Protein 2IKS (pdb70)

CATH classification: 3.40.50.2300 (+1 more: 3.40.50.2300)

Solvent-accessible surface area: 24021 Å² total

Nearest PDB structures (foldseek):
  7dob-assembly1_A  TM=9.621E-01  e=4.891E-46  Escherichia coli 536
  7x7h-assembly1_C  TM=9.147E-01  e=8.460E-23  Vibrio cholerae
  1rzr-assembly1_G  TM=8.098E-01  e=2.422E-14  Priestia megaterium
  3kjx-assembly2_C  TM=7.495E-01  e=2.671E-11  Ruegeria pomeroyi
  3bil-assembly1_B  TM=8.303E-01  e=3.985E-10  Corynebacterium glutamicum ATCC 13032

Foldseek 3Di:
DAPLEEEEEEADCPAPLVVLLVVLLQVVSVVVRHHYHYQHQVLDQVSSCSVVVVVVVVHQEYEYAHSDDQADVVCVVCQPHLHAYAYEQHHHDLQRHEYEHAPQLQQLLLLLVLVPADKQAAEEEEEDCVDPSNVSNVNSNCVSCVPPPHDYHYHYFHDLAQQSLLVRVVVVVVPDPILEYEYAAVSNVNSCCNCCVVPVADDLSHAYRYEDDDQVLQAANHKYKYWGAPSNVSSVVRVVQSCCSVPDPHHDRGGYDHGYTDIDIHHCSNVD/DQLEEEEEEADCPPPLVVLLVVLLCVVSVVVVYHYHYQHQVLDQVSSCSVVVVVVVVGQAYEYAHSDAQVDCPCVVCQPPLHYYAYEAHDHNQQRYEYEHAQQLQQLLLLLVLLPADKQAEEEEEEDCVDPSNVSNVNSNCVSCVPPPHDYHYHYFHDLALCRLLVRVVVVVVPDPILEYEYAAVRNVNSCVNQCVVPVAHDQSHEYEYEDDDPVQQAHQHKYKYWAAPSNVSSVVRVVCNVCSVVHDRGHYDYDYTDMDIHHVSVD

B-factor: mean 28.55, std 7.16, range [14.17, 68.86]

Radius of gyration: 24.91 Å; Cα contacts (8 Å, |Δi|>4): 1172; chains: 2; bounding box: 76×63×65 Å

Organism: Escherichia coli (strain K12) (NCBI:txid83333)

GO terms:
  GO:0000987 cis-regulatory region sequence-specific DNA binding (F, IDA)
  GO:0042802 identical protein binding (F, IDA)
  GO:2000142 regulation of DNA-templated transcription initiation (P, IDA)

Sequence (539 aa):
GRTRSIGLVIPDLENTSYTRIANYLERQARQRGYQLLIACSEDQPDNERCIEHLLQRQVDAIIVSTSLPPEHPFYQRWANDPFPIVALDRALDREHFTSVVGADQDDAELAEELRKFPAETVLYLGALPELSVSFLREQGFRTAWKDDPREVHFLYANSYEREAAAQLFEKWLETHPPQALFTTSFALLQGVDVTLRRDGKLPSDLAIATFGDNELLDFLQCPVLAVAQRHRDVAERVLEIVLASLDEPRKPKPGLTRIKRNLYRRGVLSRSRTRSIGLVIPDLENTSYTRIANYLERQARQRGYQLLIACSEDQPDNERCIEHLLQRQVDAIIVSTSLPPEHPFYQRWANDPFPIVALDRALDREHFTSVVGADQDDAELAEELRKFPAETVLYLGALPELSVSFLREQGFRTAWKDDPREVHFLYANSYEREAAAQLFEKWLETHPPQALFTTSFALLQGVDVTLRRDGKLPSDLAIATFGDNELLDFLQCPVLAVAQRHRDVAERVLEIVLASLDKPKPGLTRIKRNLYRRGVLSR

Structure (mmCIF, N/CA/C/O backbone):
data_2IKS
#
_entry.id   2IKS
#
_cell.length_a   152.931
_cell.length_b   41.829
_cell.length_c   110.674
_cell.angle_alpha   90.00
_cell.angle_beta   126.18
_cell.angle_gamma   90.00
#
_symmetry.space_group_name_H-M   'C 1 2 1'
#
loop_
_entity.id
_entity.type
_entity.pdbx_description
1 polymer 'DNA-binding transcriptional dual regulator'
2 water water
#
loop_
_atom_site.group_PDB
_atom_site.id
_atom_site.type_symbol
_atom_site.label_atom_id
_atom_site.label_alt_id
_atom_site.label_comp_id
_atom_site.label_asym_id
_atom_site.label_entity_id
_atom_site.label_seq_id
_atom_site.pdbx_PDB_ins_code
_atom_site.Cartn_x
_atom_site.Cartn_y
_atom_site.Cartn_z
_atom_site.occupancy
_atom_site.B_iso_or_equiv
_atom_site.auth_seq_id
_atom_site.auth_comp_id
_atom_site.auth_asym_id
_atom_site.auth_atom_id
_atom_site.pdbx_PDB_model_num
ATOM 1 N N . GLY A 1 18 ? 74.631 51.273 36.202 1.00 41.94 59 GLY A N 1
ATOM 2 C CA . GLY A 1 18 ? 74.171 50.286 37.234 1.00 42.28 59 GLY A CA 1
ATOM 3 C C . GLY A 1 18 ? 73.357 49.115 36.611 1.00 41.19 59 GLY A C 1
ATOM 4 O O . GLY A 1 18 ? 72.942 48.189 37.305 1.00 42.26 59 GLY A O 1
ATOM 5 N N . ARG A 1 19 ? 73.154 49.185 35.297 1.00 39.89 60 ARG A N 1
ATOM 6 C CA . ARG A 1 19 ? 72.201 48.357 34.550 1.00 38.09 60 ARG A CA 1
ATOM 7 C C . ARG A 1 19 ? 72.964 47.210 33.905 1.00 36.06 60 ARG A C 1
ATOM 8 O O . ARG A 1 19 ? 73.883 47.460 33.106 1.00 35.86 60 ARG A O 1
ATOM 16 N N . THR A 1 20 ? 72.605 45.965 34.238 1.00 32.60 61 THR A N 1
ATOM 17 C CA . THR A 1 20 ? 73.260 44.798 33.616 1.00 30.12 61 THR A CA 1
ATOM 18 C C . THR A 1 20 ? 72.745 44.529 32.215 1.00 28.12 61 THR A C 1
ATOM 19 O O . THR A 1 20 ? 73.253 43.627 31.542 1.00 27.55 61 THR A O 1
ATOM 23 N N . ARG A 1 21 ? 71.734 45.286 31.788 1.00 25.95 62 ARG A N 1
ATOM 24 C CA . ARG A 1 21 ? 71.079 45.093 30.494 1.00 24.97 62 ARG A CA 1
ATOM 25 C C . ARG A 1 21 ? 70.602 43.634 30.345 1.00 24.21 62 ARG A C 1
ATOM 26 O O . ARG A 1 21 ? 70.853 43.003 29.315 1.00 24.84 62 ARG A O 1
ATOM 34 N N . SER A 1 22 ? 69.972 43.118 31.396 1.00 23.14 63 SER A N 1
ATOM 35 C CA . SER A 1 22 ? 69.422 41.764 31.391 1.00 22.51 63 SER A CA 1
ATOM 36 C C . SER A 1 22 ? 68.062 41.763 32.071 1.00 22.49 63 SER A C 1
ATOM 37 O O . SER A 1 22 ? 67.788 42.581 32.962 1.00 22.04 63 SER A O 1
ATOM 40 N N . ILE A 1 23 ? 67.207 40.876 31.586 1.00 22.51 64 ILE A N 1
ATOM 41 C CA . ILE A 1 23 ? 65.832 40.764 32.041 1.00 23.12 64 ILE A CA 1
ATOM 42 C C . ILE A 1 23 ? 65.559 39.271 32.249 1.00 23.40 64 ILE A C 1
ATOM 43 O O . ILE A 1 23 ? 65.774 38.439 31.335 1.00 23.25 64 ILE A O 1
ATOM 48 N N . GLY A 1 24 ? 65.091 38.925 33.437 1.00 22.72 65 GLY A N 1
ATOM 49 C CA . GLY A 1 24 ? 64.725 37.534 33.751 1.00 23.15 65 GLY A CA 1
ATOM 50 C C . GLY A 1 24 ? 63.375 37.169 33.157 1.00 22.37 65 GLY A C 1
ATOM 51 O O . GLY A 1 24 ? 62.472 37.999 33.094 1.00 23.42 65 GLY A O 1
ATOM 52 N N . LEU A 1 25 ? 63.226 35.933 32.697 1.00 21.75 66 LEU A N 1
ATOM 53 C CA . LEU A 1 25 ? 61.911 35.460 32.272 1.00 22.05 66 LEU A CA 1
ATOM 54 C C . LEU A 1 25 ? 61.645 34.137 32.943 1.00 21.81 66 LEU A C 1
ATOM 55 O O . LEU A 1 25 ? 62.321 33.153 32.637 1.00 21.92 66 LEU A O 1
ATOM 60 N N . VAL A 1 26 ? 60.660 34.119 33.844 1.00 21.22 67 VAL A N 1
ATOM 61 C CA . VAL A 1 26 ? 60.272 32.898 34.571 1.00 22.35 67 VAL A CA 1
ATOM 62 C C . VAL A 1 26 ? 58.953 32.389 34.018 1.00 22.44 67 VAL A C 1
ATOM 63 O O . VAL A 1 26 ? 57.910 33.033 34.153 1.00 22.37 67 VAL A O 1
ATOM 67 N N . ILE A 1 27 ? 59.020 31.250 33.350 1.00 21.02 68 ILE A N 1
ATOM 68 C CA . ILE A 1 27 ? 57.865 30.628 32.719 1.00 22.96 68 ILE A CA 1
ATOM 69 C C . ILE A 1 27 ? 57.954 29.127 33.087 1.00 24.78 68 ILE A C 1
ATOM 70 O O . ILE A 1 27 ? 59.021 28.650 33.479 1.00 26.02 68 ILE A O 1
ATOM 75 N N . PRO A 1 28 ? 56.845 28.387 32.979 1.00 25.81 69 PRO A N 1
ATOM 76 C CA . PRO A 1 28 ? 56.903 26.971 33.367 1.00 27.12 69 PRO A CA 1
ATOM 77 C C . PRO A 1 28 ? 57.908 26.100 32.605 1.00 28.72 69 PRO A C 1
ATOM 78 O O . PRO A 1 28 ? 58.667 25.312 33.206 1.00 29.41 69 PRO A O 1
ATOM 82 N N . ASP A 1 29 ? 57.934 26.245 31.287 1.00 30.94 70 ASP A N 1
ATOM 83 C CA . ASP A 1 29 ? 58.820 25.436 30.447 1.00 32.71 70 ASP A CA 1
ATOM 84 C C . ASP A 1 29 ? 58.978 26.056 29.073 1.00 33.38 70 ASP A C 1
ATOM 85 O O . ASP A 1 29 ? 58.388 27.096 28.763 1.00 32.53 70 ASP A O 1
ATOM 90 N N . LEU A 1 30 ? 59.793 25.397 28.267 1.00 34.31 71 LEU A N 1
ATOM 91 C CA . LEU A 1 30 ? 59.916 25.697 26.851 1.00 36.29 71 LEU A CA 1
ATOM 92 C C . LEU A 1 30 ? 59.397 24.482 26.045 1.00 37.79 71 LEU A C 1
ATOM 93 O O . LEU A 1 30 ? 59.993 24.114 25.029 1.00 38.33 71 LEU A O 1
ATOM 98 N N . GLU A 1 31 ? 58.292 23.897 26.515 1.00 39.29 72 GLU A N 1
ATOM 99 C CA . GLU A 1 31 ? 57.559 22.792 25.856 1.00 41.35 72 GLU A CA 1
ATOM 100 C C . GLU A 1 31 ? 56.265 23.315 25.218 1.00 41.13 72 GLU A C 1
ATOM 101 O O . GLU A 1 31 ? 56.024 23.115 24.017 1.00 41.58 72 GLU A O 1
ATOM 107 N N . ASN A 1 32 ? 55.434 23.957 26.047 1.00 40.48 73 ASN A N 1
ATOM 108 C CA . ASN A 1 32 ? 54.127 24.505 25.669 1.00 40.08 73 ASN A CA 1
ATOM 109 C C . ASN A 1 32 ? 54.328 25.525 24.553 1.00 39.54 73 ASN A C 1
ATOM 110 O O . ASN A 1 32 ? 55.103 26.470 24.717 1.00 38.35 73 ASN A O 1
ATOM 115 N N . THR A 1 33 ? 53.664 25.295 23.416 1.00 38.63 74 THR A N 1
ATOM 116 C CA . THR A 1 33 ? 53.742 26.163 22.232 1.00 38.40 74 THR A CA 1
ATOM 117 C C . THR A 1 33 ? 53.536 27.635 22.577 1.00 37.86 74 THR A C 1
ATOM 118 O O . THR A 1 33 ? 54.268 28.490 22.080 1.00 37.03 74 THR A O 1
ATOM 122 N N . SER A 1 34 ? 52.551 27.925 23.427 1.00 36.91 75 SER A N 1
ATOM 123 C CA . SER A 1 34 ? 52.261 29.312 23.803 1.00 37.45 75 SER A CA 1
ATOM 124 C C . SER A 1 34 ? 53.494 29.947 24.452 1.00 36.40 75 SER A C 1
ATOM 125 O O . SER A 1 34 ? 53.877 31.055 24.094 1.00 36.22 75 SER A O 1
ATOM 128 N N . TYR A 1 35 ? 54.127 29.203 25.360 1.00 35.46 76 TYR A N 1
ATOM 129 C CA . TYR A 1 35 ? 55.301 29.672 26.088 1.00 35.29 76 TYR A CA 1
ATOM 130 C C . TYR A 1 35 ? 56.567 29.737 25.231 1.00 35.02 76 TYR A C 1
ATOM 131 O O . TYR A 1 35 ? 57.328 30.683 25.360 1.00 34.45 76 TYR A O 1
ATOM 140 N N . THR A 1 36 ? 56.763 28.775 24.328 1.00 34.80 77 THR A N 1
ATOM 141 C CA . THR A 1 36 ? 57.909 28.850 23.404 1.00 34.03 77 THR A CA 1
ATOM 142 C C . THR A 1 36 ? 57.768 30.068 22.457 1.00 33.30 77 THR A C 1
ATOM 143 O O . THR A 1 36 ? 58.751 30.780 22.172 1.00 32.16 77 THR A O 1
ATOM 147 N N . ARG A 1 37 ? 56.555 30.305 21.969 1.00 31.90 78 ARG A N 1
ATOM 148 C CA . ARG A 1 37 ? 56.335 31.397 21.030 1.00 31.55 78 ARG A CA 1
ATOM 149 C C . ARG A 1 37 ? 56.575 32.742 21.704 1.00 30.69 78 ARG A C 1
ATOM 150 O O . ARG A 1 37 ? 57.205 33.625 21.111 1.00 29.81 78 ARG A O 1
ATOM 158 N N . ILE A 1 38 ? 56.091 32.888 22.940 1.00 29.49 79 ILE A N 1
ATOM 159 C CA . ILE A 1 38 ? 56.271 34.153 23.668 1.00 29.78 79 ILE A CA 1
ATOM 160 C C . ILE A 1 38 ? 57.745 34.369 24.035 1.00 28.88 79 ILE A C 1
ATOM 161 O O . ILE A 1 38 ? 58.263 35.459 23.843 1.00 28.05 79 ILE A O 1
ATOM 166 N N . ALA A 1 39 ? 58.412 33.305 24.475 1.00 28.40 80 ALA A N 1
ATOM 167 C CA . ALA A 1 39 ? 59.859 33.327 24.707 1.00 27.90 80 ALA A CA 1
ATOM 168 C C . ALA A 1 39 ? 60.629 33.714 23.441 1.00 27.33 80 ALA A C 1
ATOM 169 O O . ALA A 1 39 ? 61.548 34.549 23.484 1.00 25.84 80 ALA A O 1
ATOM 171 N N . ASN A 1 40 ? 60.259 33.094 22.319 1.00 26.61 81 ASN A N 1
ATOM 172 C CA . ASN A 1 40 ? 60.864 33.407 21.023 1.00 26.27 81 ASN A CA 1
ATOM 173 C C . ASN A 1 40 ? 60.838 34.915 20.683 1.00 26.09 81 ASN A C 1
ATOM 174 O O . ASN A 1 40 ? 61.867 35.519 20.426 1.00 24.86 81 ASN A O 1
ATOM 179 N N . TYR A 1 41 ? 59.648 35.502 20.743 1.00 26.67 82 TYR A N 1
ATOM 180 C CA . TYR A 1 41 ? 59.452 36.923 20.454 1.00 27.58 82 TYR A CA 1
ATOM 181 C C . TYR A 1 41 ? 60.064 37.832 21.525 1.00 26.51 82 TYR A C 1
ATOM 182 O O . TYR A 1 41 ? 60.681 38.845 21.193 1.00 26.53 82 TYR A O 1
ATOM 191 N N . LEU A 1 42 ? 59.927 37.467 22.799 1.00 25.61 83 LEU A N 1
ATOM 192 C CA . LEU A 1 42 ? 60.550 38.277 23.864 1.00 25.46 83 LEU A CA 1
ATOM 193 C C . LEU A 1 42 ? 62.066 38.336 23.675 1.00 25.13 83 LEU A C 1
ATOM 194 O O . LEU A 1 42 ? 62.662 39.391 23.835 1.00 25.16 83 LEU A O 1
ATOM 199 N N . GLU A 1 43 ? 62.675 37.204 23.321 1.00 24.63 84 GLU A N 1
ATOM 200 C CA . GLU A 1 43 ? 64.122 37.149 23.148 1.00 25.02 84 GLU A CA 1
ATOM 201 C C . GLU A 1 43 ? 64.540 38.056 21.989 1.00 25.51 84 GLU A C 1
ATOM 202 O O . GLU A 1 43 ? 65.493 38.825 22.094 1.00 23.97 84 GLU A O 1
ATOM 208 N N . ARG A 1 44 ? 63.815 37.941 20.885 1.00 26.92 85 ARG A N 1
ATOM 209 C CA . ARG A 1 44 ? 64.108 38.740 19.694 1.00 30.11 85 ARG A CA 1
ATOM 210 C C . ARG A 1 44 ? 64.046 40.224 20.013 1.00 30.08 85 ARG A C 1
ATOM 211 O O . ARG A 1 44 ? 64.967 40.978 19.671 1.00 30.64 85 ARG A O 1
ATOM 219 N N . GLN A 1 45 ? 62.957 40.629 20.656 1.00 30.06 86 GLN A N 1
ATOM 220 C CA . GLN A 1 45 ? 62.717 42.045 20.934 1.00 30.86 86 GLN A CA 1
ATOM 221 C C . GLN A 1 45 ? 63.632 42.615 22.023 1.00 29.04 86 GLN A C 1
ATOM 222 O O . GLN A 1 45 ? 64.112 43.744 21.917 1.00 29.43 86 GLN A O 1
ATOM 228 N N . ALA A 1 46 ? 63.886 41.837 23.068 1.00 26.57 87 ALA A N 1
ATOM 229 C CA . ALA A 1 46 ? 64.881 42.227 24.058 1.00 25.37 87 ALA A CA 1
ATOM 230 C C . ALA A 1 46 ? 66.250 42.435 23.396 1.00 24.98 87 ALA A C 1
ATOM 231 O O . ALA A 1 46 ? 66.907 43.450 23.643 1.00 25.15 87 ALA A O 1
ATOM 233 N N . ARG A 1 47 ? 66.678 41.496 22.553 1.00 24.69 88 ARG A N 1
ATOM 234 C CA . ARG A 1 47 ? 67.984 41.620 21.938 1.00 26.27 88 ARG A CA 1
ATOM 235 C C . ARG A 1 47 ? 68.027 42.864 21.044 1.00 27.37 88 ARG A C 1
ATOM 236 O O . ARG A 1 47 ? 69.030 43.549 21.008 1.00 25.88 88 ARG A O 1
ATOM 244 N N . GLN A 1 48 ? 66.915 43.164 20.377 1.00 29.58 89 GLN A N 1
ATOM 245 C CA . GLN A 1 48 ? 66.841 44.388 19.545 1.00 32.41 89 GLN A CA 1
ATOM 246 C C . GLN A 1 48 ? 66.983 45.681 20.383 1.00 31.52 89 GLN A C 1
ATOM 247 O O . GLN A 1 48 ? 67.452 46.714 19.888 1.00 31.69 89 GLN A O 1
ATOM 253 N N . ARG A 1 49 ? 66.597 45.633 21.651 1.00 31.38 90 ARG A N 1
ATOM 254 C CA . ARG A 1 49 ? 66.763 46.799 22.521 1.00 31.68 90 ARG A CA 1
ATOM 255 C C . ARG A 1 49 ? 68.051 46.752 23.331 1.00 29.97 90 ARG A C 1
ATOM 256 O O . ARG A 1 49 ? 68.261 47.579 24.202 1.00 30.15 90 ARG A O 1
ATOM 264 N N . GLY A 1 50 ? 68.899 45.762 23.081 1.00 29.17 91 GLY A N 1
ATOM 265 C CA . GLY A 1 50 ? 70.150 45.645 23.806 1.00 27.39 91 GLY A CA 1
ATOM 266 C C . GLY A 1 50 ? 70.074 45.010 25.181 1.00 26.96 91 GLY A C 1
ATOM 267 O O . GLY A 1 50 ? 70.871 45.363 26.058 1.00 26.03 91 GLY A O 1
ATOM 268 N N . TYR A 1 51 ? 69.128 44.075 25.361 1.00 25.52 92 TYR A N 1
ATOM 269 C CA . TYR A 1 51 ? 68.957 43.323 26.606 1.00 25.13 92 TYR A CA 1
ATOM 270 C C . TYR A 1 51 ? 69.091 41.821 26.366 1.00 25.02 92 TYR A C 1
ATOM 271 O O . TYR A 1 51 ? 68.606 41.286 25.357 1.00 24.15 92 TYR A O 1
ATOM 280 N N . GLN A 1 52 ? 69.724 41.161 27.327 1.00 24.66 93 GLN A N 1
ATOM 281 C CA . GLN A 1 52 ? 69.829 39.706 27.326 1.00 23.65 93 GLN A CA 1
ATOM 282 C C . GLN A 1 52 ? 68.754 39.157 28.235 1.00 24.08 93 GLN A C 1
ATOM 283 O O . GLN A 1 52 ? 68.705 39.464 29.420 1.00 23.13 93 GLN A O 1
ATOM 289 N N . LEU A 1 53 ? 67.931 38.276 27.688 1.00 24.49 94 LEU A N 1
ATOM 290 C CA . LEU A 1 53 ? 66.918 37.589 28.461 1.00 26.85 94 LEU A CA 1
ATOM 291 C C . LEU A 1 53 ? 67.568 36.395 29.145 1.00 25.86 94 LEU A C 1
ATOM 292 O O . LEU A 1 53 ? 68.331 35.650 28.511 1.00 25.97 94 LEU A O 1
ATOM 297 N N . LEU A 1 54 ? 67.311 36.242 30.445 1.00 25.18 95 LEU A N 1
ATOM 298 C CA . LEU A 1 54 ? 67.722 35.061 31.196 1.00 25.66 95 LEU A CA 1
ATOM 299 C C . LEU A 1 54 ? 66.471 34.229 31.483 1.00 25.34 95 LEU A C 1
ATOM 300 O O . LEU A 1 54 ? 65.640 34.631 32.318 1.00 25.74 95 LEU A O 1
ATOM 305 N N . ILE A 1 55 ? 66.318 33.102 30.786 1.00 23.89 96 ILE A N 1
ATOM 306 C CA . ILE A 1 55 ? 65.122 32.285 30.944 1.00 25.48 96 ILE A CA 1
ATOM 307 C C . ILE A 1 55 ? 65.390 31.291 32.077 1.00 25.69 96 ILE A C 1
ATOM 308 O O . ILE A 1 55 ? 66.467 30.665 32.171 1.00 25.10 96 ILE A O 1
ATOM 313 N N . ALA A 1 56 ? 64.426 31.192 32.980 1.00 26.41 97 ALA A N 1
ATOM 314 C CA . ALA A 1 56 ? 64.480 30.237 34.074 1.00 26.98 97 ALA A CA 1
ATOM 315 C C . ALA A 1 56 ? 63.126 29.574 34.126 1.00 27.64 97 ALA A C 1
ATOM 316 O O . ALA A 1 56 ? 62.093 30.240 34.249 1.00 29.12 97 ALA A O 1
ATOM 318 N N . CYS A 1 57 ? 63.112 28.263 33.973 1.00 26.56 98 CYS A N 1
ATOM 319 C CA . CYS A 1 57 ? 61.864 27.515 33.960 1.00 26.77 98 CYS A CA 1
ATOM 320 C C . CYS A 1 57 ? 61.478 26.989 35.338 1.00 26.41 98 CYS A C 1
ATOM 321 O O . CYS A 1 57 ? 62.288 26.337 36.018 1.00 25.72 98 CYS A O 1
ATOM 324 N N . SER A 1 58 ? 60.237 27.264 35.738 1.00 25.32 99 SER A N 1
ATOM 325 C CA . SER A 1 58 ? 59.732 26.909 37.075 1.00 24.89 99 SER A CA 1
ATOM 326 C C . SER A 1 58 ? 59.102 25.511 37.164 1.00 25.00 99 SER A C 1
ATOM 327 O O . SER A 1 58 ? 58.896 25.000 38.270 1.00 24.17 99 SER A O 1
ATOM 330 N N . GLU A 1 59 ? 58.818 24.898 36.006 1.00 25.16 100 GLU A N 1
ATOM 331 C CA . GLU A 1 59 ? 58.074 23.647 35.905 1.00 26.52 100 GLU A CA 1
ATOM 332 C C . GLU A 1 59 ? 56.679 23.833 36.507 1.00 26.59 100 GLU A C 1
ATOM 333 O O . GLU A 1 59 ? 56.025 22.876 36.909 1.00 26.25 100 GLU A O 1
ATOM 339 N N . ASP A 1 60 ? 56.229 25.094 36.527 1.00 27.30 101 ASP A N 1
ATOM 340 C CA . ASP A 1 60 ? 54.920 25.477 37.086 1.00 28.57 101 ASP A CA 1
ATOM 341 C C . ASP A 1 60 ? 54.800 25.096 38.570 1.00 27.53 101 ASP A C 1
ATOM 342 O O . ASP A 1 60 ? 53.702 24.882 39.081 1.00 27.90 101 ASP A O 1
ATOM 347 N N . GLN A 1 61 ? 55.935 25.007 39.262 1.00 28.12 102 GLN A N 1
ATOM 348 C CA . GLN A 1 61 ? 55.940 24.613 40.689 1.00 28.26 102 GLN A CA 1
ATOM 349 C C . GLN A 1 61 ? 56.343 25.816 41.547 1.00 27.75 102 GLN A C 1
ATOM 350 O O . GLN A 1 61 ? 57.414 26.401 41.326 1.00 27.54 102 GLN A O 1
ATOM 356 N N . PRO A 1 62 ? 55.465 26.241 42.480 1.00 27.89 103 PRO A N 1
ATOM 357 C CA . PRO A 1 62 ? 55.713 27.452 43.269 1.00 27.08 103 PRO A CA 1
ATOM 358 C C . PRO A 1 62 ? 57.090 27.493 43.950 1.00 26.90 103 PRO A C 1
ATOM 359 O O . PRO A 1 62 ? 57.733 28.528 43.921 1.00 26.83 103 PRO A O 1
ATOM 363 N N . ASP A 1 63 ? 57.543 26.381 44.546 1.00 26.04 104 ASP A N 1
ATOM 364 C CA . ASP A 1 63 ? 58.839 26.382 45.234 1.00 26.21 104 ASP A CA 1
ATOM 365 C C . ASP A 1 63 ? 59.992 26.615 44.262 1.00 25.08 104 ASP A C 1
ATOM 366 O O . ASP A 1 63 ? 60.878 27.425 44.539 1.00 23.24 104 ASP A O 1
ATOM 371 N N . ASN A 1 64 ? 59.955 25.917 43.126 1.00 24.44 105 ASN A N 1
ATOM 372 C CA . ASN A 1 64 ? 60.890 26.145 42.039 1.00 25.20 105 ASN A CA 1
ATOM 373 C C . ASN A 1 64 ? 60.839 27.583 41.585 1.00 23.71 105 ASN A C 1
ATOM 374 O O . ASN A 1 64 ? 61.874 28.223 41.400 1.00 23.86 105 ASN A O 1
ATOM 379 N N . GLU A 1 65 ? 59.632 28.091 41.346 1.00 22.99 106 GLU A N 1
ATOM 380 C CA . GLU A 1 65 ? 59.496 29.466 40.859 1.00 22.67 106 GLU A CA 1
ATOM 381 C C . GLU A 1 65 ? 60.168 30.506 41.778 1.00 23.01 106 GLU A C 1
ATOM 382 O O . GLU A 1 65 ? 60.896 31.395 41.317 1.00 22.25 106 GLU A O 1
ATOM 396 N N . ARG A 1 67 ? 62.578 29.944 43.876 1.00 25.10 108 ARG A N 1
ATOM 397 C CA . ARG A 1 67 ? 64.015 29.677 43.699 1.00 26.70 108 ARG A CA 1
ATOM 398 C C . ARG A 1 67 ? 64.570 30.357 42.446 1.00 25.58 108 ARG A C 1
ATOM 399 O O . ARG A 1 67 ? 65.644 30.966 42.490 1.00 26.26 108 ARG A O 1
ATOM 407 N N . CYS A 1 68 ? 63.847 30.243 41.328 1.00 24.19 109 CYS A N 1
ATOM 408 C CA . CYS A 1 68 ? 64.247 30.914 40.067 1.00 23.60 109 CYS A CA 1
ATOM 409 C C . CYS A 1 68 ? 64.324 32.414 40.219 1.00 23.60 109 CYS A C 1
ATOM 410 O O . CYS A 1 68 ? 65.279 33.047 39.752 1.00 22.27 109 CYS A O 1
ATOM 413 N N . ILE A 1 69 ? 63.299 32.989 40.862 1.00 22.18 110 ILE A N 1
ATOM 414 C CA . ILE A 1 69 ? 63.290 34.406 41.151 1.00 22.86 110 ILE A CA 1
ATOM 415 C C . ILE A 1 69 ? 64.570 34.790 41.900 1.00 23.72 110 ILE A C 1
ATOM 416 O O . ILE A 1 69 ? 65.282 35.698 41.490 1.00 23.81 110 ILE A O 1
ATOM 421 N N . GLU A 1 70 ? 64.850 34.086 42.985 1.00 24.48 111 GLU A N 1
ATOM 422 C CA . GLU A 1 70 ? 66.012 34.404 43.824 1.00 25.98 111 GLU A CA 1
ATOM 423 C C . GLU A 1 70 ? 67.325 34.318 43.028 1.00 25.90 111 GLU A C 1
ATOM 424 O O . GLU A 1 70 ? 68.182 35.207 43.149 1.00 25.92 111 GLU A O 1
ATOM 430 N N . HIS A 1 71 ? 67.453 33.272 42.213 1.00 25.29 112 HIS A N 1
ATOM 431 C CA . HIS A 1 71 ? 68.635 33.066 41.346 1.00 26.54 112 HIS A CA 1
ATOM 432 C C . HIS A 1 71 ? 68.821 34.217 40.347 1.00 24.89 112 HIS A C 1
ATOM 433 O O . HIS A 1 71 ? 69.947 34.676 40.108 1.00 24.56 112 HIS A O 1
ATOM 440 N N . LEU A 1 72 ? 67.725 34.690 39.771 1.00 23.87 113 LEU A N 1
ATOM 441 C CA . LEU A 1 72 ? 67.795 35.824 38.853 1.00 23.61 113 LEU A CA 1
ATOM 442 C C . LEU A 1 72 ? 68.204 37.118 39.546 1.00 24.22 113 LEU A C 1
ATOM 443 O O . LEU A 1 72 ? 68.985 37.901 38.988 1.00 23.71 113 LEU A O 1
ATOM 448 N N . LEU A 1 73 ? 67.689 37.339 40.759 1.00 24.63 114 LEU A N 1
ATOM 449 C CA . LEU A 1 73 ? 68.108 38.509 41.575 1.00 24.96 114 LEU A CA 1
ATOM 450 C C . LEU A 1 73 ? 69.593 38.443 41.864 1.00 25.22 114 LEU A C 1
ATOM 451 O O . LEU A 1 73 ? 70.309 39.446 41.775 1.00 25.85 114 LEU A O 1
ATOM 456 N N . GLN A 1 74 ? 70.062 37.249 42.186 1.00 25.47 115 GLN A N 1
ATOM 457 C CA . GLN A 1 74 ? 71.479 37.034 42.439 1.00 27.07 115 GLN A CA 1
ATOM 458 C C . GLN A 1 74 ? 72.359 37.343 41.235 1.00 26.63 115 GLN A C 1
ATOM 459 O O . GLN A 1 74 ? 73.484 37.847 41.381 1.00 26.65 115 GLN A O 1
ATOM 465 N N . ARG A 1 75 ? 71.813 37.094 40.051 1.00 25.62 116 ARG A N 1
ATOM 466 C CA . ARG A 1 75 ? 72.465 37.449 38.792 1.00 25.52 116 ARG A CA 1
ATOM 467 C C . ARG A 1 75 ? 72.293 38.910 38.384 1.00 24.97 116 ARG A C 1
ATOM 468 O O . ARG A 1 75 ? 72.772 39.315 37.322 1.00 24.32 116 ARG A O 1
ATOM 476 N N . GLN A 1 76 ? 71.620 39.682 39.237 1.00 23.81 117 GLN A N 1
ATOM 477 C CA . GLN A 1 76 ? 71.448 41.130 39.073 1.00 24.25 117 GLN A CA 1
ATOM 478 C C . GLN A 1 76 ? 70.726 41.516 37.780 1.00 23.91 117 GLN A C 1
ATOM 479 O O . GLN A 1 76 ? 71.094 42.470 37.103 1.00 23.42 117 GLN A O 1
ATOM 485 N N . VAL A 1 77 ? 69.683 40.760 37.438 1.00 23.36 118 VAL A N 1
ATOM 486 C CA . VAL A 1 77 ? 68.835 41.161 36.306 1.00 23.23 118 VAL A CA 1
ATOM 487 C C . VAL A 1 77 ? 68.227 42.514 36.650 1.00 23.63 118 VAL A C 1
ATOM 488 O O . VAL A 1 77 ? 68.055 42.838 37.821 1.00 24.18 118 VAL A O 1
ATOM 492 N N . ASP A 1 78 ? 67.905 43.308 35.634 1.00 23.97 119 ASP A N 1
ATOM 493 C CA . ASP A 1 78 ? 67.333 44.649 35.835 1.00 23.72 119 ASP A CA 1
ATOM 494 C C . ASP A 1 78 ? 65.813 44.607 36.097 1.00 24.08 119 ASP A C 1
ATOM 495 O O . ASP A 1 78 ? 65.236 45.569 36.616 1.00 23.96 119 ASP A O 1
ATOM 500 N N . ALA A 1 79 ? 65.187 43.521 35.680 1.00 23.84 120 ALA A N 1
ATOM 501 C CA . ALA A 1 79 ? 63.738 43.328 35.814 1.00 23.64 120 ALA A CA 1
ATOM 502 C C . ALA A 1 79 ? 63.429 41.868 35.617 1.00 23.92 120 ALA A C 1
ATOM 503 O O . ALA A 1 79 ? 64.273 41.103 35.088 1.00 23.21 120 ALA A O 1
ATOM 505 N N . ILE A 1 80 ? 62.217 41.480 36.029 1.00 22.90 121 ILE A N 1
ATOM 506 C CA . ILE A 1 80 ? 61.736 40.100 35.816 1.00 23.68 121 ILE A CA 1
ATOM 507 C C . ILE A 1 80 ? 60.345 40.104 35.206 1.00 23.55 121 ILE A C 1
ATOM 508 O O . ILE A 1 80 ? 59.466 40.830 35.670 1.00 24.77 121 ILE A O 1
ATOM 513 N N . ILE A 1 81 ? 60.164 39.299 34.161 1.00 22.16 122 ILE A N 1
ATOM 514 C CA . ILE A 1 81 ? 58.870 38.980 33.602 1.00 23.04 122 ILE A CA 1
ATOM 515 C C . ILE A 1 81 ? 58.513 37.569 34.113 1.00 23.01 122 ILE A C 1
ATOM 516 O O . ILE A 1 81 ? 59.328 36.630 34.014 1.00 22.95 122 ILE A O 1
ATOM 521 N N . VAL A 1 82 ? 57.309 37.410 34.654 1.00 22.47 123 VAL A N 1
ATOM 522 C CA . VAL A 1 82 ? 56.951 36.108 35.241 1.00 22.27 123 VAL A CA 1
ATOM 523 C C . VAL A 1 82 ? 55.544 35.701 34.853 1.00 22.90 123 VAL A C 1
ATOM 524 O O . VAL A 1 82 ? 54.625 36.524 34.885 1.00 23.12 123 VAL A O 1
ATOM 528 N N . SER A 1 83 ? 55.382 34.437 34.474 1.00 22.91 124 SER A N 1
ATOM 529 C CA . SER A 1 83 ? 54.071 33.796 34.498 1.00 23.50 124 SER A CA 1
ATOM 530 C C . SER A 1 83 ? 53.941 32.946 35.774 1.00 23.38 124 SER A C 1
ATOM 531 O O . SER A 1 83 ? 54.353 31.783 35.806 1.00 23.35 124 SER A O 1
ATOM 534 N N . THR A 1 84 ? 53.302 33.516 36.807 1.00 23.41 125 THR A N 1
ATOM 535 C CA . THR A 1 84 ? 53.300 32.883 38.129 1.00 22.69 125 THR A CA 1
ATOM 536 C C . THR A 1 84 ? 52.329 31.702 38.277 1.00 23.05 125 THR A C 1
ATOM 537 O O . THR A 1 84 ? 51.227 31.677 37.706 1.00 22.70 125 THR A O 1
ATOM 541 N N . SER A 1 85 ? 52.772 30.712 39.053 1.00 21.46 126 SER A N 1
ATOM 542 C CA . SER A 1 85 ? 51.922 29.624 39.469 1.00 22.45 126 SER A CA 1
ATOM 543 C C . SER A 1 85 ? 51.242 29.924 40.802 1.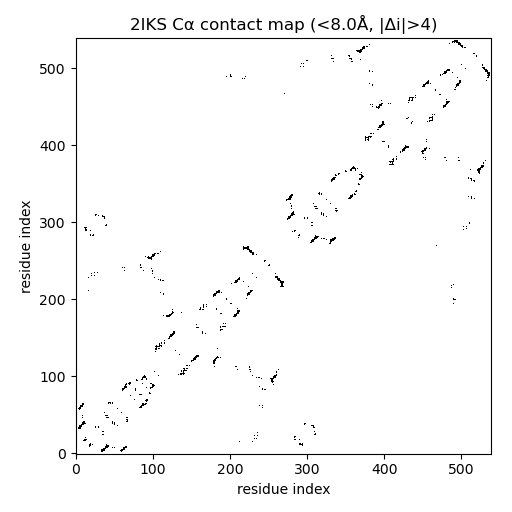00 22.01 126 SER A C 1
ATOM 544 O O . SER A 1 85 ? 50.428 29.126 41.257 1.00 20.75 126 SER A O 1
ATOM 547 N N . LEU A 1 86 ? 51.536 31.084 41.400 1.00 21.69 127 LEU A N 1
ATOM 548 C CA . LEU A 1 86 ? 51.003 31.399 42.729 1.00 23.25 127 LEU A CA 1
ATOM 549 C C . LEU A 1 86 ? 49.706 32.229 42.602 1.00 21.45 127 LEU A C 1
ATOM 550 O O . LEU A 1 86 ? 49.477 32.857 41.574 1.00 21.23 127 LEU A O 1
ATOM 555 N N . PRO A 1 87 ? 48.901 32.308 43.676 1.00 21.20 128 PRO A N 1
ATOM 556 C CA . PRO A 1 87 ? 47.756 33.219 43.641 1.00 20.73 128 PRO A CA 1
ATOM 557 C C . PRO A 1 87 ? 48.274 34.653 43.388 1.00 19.89 128 PRO A C 1
ATOM 558 O O . PRO A 1 87 ? 49.383 34.977 43.838 1.00 19.77 128 PRO A O 1
ATOM 562 N N . PRO A 1 88 ? 47.492 35.497 42.672 1.00 19.84 129 PRO A N 1
ATOM 563 C CA . PRO A 1 88 ? 47.999 36.820 42.290 1.00 19.82 129 PRO A CA 1
ATOM 564 C C . PRO A 1 88 ? 48.436 37.708 43.476 1.00 18.99 129 PRO A C 1
ATOM 565 O O . PRO A 1 88 ? 49.353 38.528 43.314 1.00 20.07 129 PRO A O 1
ATOM 569 N N . GLU A 1 89 ? 47.818 37.534 44.629 1.00 19.14 130 GLU A N 1
ATOM 570 C CA . GLU A 1 89 ? 48.087 38.367 45.831 1.00 18.76 130 GLU A CA 1
ATOM 571 C C . GLU A 1 89 ? 49.114 37.711 46.768 1.00 19.14 130 GLU A C 1
ATOM 572 O O . GLU A 1 89 ? 49.303 38.161 47.885 1.00 17.42 130 GLU A O 1
ATOM 578 N N . HIS A 1 90 ? 49.755 36.643 46.300 1.00 18.57 131 HIS A N 1
ATOM 579 C CA . HIS A 1 90 ? 50.646 35.827 47.162 1.00 17.75 131 HIS A CA 1
ATOM 580 C C . HIS A 1 90 ? 51.702 36.734 47.803 1.00 17.09 131 HIS A C 1
ATOM 581 O O . HIS A 1 90 ? 52.295 37.561 47.111 1.00 18.93 131 HIS A O 1
ATOM 588 N N . PRO A 1 91 ? 51.969 36.544 49.100 1.00 17.71 132 PRO A N 1
ATOM 589 C CA . PRO A 1 91 ? 52.953 37.401 49.798 1.00 16.93 132 PRO A CA 1
ATOM 590 C C . PRO A 1 91 ? 54.352 37.467 49.170 1.00 18.23 132 PRO A C 1
ATOM 591 O O . PRO A 1 91 ? 55.055 38.472 49.373 1.00 18.37 132 PRO A O 1
ATOM 595 N N . PHE A 1 92 ? 54.782 36.407 48.467 1.00 17.58 133 PHE A N 1
ATOM 596 C CA . PHE A 1 92 ? 56.141 36.377 47.932 1.00 18.88 133 PHE A CA 1
ATOM 597 C C . PHE A 1 92 ? 56.406 37.609 47.032 1.00 19.43 133 PHE A C 1
ATOM 598 O O . PHE A 1 92 ? 57.425 38.310 47.204 1.00 20.37 133 PHE A O 1
ATOM 606 N N . TYR A 1 93 ? 55.497 37.879 46.109 1.00 19.57 134 TYR A N 1
ATOM 607 C CA . TYR A 1 93 ? 55.628 39.055 45.247 1.00 21.52 134 TYR A CA 1
ATOM 608 C C . TYR A 1 93 ? 55.290 40.371 45.924 1.00 21.30 134 TYR A C 1
ATOM 609 O O . TYR A 1 93 ? 55.755 41.446 45.481 1.00 21.62 134 TYR A O 1
ATOM 618 N N . GLN A 1 94 ? 54.547 40.319 47.027 1.00 22.28 135 GLN A N 1
ATOM 619 C CA . GLN A 1 94 ? 54.216 41.555 47.755 1.00 22.42 135 GLN A CA 1
ATOM 620 C C . GLN A 1 94 ? 55.457 42.303 48.253 1.00 24.15 135 GLN A C 1
ATOM 621 O O . GLN A 1 94 ? 55.397 43.512 48.530 1.00 22.45 135 GLN A O 1
ATOM 627 N N . ARG A 1 95 ? 56.581 41.584 48.343 1.00 24.53 136 ARG A N 1
ATOM 628 C CA . ARG A 1 95 ? 57.888 42.189 48.656 1.00 26.74 136 ARG A CA 1
ATOM 629 C C . ARG A 1 95 ? 58.190 43.323 47.681 1.00 25.91 136 ARG A C 1
ATOM 630 O O . ARG A 1 95 ? 58.802 44.301 48.067 1.00 26.20 136 ARG A O 1
ATOM 638 N N . TRP A 1 96 ? 57.760 43.181 46.425 1.00 26.23 137 TRP A N 1
ATOM 639 C CA . TRP A 1 96 ? 58.049 44.188 45.389 1.00 27.42 137 TRP A CA 1
ATOM 640 C C . TRP A 1 96 ? 56.900 45.149 45.086 1.00 28.42 137 TRP A C 1
ATOM 641 O O . TRP A 1 96 ? 56.980 45.917 44.109 1.00 27.59 137 TRP A O 1
ATOM 652 N N . ALA A 1 97 ? 55.846 45.101 45.904 1.00 28.72 138 ALA A N 1
ATOM 653 C CA . ALA A 1 97 ? 54.626 45.887 45.681 1.00 30.28 138 ALA A CA 1
ATOM 654 C C . ALA A 1 97 ? 54.846 47.398 45.571 1.00 31.83 138 ALA A C 1
ATOM 655 O O . ALA A 1 97 ? 54.157 48.063 44.791 1.00 34.24 138 ALA A O 1
ATOM 657 N N . ASN A 1 98 ? 55.763 47.957 46.336 1.00 31.74 139 ASN A N 1
ATOM 658 C CA . ASN A 1 98 ? 55.993 49.408 46.201 1.00 32.09 139 ASN A CA 1
ATOM 659 C C . ASN A 1 98 ? 57.475 49.715 46.080 1.00 31.40 139 ASN A C 1
ATOM 660 O O . ASN A 1 98 ? 58.030 50.545 46.802 1.00 31.96 139 ASN A O 1
ATOM 665 N N . ASP A 1 99 ? 58.099 49.004 45.149 1.00 30.73 140 ASP A N 1
ATOM 666 C CA . ASP A 1 99 ? 59.538 48.949 45.008 1.00 29.56 140 ASP A CA 1
ATOM 667 C C . ASP A 1 99 ? 59.866 49.396 43.586 1.00 29.27 140 ASP A C 1
ATOM 668 O O . ASP A 1 99 ? 59.052 49.174 42.680 1.00 28.66 140 ASP A O 1
ATOM 673 N N . PRO A 1 100 ? 61.044 50.013 43.380 1.00 28.87 141 PRO A N 1
ATOM 674 C CA . PRO A 1 100 ? 61.456 50.359 42.016 1.00 28.85 141 PRO A CA 1
ATOM 675 C C . PRO A 1 100 ? 61.730 49.168 41.106 1.00 27.66 141 PRO A C 1
ATOM 676 O O . PRO A 1 100 ? 61.605 49.301 39.892 1.00 28.70 141 PRO A O 1
ATOM 680 N N . PHE A 1 101 ? 62.086 48.017 41.674 1.00 27.16 142 PHE A N 1
ATOM 681 C CA . PHE A 1 101 ? 62.399 46.836 40.847 1.00 26.84 142 PHE A CA 1
ATOM 682 C C . PHE A 1 101 ? 61.204 46.330 40.052 1.00 26.60 142 PHE A C 1
ATOM 683 O O . PHE A 1 101 ? 60.195 45.973 40.655 1.00 26.68 142 PHE A O 1
ATOM 691 N N . PRO A 1 102 ? 61.294 46.324 38.695 1.00 25.80 143 PRO A N 1
ATOM 692 C CA . PRO A 1 102 ? 60.108 45.927 37.925 1.00 25.50 143 PRO A CA 1
ATOM 693 C C . PRO A 1 102 ? 59.905 44.405 37.892 1.00 25.53 143 PRO A C 1
ATOM 694 O O . PRO A 1 102 ? 60.791 43.664 37.497 1.00 24.71 143 PRO A O 1
ATOM 698 N N . ILE A 1 103 ? 58.749 43.984 38.357 1.00 25.20 144 ILE A N 1
ATOM 699 C CA . ILE A 1 103 ? 58.245 42.639 38.124 1.00 25.21 144 ILE A CA 1
ATOM 700 C C . ILE A 1 103 ? 57.005 42.825 37.234 1.00 24.88 144 ILE A C 1
ATOM 701 O O . ILE A 1 103 ? 56.044 43.509 37.615 1.00 24.88 144 ILE A O 1
ATOM 706 N N . VAL A 1 104 ? 57.021 42.226 36.047 1.00 24.92 145 VAL A N 1
ATOM 707 C CA . VAL A 1 104 ? 55.898 42.361 35.110 1.00 23.97 145 VAL A CA 1
ATOM 708 C C . VAL A 1 104 ? 55.258 41.005 34.877 1.00 24.34 145 VAL A C 1
ATOM 709 O O . VAL A 1 104 ? 55.956 40.044 34.585 1.00 25.55 145 VAL A O 1
ATOM 713 N N . ALA A 1 105 ? 53.943 40.911 35.000 1.00 23.13 146 ALA A N 1
ATOM 714 C CA . ALA A 1 105 ? 53.302 39.592 34.904 1.00 22.98 146 ALA A CA 1
ATOM 715 C C . ALA A 1 105 ? 52.867 39.325 33.470 1.00 24.02 146 ALA A C 1
ATOM 716 O O . ALA A 1 105 ? 52.388 40.233 32.756 1.00 23.38 146 ALA A O 1
ATOM 718 N N . LEU A 1 106 ? 53.100 38.087 33.041 1.00 23.77 147 LEU A N 1
ATOM 719 C CA . LEU A 1 106 ? 52.729 37.616 31.715 1.00 25.34 147 LEU A CA 1
ATOM 720 C C . LEU A 1 106 ? 51.765 36.430 31.870 1.00 24.79 147 LEU A C 1
ATOM 721 O O . LEU A 1 106 ? 52.083 35.509 32.632 1.00 24.06 147 LEU A O 1
ATOM 726 N N . ASP A 1 107 ? 50.617 36.460 31.173 1.00 26.83 148 ASP A N 1
ATOM 727 C CA . ASP A 1 107 ? 49.623 35.338 31.035 1.00 27.18 148 ASP A CA 1
ATOM 728 C C . ASP A 1 107 ? 48.759 35.146 32.268 1.00 27.52 148 ASP A C 1
ATOM 729 O O . ASP A 1 107 ? 47.523 35.178 32.173 1.00 28.65 148 ASP A O 1
ATOM 734 N N . ARG A 1 108 ? 49.422 34.968 33.410 1.00 25.94 149 ARG A N 1
ATOM 735 C CA . ARG A 1 108 ? 48.764 34.819 34.696 1.00 25.59 149 ARG A CA 1
ATOM 736 C C . ARG A 1 108 ? 49.023 36.092 35.485 1.00 25.19 149 ARG A C 1
ATOM 737 O O . ARG A 1 108 ? 50.174 36.515 35.624 1.00 26.67 149 ARG A O 1
ATOM 745 N N . ALA A 1 109 ? 47.956 36.694 35.983 1.00 24.56 150 ALA A N 1
ATOM 746 C CA . ALA A 1 109 ? 48.034 38.010 36.609 1.00 23.62 150 ALA A CA 1
ATOM 747 C C . ALA A 1 109 ? 48.742 38.007 37.985 1.00 22.79 150 ALA A C 1
ATOM 748 O O . ALA A 1 109 ? 48.706 37.022 38.719 1.00 21.80 150 ALA A O 1
ATOM 750 N N . LEU A 1 110 ? 49.372 39.130 38.302 1.00 22.53 151 LEU A N 1
ATOM 751 C CA . LEU A 1 110 ? 49.753 39.477 39.658 1.00 23.06 151 LEU A CA 1
ATOM 752 C C . LEU A 1 110 ? 48.835 40.613 40.132 1.00 23.18 151 LEU A C 1
ATOM 753 O O . LEU A 1 110 ? 48.191 41.284 39.315 1.00 24.15 151 LEU A O 1
ATOM 758 N N . ASP A 1 111 ? 48.770 40.775 41.451 1.00 22.89 152 ASP A N 1
ATOM 759 C CA . ASP A 1 111 ? 47.969 41.767 42.167 1.00 22.27 152 ASP A CA 1
ATOM 760 C C . ASP A 1 111 ? 47.795 43.029 41.325 1.00 21.14 152 ASP A C 1
ATOM 761 O O . ASP A 1 111 ? 48.763 43.757 41.128 1.00 21.28 152 ASP A O 1
ATOM 766 N N . ARG A 1 112 ? 46.579 43.259 40.833 1.00 20.82 153 ARG A N 1
ATOM 767 C CA . ARG A 1 112 ? 46.341 44.421 39.913 1.00 22.19 153 ARG A CA 1
ATOM 768 C C . ARG A 1 112 ? 46.469 45.790 40.578 1.00 21.95 153 ARG A C 1
ATOM 769 O O . ARG A 1 112 ? 46.510 46.804 39.883 1.00 21.17 153 ARG A O 1
ATOM 777 N N . GLU A 1 113 ? 46.530 45.807 41.911 1.00 21.82 154 GLU A N 1
ATOM 778 C CA . GLU A 1 113 ? 46.826 47.058 42.642 1.00 23.86 154 GLU A CA 1
ATOM 779 C C . GLU A 1 113 ? 48.245 47.563 42.497 1.00 23.51 154 GLU A C 1
ATOM 780 O O . GLU A 1 113 ? 48.513 48.785 42.650 1.00 22.06 154 GLU A O 1
ATOM 786 N N . HIS A 1 114 ? 49.163 46.628 42.246 1.00 23.23 155 HIS A N 1
ATOM 787 C CA . HIS A 1 114 ? 50.571 46.893 42.416 1.00 22.89 155 HIS A CA 1
ATOM 788 C C . HIS A 1 114 ? 51.449 46.509 41.236 1.00 22.54 155 HIS A C 1
ATOM 789 O O . HIS A 1 114 ? 52.590 46.990 41.137 1.00 22.37 155 HIS A O 1
ATOM 796 N N . PHE A 1 115 ? 50.942 45.645 40.374 1.00 21.50 156 PHE A N 1
ATOM 797 C CA . PHE A 1 115 ? 51.716 45.158 39.236 1.00 22.65 156 PHE A CA 1
ATOM 798 C C . PHE A 1 115 ? 50.971 45.384 37.934 1.00 22.20 156 PHE A C 1
ATOM 799 O O . PHE A 1 115 ? 49.748 45.426 37.916 1.00 22.59 156 PHE A O 1
ATOM 807 N N . THR A 1 116 ? 51.720 45.426 36.832 1.00 22.34 157 THR A N 1
ATOM 808 C CA . THR A 1 116 ? 51.101 45.374 35.509 1.00 22.49 157 THR A CA 1
ATOM 809 C C . THR A 1 116 ? 51.169 43.942 35.013 1.00 22.21 157 THR A C 1
ATOM 810 O O . THR A 1 116 ? 52.219 43.323 35.125 1.00 23.25 157 THR A O 1
ATOM 814 N N . SER A 1 117 ? 50.054 43.439 34.459 1.00 20.83 158 SER A N 1
ATOM 815 C CA . SER A 1 117 ? 49.965 42.075 33.941 1.00 21.67 158 SER A CA 1
ATOM 816 C C . SER A 1 117 ? 49.426 42.176 32.510 1.00 22.10 158 SER A C 1
ATOM 817 O O . SER A 1 117 ? 48.432 42.874 32.266 1.00 22.60 158 SER A O 1
ATOM 820 N N . VAL A 1 118 ? 50.066 41.478 31.587 1.00 21.59 159 VAL A N 1
ATOM 821 C CA . VAL A 1 118 ? 49.570 41.390 30.206 1.00 22.24 159 VAL A CA 1
ATOM 822 C C . VAL A 1 118 ? 48.976 39.990 30.042 1.00 23.10 159 VAL A C 1
ATOM 823 O O . VAL A 1 118 ? 49.703 38.975 30.058 1.00 22.73 159 VAL A O 1
ATOM 827 N N . VAL A 1 119 ? 47.645 39.939 29.948 1.00 22.33 160 VAL A N 1
ATOM 828 C CA . VAL A 1 119 ? 46.889 38.673 30.051 1.00 23.63 160 VAL A CA 1
ATOM 829 C C . VAL A 1 119 ? 45.839 38.608 28.928 1.00 23.81 160 VAL A C 1
ATOM 830 O O . VAL A 1 119 ? 45.686 39.534 28.146 1.00 22.53 160 VAL A O 1
ATOM 834 N N . GLY A 1 120 ? 45.128 37.488 28.826 1.00 24.95 161 GLY A N 1
ATOM 835 C CA . GLY A 1 120 ? 44.124 37.344 27.791 1.00 24.56 161 GLY A CA 1
ATOM 836 C C . GLY A 1 120 ? 42.803 37.987 28.220 1.00 23.79 161 GLY A C 1
ATOM 837 O O . GLY A 1 120 ? 42.581 38.302 29.409 1.00 23.95 161 GLY A O 1
ATOM 838 N N . ALA A 1 121 ? 41.909 38.150 27.250 1.00 21.24 162 ALA A N 1
ATOM 839 C CA . ALA A 1 121 ? 40.598 38.662 27.550 1.00 20.78 162 ALA A CA 1
ATOM 840 C C . ALA A 1 121 ? 39.715 37.433 27.715 1.00 21.16 162 ALA A C 1
ATOM 841 O O . ALA A 1 121 ? 38.937 37.132 26.824 1.00 20.85 162 ALA A O 1
ATOM 843 N N . ASP A 1 122 ? 39.892 36.686 28.819 1.00 20.32 163 ASP A N 1
ATOM 844 C CA . ASP A 1 122 ? 39.302 35.329 28.953 1.00 21.51 163 ASP A CA 1
ATOM 845 C C . ASP A 1 122 ? 37.819 35.246 28.732 1.00 20.08 163 ASP A C 1
ATOM 846 O O . ASP A 1 122 ? 37.370 34.348 28.003 1.00 21.40 163 ASP A O 1
ATOM 851 N N . GLN A 1 123 ? 37.061 36.141 29.349 1.00 19.49 164 GLN A N 1
ATOM 852 C CA . GLN A 1 123 ? 35.598 36.043 29.246 1.00 20.44 164 GLN A CA 1
ATOM 853 C C . GLN A 1 123 ? 35.137 36.293 27.801 1.00 20.61 164 GLN A C 1
ATOM 854 O O . GLN A 1 123 ? 34.362 35.499 27.216 1.00 20.10 164 GLN A O 1
ATOM 860 N N . ASP A 1 124 ? 35.657 37.368 27.226 1.00 19.80 165 ASP A N 1
ATOM 861 C CA . ASP A 1 124 ? 35.345 37.698 25.849 1.00 21.48 165 ASP A CA 1
ATOM 862 C C . ASP A 1 124 ? 35.813 36.633 24.860 1.00 20.22 165 ASP A C 1
ATOM 863 O O . ASP A 1 124 ? 35.079 36.321 23.910 1.00 20.53 165 ASP A O 1
ATOM 868 N N . ASP A 1 125 ? 37.027 36.117 25.046 1.00 20.42 166 ASP A N 1
ATOM 869 C CA . ASP A 1 125 ? 37.559 35.096 24.118 1.00 21.04 166 ASP A CA 1
ATOM 870 C C . ASP A 1 125 ? 36.720 33.827 24.192 1.00 19.81 166 ASP A C 1
ATOM 871 O O . ASP A 1 125 ? 36.426 33.223 23.157 1.00 20.47 166 ASP A O 1
ATOM 876 N N . ALA A 1 126 ? 36.339 33.408 25.404 1.00 19.05 167 ALA A N 1
ATOM 877 C CA . ALA A 1 126 ? 35.496 32.215 25.538 1.00 19.09 167 ALA A CA 1
ATOM 878 C C . ALA A 1 126 ? 34.135 32.423 24.915 1.00 18.80 167 ALA A C 1
ATOM 879 O O . ALA A 1 126 ? 33.613 31.505 24.307 1.00 19.11 167 ALA A O 1
ATOM 881 N N . GLU A 1 127 ? 33.531 33.604 25.108 1.00 19.17 168 GLU A N 1
ATOM 882 C CA . GLU A 1 127 ? 32.254 33.904 24.442 1.00 20.65 168 GLU A CA 1
ATOM 883 C C . GLU A 1 127 ? 32.398 33.819 22.912 1.00 21.24 168 GLU A C 1
ATOM 884 O O . GLU A 1 127 ? 31.557 33.196 22.263 1.00 20.40 168 GLU A O 1
ATOM 898 N N . LEU A 1 129 ? 34.658 32.218 21.078 1.00 19.68 170 LEU A N 1
ATOM 899 C CA . LEU A 1 129 ? 34.815 30.783 20.707 1.00 19.64 170 LEU A CA 1
ATOM 900 C C . LEU A 1 129 ? 33.506 29.956 20.837 1.00 19.38 170 LEU A C 1
ATOM 901 O O . LEU A 1 129 ? 33.160 29.174 19.941 1.00 20.06 170 LEU A O 1
ATOM 906 N N . ALA A 1 130 ? 32.798 30.151 21.945 1.00 18.03 171 ALA A N 1
ATOM 907 C CA . ALA A 1 130 ? 31.566 29.419 22.265 1.00 19.52 171 ALA A CA 1
ATOM 908 C C . ALA A 1 130 ? 30.478 29.790 21.253 1.00 19.69 171 ALA A C 1
ATOM 909 O O . ALA A 1 130 ? 29.710 28.932 20.850 1.00 19.68 171 ALA A O 1
ATOM 911 N N . GLU A 1 131 ? 30.429 31.062 20.832 1.00 21.48 172 GLU A N 1
ATOM 912 C CA . GLU A 1 131 ? 29.412 31.485 19.833 1.00 22.84 172 GLU A CA 1
ATOM 913 C C . GLU A 1 131 ? 29.627 30.776 18.495 1.00 21.60 172 GLU A C 1
ATOM 914 O O . GLU A 1 131 ? 28.674 30.371 17.815 1.00 19.78 172 GLU A O 1
ATOM 920 N N . GLU A 1 132 ? 30.885 30.601 18.128 1.00 21.15 173 GLU A N 1
ATOM 921 C CA . GLU A 1 132 ? 31.227 29.849 16.922 1.00 20.76 173 GLU A CA 1
ATOM 922 C C . GLU A 1 132 ? 30.883 28.358 17.055 1.00 20.81 173 GLU A C 1
ATOM 923 O O . GLU A 1 132 ? 30.310 27.752 16.119 1.00 19.65 173 GLU A O 1
ATOM 929 N N . LEU A 1 133 ? 31.210 27.774 18.205 1.00 19.41 174 LEU A N 1
ATOM 930 C CA . LEU A 1 133 ? 30.871 26.367 18.461 1.00 20.02 174 LEU A CA 1
ATOM 931 C C . LEU A 1 133 ? 29.369 26.122 18.395 1.00 20.19 174 LEU A C 1
ATOM 932 O O . LEU A 1 133 ? 28.907 25.100 17.859 1.00 20.83 174 LEU A O 1
ATOM 937 N N . ARG A 1 134 ? 28.595 27.088 18.889 1.00 19.74 175 ARG A N 1
ATOM 938 C CA . ARG A 1 134 ? 27.124 26.928 18.980 1.00 21.18 175 ARG A CA 1
ATOM 939 C C . ARG A 1 134 ? 26.451 26.764 17.604 1.00 21.53 175 ARG A C 1
ATOM 940 O O . ARG A 1 134 ? 25.355 26.192 17.489 1.00 21.44 175 ARG A O 1
ATOM 948 N N . LYS A 1 135 ? 27.124 27.266 16.573 1.00 21.23 176 LYS A N 1
ATOM 949 C CA . LYS A 1 135 ? 26.667 27.185 15.180 1.00 22.32 176 LYS A CA 1
ATOM 950 C C . LYS A 1 135 ? 26.679 25.770 14.593 1.00 23.47 176 LYS A C 1
ATOM 951 O O . LYS A 1 135 ? 26.144 25.556 13.496 1.00 25.33 176 LYS A O 1
ATOM 957 N N . PHE A 1 136 ? 27.302 24.813 15.285 1.00 22.87 177 PHE A N 1
ATOM 958 C CA . PHE A 1 136 ? 27.325 23.414 14.833 1.00 23.61 177 PHE A CA 1
ATOM 959 C C . PHE A 1 136 ? 26.224 22.593 15.494 1.00 25.04 177 PHE A C 1
ATOM 960 O O . PHE A 1 136 ? 26.189 22.501 16.725 1.00 25.97 177 PHE A O 1
ATOM 968 N N . PRO A 1 137 ? 25.294 22.023 14.690 1.00 25.73 178 PRO A N 1
ATOM 969 C CA . PRO A 1 137 ? 24.306 21.104 15.251 1.00 26.41 178 PRO A CA 1
ATOM 970 C C . PRO A 1 137 ? 25.002 19.942 15.969 1.00 27.29 178 PRO A C 1
ATOM 971 O O . PRO A 1 137 ? 25.985 19.378 15.468 1.00 27.42 178 PRO A O 1
ATOM 975 N N . ALA A 1 138 ? 24.537 19.642 17.174 1.00 27.01 179 ALA A N 1
ATOM 976 C CA . ALA A 1 138 ? 25.130 18.607 17.978 1.00 27.68 179 ALA A CA 1
ATOM 977 C C . ALA A 1 138 ? 24.148 18.297 19.081 1.00 28.61 179 ALA A C 1
ATOM 978 O O . ALA A 1 138 ? 23.686 19.202 19.765 1.00 29.21 179 ALA A O 1
ATOM 980 N N . GLU A 1 139 ? 23.830 17.025 19.259 1.00 28.83 180 GLU A N 1
ATOM 981 C CA . GLU A 1 139 ? 22.934 16.640 20.339 1.00 29.67 180 GLU A CA 1
ATOM 982 C C . GLU A 1 139 ? 23.644 16.647 21.669 1.00 28.92 180 GLU A C 1
ATOM 983 O O . GLU A 1 139 ? 23.079 17.087 22.688 1.00 29.90 180 GLU A O 1
ATOM 989 N N . THR A 1 140 ? 24.859 16.096 21.680 1.00 26.42 181 THR A N 1
ATOM 990 C CA . THR A 1 140 ? 25.627 15.939 22.912 1.00 24.70 181 THR A CA 1
ATOM 991 C C . THR A 1 140 ? 26.763 16.963 22.872 1.00 23.87 181 THR A C 1
ATOM 992 O O . THR A 1 140 ? 27.614 16.915 21.972 1.00 24.38 181 THR A O 1
ATOM 996 N N . VAL A 1 141 ? 26.721 17.900 23.813 1.00 22.27 182 VAL A N 1
ATOM 997 C CA . VAL A 1 141 ? 27.690 18.983 23.909 1.00 21.97 182 VAL A CA 1
ATOM 998 C C . VAL A 1 141 ? 28.422 18.827 25.248 1.00 21.41 182 VAL A C 1
ATOM 999 O O . VAL A 1 141 ? 27.802 18.726 26.302 1.00 21.80 182 VAL A O 1
ATOM 1003 N N . LEU A 1 142 ? 29.737 18.794 25.185 1.00 20.95 183 LEU A N 1
ATOM 1004 C CA . LEU A 1 142 ? 30.592 18.608 26.360 1.00 20.92 183 LEU A CA 1
ATOM 1005 C C . LEU A 1 142 ? 31.534 19.820 26.508 1.00 20.60 183 LEU A C 1
ATOM 1006 O O . LEU A 1 142 ? 32.279 20.194 25.570 1.00 20.32 183 LEU A O 1
ATOM 1011 N N . TYR A 1 143 ? 31.499 20.412 27.690 1.00 20.34 184 TYR A N 1
ATOM 1012 C CA . TYR A 1 143 ? 32.390 21.481 28.110 1.00 20.45 184 TYR A CA 1
ATOM 1013 C C . TYR A 1 143 ? 33.402 20.822 29.032 1.00 20.45 184 TYR A C 1
ATOM 1014 O O . TYR A 1 143 ? 33.031 20.253 30.045 1.00 20.65 184 TYR A O 1
ATOM 1023 N N . LEU A 1 144 ? 34.685 20.862 28.664 1.00 19.40 185 LEU A N 1
ATOM 1024 C CA . LEU A 1 144 ? 35.688 20.244 29.520 1.00 20.69 185 LEU A CA 1
ATOM 1025 C C . LEU A 1 144 ? 36.640 21.335 29.980 1.00 21.08 185 LEU A C 1
ATOM 1026 O O . LEU A 1 144 ? 37.374 21.932 29.155 1.00 20.28 185 LEU A O 1
ATOM 1031 N N . GLY A 1 145 ? 36.611 21.590 31.286 1.00 21.47 186 GLY A N 1
ATOM 1032 C CA . GLY A 1 145 ? 37.512 22.570 31.910 1.00 22.27 186 GLY A CA 1
ATOM 1033 C C . GLY A 1 145 ? 38.374 21.961 33.016 1.00 22.08 186 GLY A C 1
ATOM 1034 O O . GLY A 1 145 ? 38.473 20.731 33.146 1.00 22.26 186 GLY A O 1
ATOM 1035 N N . ALA A 1 146 ? 39.033 22.802 33.795 1.00 21.46 187 ALA A N 1
ATOM 1036 C CA . ALA A 1 146 ? 39.833 22.323 34.952 1.00 22.13 187 ALA A CA 1
ATOM 1037 C C . ALA A 1 146 ? 39.801 23.367 36.027 1.00 22.65 187 ALA A C 1
ATOM 1038 O O . ALA A 1 146 ? 39.575 24.553 35.720 1.00 22.53 187 ALA A O 1
ATOM 1040 N N . LEU A 1 147 ? 39.987 22.929 37.287 1.00 23.05 188 LEU A N 1
ATOM 1041 C CA . LEU A 1 147 ? 40.138 23.852 38.430 1.00 22.77 188 LEU A CA 1
ATOM 1042 C C . LEU A 1 147 ? 39.079 24.952 38.393 1.00 22.76 188 LEU A C 1
ATOM 1043 O O . LEU A 1 147 ? 39.412 26.135 38.187 1.00 22.70 188 LEU A O 1
ATOM 1048 N N . PRO A 1 148 ? 37.805 24.564 38.551 1.00 22.43 189 PRO A N 1
ATOM 1049 C CA . PRO A 1 148 ? 36.688 25.457 38.397 1.00 23.01 189 PRO A CA 1
ATOM 1050 C C . PRO A 1 148 ? 36.682 26.613 39.370 1.00 21.57 189 PRO A C 1
ATOM 1051 O O . PRO A 1 148 ? 36.091 27.616 39.054 1.00 22.72 189 PRO A O 1
ATOM 1055 N N . GLU A 1 149 ? 37.369 26.479 40.506 1.00 21.41 190 GLU A N 1
ATOM 1056 C CA . GLU A 1 149 ? 37.353 27.505 41.560 1.00 22.46 190 GLU A CA 1
ATOM 1057 C C . GLU A 1 149 ? 38.197 28.730 41.174 1.00 21.63 190 GLU A C 1
ATOM 1058 O O . GLU A 1 149 ? 38.009 29.808 41.753 1.00 20.89 190 GLU A O 1
ATOM 1064 N N . LEU A 1 150 ? 39.135 28.555 40.230 1.00 21.09 191 LEU A N 1
ATOM 1065 C CA . LEU A 1 150 ? 40.004 29.668 39.829 1.00 20.63 191 LEU A CA 1
ATOM 1066 C C . LEU A 1 150 ? 39.256 30.722 39.056 1.00 19.44 191 LEU A C 1
ATOM 1067 O O . LEU A 1 150 ? 38.354 30.406 38.267 1.00 18.84 191 LEU A O 1
ATOM 1072 N N . SER A 1 151 ? 39.634 31.981 39.289 1.00 18.88 192 SER A N 1
ATOM 1073 C CA . SER A 1 151 ? 39.054 33.099 38.558 1.00 18.27 192 SER A CA 1
ATOM 1074 C C . SER A 1 151 ? 39.091 32.882 37.046 1.00 18.63 192 SER A C 1
ATOM 1075 O O . SER A 1 151 ? 38.078 33.083 36.369 1.00 18.56 192 SER A O 1
ATOM 1078 N N . VAL A 1 152 ? 40.243 32.468 36.516 1.00 19.00 193 VAL A N 1
ATOM 1079 C CA . VAL A 1 152 ? 40.368 32.284 35.057 1.00 20.70 193 VAL A CA 1
ATOM 1080 C C . VAL A 1 152 ? 39.359 31.250 34.544 1.00 19.55 193 VAL A C 1
ATOM 1081 O O . VAL A 1 152 ? 38.701 31.457 33.521 1.00 19.51 193 VAL A O 1
ATOM 1085 N N . SER A 1 153 ? 39.247 30.138 35.257 1.00 18.83 194 SER A N 1
ATOM 1086 C CA . SER A 1 153 ? 38.326 29.081 34.864 1.00 19.94 194 SER A CA 1
ATOM 1087 C C . SER A 1 153 ? 36.900 29.625 34.868 1.00 19.68 194 SER A C 1
ATOM 1088 O O . SER A 1 153 ? 36.126 29.375 33.925 1.00 19.42 194 SER A O 1
ATOM 1091 N N . PHE A 1 154 ? 36.543 30.362 35.930 1.00 18.60 195 PHE A N 1
ATOM 1092 C CA . PHE A 1 154 ? 35.195 30.885 36.033 1.00 18.85 195 PHE A CA 1
ATOM 1093 C C . PHE A 1 154 ? 34.901 31.876 34.866 1.00 18.54 195 PHE A C 1
ATOM 1094 O O . PHE A 1 154 ? 33.809 31.869 34.287 1.00 17.88 195 PHE A O 1
ATOM 1102 N N . LEU A 1 155 ? 35.866 32.735 34.536 1.00 17.78 196 LEU A N 1
ATOM 1103 C CA . LEU A 1 155 ? 35.653 33.694 33.467 1.00 18.93 196 LEU A CA 1
ATOM 1104 C C . LEU A 1 155 ? 35.398 32.985 32.142 1.00 18.39 196 LEU A C 1
ATOM 1105 O O . LEU A 1 155 ? 34.575 33.413 31.371 1.00 18.72 196 LEU A O 1
ATOM 1110 N N . ARG A 1 156 ? 36.144 31.926 31.858 1.00 18.72 197 ARG A N 1
ATOM 1111 C CA . ARG A 1 156 ? 35.921 31.193 30.605 1.00 19.89 197 ARG A CA 1
ATOM 1112 C C . ARG A 1 156 ? 34.545 30.551 30.570 1.00 20.10 197 ARG A C 1
ATOM 1113 O O . ARG A 1 156 ? 33.879 30.580 29.524 1.00 19.53 197 ARG A O 1
ATOM 1121 N N . GLU A 1 157 ? 34.123 29.969 31.691 1.00 19.89 198 GLU A N 1
ATOM 1122 C CA . GLU A 1 157 ? 32.807 29.341 31.730 1.00 19.93 198 GLU A CA 1
ATOM 1123 C C . GLU A 1 157 ? 31.703 30.402 31.583 1.00 20.16 198 GLU A C 1
ATOM 1124 O O . GLU A 1 157 ? 30.702 30.153 30.893 1.00 20.77 198 GLU A O 1
ATOM 1130 N N . GLN A 1 158 ? 31.875 31.553 32.237 1.00 19.55 199 GLN A N 1
ATOM 1131 C CA . GLN A 1 158 ? 30.918 32.659 32.119 1.00 20.58 199 GLN A CA 1
ATOM 1132 C C . GLN A 1 158 ? 30.785 33.130 30.681 1.00 20.27 199 GLN A C 1
ATOM 1133 O O . GLN A 1 158 ? 29.673 33.295 30.194 1.00 19.87 199 GLN A O 1
ATOM 1139 N N . GLY A 1 159 ? 31.907 33.225 29.964 1.00 20.06 200 GLY A N 1
ATOM 1140 C CA . GLY A 1 159 ? 31.847 33.624 28.540 1.00 19.59 200 GLY A CA 1
ATOM 1141 C C . GLY A 1 159 ? 31.094 32.586 27.716 1.00 19.79 200 GLY A C 1
ATOM 1142 O O . GLY A 1 159 ? 30.258 32.931 26.874 1.00 19.68 200 GLY A O 1
ATOM 1143 N N . PHE A 1 160 ? 31.383 31.307 27.966 1.00 19.73 201 PHE A N 1
ATOM 1144 C CA . PHE A 1 160 ? 30.676 30.213 27.257 1.00 19.88 201 PHE A CA 1
ATOM 1145 C C . PHE A 1 160 ? 29.158 30.305 27.503 1.00 19.84 201 PHE A C 1
ATOM 1146 O O . PHE A 1 160 ? 28.349 30.231 26.571 1.00 19.12 201 PHE A O 1
ATOM 1154 N N . ARG A 1 161 ? 28.796 30.412 28.781 1.00 20.15 202 ARG A N 1
ATOM 1155 C CA . ARG A 1 161 ? 27.396 30.473 29.179 1.00 21.12 202 ARG A CA 1
ATOM 1156 C C . ARG A 1 161 ? 26.682 31.646 28.515 1.00 21.31 202 ARG A C 1
ATOM 1157 O O . ARG A 1 161 ? 25.533 31.526 28.111 1.00 21.95 202 ARG A O 1
ATOM 1165 N N . THR A 1 162 ? 27.360 32.777 28.379 1.00 22.32 203 THR A N 1
ATOM 1166 C CA . THR A 1 162 ? 26.734 33.934 27.707 1.00 22.68 203 THR A CA 1
ATOM 1167 C C . THR A 1 162 ? 26.376 33.603 26.259 1.00 22.50 203 THR A C 1
ATOM 1168 O O . THR A 1 162 ? 25.272 33.960 25.762 1.00 22.57 203 THR A O 1
ATOM 1172 N N . ALA A 1 163 ? 27.321 32.963 25.566 1.00 21.98 204 ALA A N 1
ATOM 1173 C CA . ALA A 1 163 ? 27.135 32.599 24.160 1.00 22.98 204 ALA A CA 1
ATOM 1174 C C . ALA A 1 163 ? 25.994 31.576 23.990 1.00 22.63 204 ALA A C 1
ATOM 1175 O O . ALA A 1 163 ? 25.281 31.575 22.959 1.00 22.85 204 ALA A O 1
ATOM 1177 N N . TRP A 1 164 ? 25.819 30.710 24.987 1.00 22.28 205 TRP A N 1
ATOM 1178 C CA . TRP A 1 164 ? 24.826 29.623 24.906 1.00 23.64 205 TRP A CA 1
ATOM 1179 C C . TRP A 1 164 ? 23.517 29.917 25.643 1.00 24.02 205 TRP A C 1
ATOM 1180 O O . TRP A 1 164 ? 22.646 29.036 25.737 1.00 23.51 205 TRP A O 1
ATOM 1191 N N . LYS A 1 165 ? 23.363 31.144 26.126 1.00 25.63 206 LYS A N 1
ATOM 1192 C CA . LYS A 1 165 ? 22.260 31.438 27.045 1.00 28.21 206 LYS A CA 1
ATOM 1193 C C . LYS A 1 165 ? 20.866 31.287 26.409 1.00 29.42 206 LYS A C 1
ATOM 1194 O O . LYS A 1 165 ? 19.888 31.084 27.110 1.00 31.62 206 LYS A O 1
ATOM 1200 N N . ASP A 1 166 ? 20.781 31.350 25.091 1.00 30.22 207 ASP A N 1
ATOM 1201 C CA . ASP A 1 166 ? 19.492 31.235 24.430 1.00 30.89 207 ASP A CA 1
ATOM 1202 C C . ASP A 1 166 ? 19.386 29.934 23.657 1.00 30.41 207 ASP A C 1
ATOM 1203 O O . ASP A 1 166 ? 18.418 29.726 22.924 1.00 31.56 207 ASP A O 1
ATOM 1208 N N . ASP A 1 167 ? 20.382 29.059 23.809 1.00 29.58 208 ASP A N 1
ATOM 1209 C CA . ASP A 1 167 ? 20.358 27.766 23.139 1.00 28.12 208 ASP A CA 1
ATOM 1210 C C . ASP A 1 167 ? 19.653 26.746 24.040 1.00 27.64 208 ASP A C 1
ATOM 1211 O O . ASP A 1 167 ? 19.965 26.635 25.225 1.00 28.04 208 ASP A O 1
ATOM 1216 N N . PRO A 1 168 ? 18.692 25.992 23.483 1.00 27.86 209 PRO A N 1
ATOM 1217 C CA . PRO A 1 168 ? 17.937 25.042 24.311 1.00 27.50 209 PRO A CA 1
ATOM 1218 C C . PRO A 1 168 ? 18.694 23.754 24.690 1.00 27.72 209 PRO A C 1
ATOM 1219 O O . PRO A 1 168 ? 18.210 23.014 25.531 1.00 27.23 209 PRO A O 1
ATOM 1223 N N . ARG A 1 169 ? 19.869 23.494 24.105 1.00 26.69 210 ARG A N 1
ATOM 1224 C CA . ARG A 1 169 ? 20.632 22.298 24.450 1.00 26.33 210 ARG A CA 1
ATOM 1225 C C . ARG A 1 169 ? 21.204 22.326 25.858 1.00 27.13 210 ARG A C 1
ATOM 1226 O O . ARG A 1 169 ? 21.706 23.364 26.335 1.00 27.55 210 ARG A O 1
ATOM 1234 N N . GLU A 1 170 ? 21.127 21.173 26.510 1.00 27.48 211 GLU A N 1
ATOM 1235 C CA . GLU A 1 170 ? 21.744 20.978 27.797 1.00 29.59 211 GLU A CA 1
ATOM 1236 C C . GLU A 1 170 ? 23.219 20.676 27.558 1.00 28.95 211 GLU A C 1
ATOM 1237 O O . GLU A 1 170 ? 23.566 19.823 26.739 1.00 32.57 211 GLU A O 1
ATOM 1243 N N . VAL A 1 171 ? 24.090 21.437 28.190 1.00 26.25 212 VAL A N 1
ATOM 1244 C CA . VAL A 1 171 ? 25.521 21.221 28.015 1.00 25.07 212 VAL A CA 1
ATOM 1245 C C . VAL A 1 171 ? 26.026 20.432 29.199 1.00 24.43 212 VAL A C 1
ATOM 1246 O O . VAL A 1 171 ? 25.628 20.720 30.329 1.00 24.60 212 VAL A O 1
ATOM 1250 N N . HIS A 1 172 ? 26.865 19.418 28.946 1.00 23.99 213 HIS A N 1
ATOM 1251 C CA . HIS A 1 172 ? 27.503 18.652 30.029 1.00 24.65 213 HIS A CA 1
ATOM 1252 C C . HIS A 1 172 ? 28.783 19.400 30.438 1.00 24.54 213 HIS A C 1
ATOM 1253 O O . HIS A 1 172 ? 29.610 19.749 29.576 1.00 23.38 213 HIS A O 1
ATOM 1260 N N . PHE A 1 173 ? 28.926 19.673 31.737 1.00 24.67 214 PHE A N 1
ATOM 1261 C CA . PHE A 1 173 ? 30.130 20.306 32.260 1.00 24.58 214 PHE A CA 1
ATOM 1262 C C . PHE A 1 173 ? 30.994 19.303 32.996 1.00 25.60 214 PHE A C 1
ATOM 1263 O O . PHE A 1 173 ? 30.508 18.554 33.897 1.00 26.70 214 PHE A O 1
ATOM 1271 N N . LEU A 1 174 ? 32.257 19.259 32.619 1.00 23.06 215 LEU A N 1
ATOM 1272 C CA . LEU A 1 174 ? 33.181 18.292 33.187 1.00 23.87 215 LEU A CA 1
ATOM 1273 C C . LEU A 1 174 ? 34.455 19.008 33.613 1.00 23.55 215 LEU A C 1
ATOM 1274 O O . LEU A 1 174 ? 34.970 19.826 32.840 1.00 22.75 215 LEU A O 1
ATOM 1279 N N . TYR A 1 175 ? 34.943 18.738 34.823 1.00 22.92 216 TYR A N 1
ATOM 1280 C CA . TYR A 1 175 ? 36.096 19.505 35.314 1.00 23.36 216 TYR A CA 1
ATOM 1281 C C . TYR A 1 175 ? 37.220 18.594 35.832 1.00 23.68 216 TYR A C 1
ATOM 1282 O O . TYR A 1 175 ? 36.985 17.804 36.782 1.00 22.49 216 TYR A O 1
ATOM 1291 N N . ALA A 1 176 ? 38.409 18.694 35.221 1.00 22.65 217 ALA A N 1
ATOM 1292 C CA . ALA A 1 176 ? 39.620 17.994 35.689 1.00 24.07 217 ALA A CA 1
ATOM 1293 C C . ALA A 1 176 ? 40.219 18.733 36.874 1.00 25.13 217 ALA A C 1
ATOM 1294 O O . ALA A 1 176 ? 39.939 19.910 37.050 1.00 23.28 217 ALA A O 1
ATOM 1296 N N . ASN A 1 177 ? 41.064 18.050 37.661 1.00 25.96 218 ASN A N 1
ATOM 1297 C CA . ASN A 1 177 ? 41.727 18.668 38.816 1.00 26.80 218 ASN A CA 1
ATOM 1298 C C . ASN A 1 177 ? 43.012 19.414 38.465 1.00 26.22 218 ASN A C 1
ATOM 1299 O O . ASN A 1 177 ? 43.702 19.930 39.340 1.00 25.57 218 ASN A O 1
ATOM 1304 N N . SER A 1 178 ? 43.324 19.494 37.176 1.00 25.22 219 SER A N 1
ATOM 1305 C CA . SER A 1 178 ? 44.532 20.195 36.688 1.00 25.10 219 SER A CA 1
ATOM 1306 C C . SER A 1 178 ? 44.341 20.389 35.189 1.00 24.05 219 SER A C 1
ATOM 1307 O O . SER A 1 178 ? 43.661 19.591 34.523 1.00 23.55 219 SER A O 1
ATOM 1310 N N . TYR A 1 179 ? 44.937 21.451 34.670 1.00 23.76 220 TYR A N 1
ATOM 1311 C CA . TYR A 1 179 ? 44.976 21.661 33.213 1.00 24.06 220 TYR A CA 1
ATOM 1312 C C . TYR A 1 179 ? 46.058 20.766 32.620 1.00 25.23 220 TYR A C 1
ATOM 1313 O O . TYR A 1 179 ? 47.159 21.238 32.279 1.00 26.22 220 TYR A O 1
ATOM 1322 N N . GLU A 1 180 ? 45.781 19.459 32.518 1.00 24.16 221 GLU A N 1
ATOM 1323 C CA . GLU A 1 180 ? 46.838 18.508 32.185 1.00 23.95 221 GLU A CA 1
ATOM 1324 C C . GLU A 1 180 ? 46.262 17.379 31.348 1.00 22.89 221 GLU A C 1
ATOM 1325 O O . GLU A 1 180 ? 45.164 16.915 31.609 1.00 21.76 221 GLU A O 1
ATOM 1331 N N . ARG A 1 181 ? 47.027 16.980 30.334 1.00 22.33 222 ARG A N 1
ATOM 1332 C CA . ARG A 1 181 ? 46.619 15.977 29.370 1.00 21.20 222 ARG A CA 1
ATOM 1333 C C . ARG A 1 181 ? 46.143 14.644 29.953 1.00 21.44 222 ARG A C 1
ATOM 1334 O O . ARG A 1 181 ? 45.058 14.144 29.573 1.00 20.57 222 ARG A O 1
ATOM 1342 N N . GLU A 1 182 ? 46.917 14.058 30.873 1.00 20.10 223 GLU A N 1
ATOM 1343 C CA . GLU A 1 182 ? 46.539 12.757 31.386 1.00 21.93 223 GLU A CA 1
ATOM 1344 C C . GLU A 1 182 ? 45.327 12.867 32.289 1.00 21.00 223 GLU A C 1
ATOM 1345 O O . GLU A 1 182 ? 44.457 12.007 32.254 1.00 22.01 223 GLU A O 1
ATOM 1351 N N . ALA A 1 183 ? 45.259 13.922 33.102 1.00 21.45 224 ALA A N 1
ATOM 1352 C CA . ALA A 1 183 ? 44.072 14.120 33.949 1.00 21.26 224 ALA A CA 1
ATOM 1353 C C . ALA A 1 183 ? 42.814 14.191 33.085 1.00 20.67 224 ALA A C 1
ATOM 1354 O O . ALA A 1 183 ? 41.801 13.546 33.401 1.00 20.65 224 ALA A O 1
ATOM 1356 N N . ALA A 1 184 ? 42.878 14.938 31.985 1.00 21.02 225 ALA A N 1
ATOM 1357 C CA . ALA A 1 184 ? 41.740 15.047 31.067 1.00 21.15 225 ALA A CA 1
ATOM 1358 C C . ALA A 1 184 ? 41.381 13.695 30.475 1.00 20.30 225 ALA A C 1
ATOM 1359 O O . ALA A 1 184 ? 40.208 13.360 30.405 1.00 19.07 225 ALA A O 1
ATOM 1361 N N . ALA A 1 185 ? 42.390 12.940 30.011 1.00 21.19 226 ALA A N 1
ATOM 1362 C CA . ALA A 1 185 ? 42.149 11.634 29.434 1.00 20.63 226 ALA A CA 1
ATOM 1363 C C . ALA A 1 185 ? 41.384 10.717 30.377 1.00 21.64 226 ALA A C 1
ATOM 1364 O O . ALA A 1 185 ? 40.395 10.084 29.986 1.00 21.31 226 ALA A O 1
ATOM 1366 N N . GLN A 1 186 ? 41.875 10.616 31.619 1.00 20.95 227 GLN A N 1
ATOM 1367 C CA . GLN A 1 186 ? 41.292 9.719 32.615 1.00 20.78 227 GLN A CA 1
ATOM 1368 C C . GLN A 1 186 ? 39.847 10.128 32.918 1.00 20.61 227 GLN A C 1
ATOM 1369 O O . GLN A 1 186 ? 38.953 9.296 33.003 1.00 19.11 227 GLN A O 1
ATOM 1375 N N . LEU A 1 187 ? 39.623 11.426 33.057 1.00 20.92 228 LEU A N 1
ATOM 1376 C CA . LEU A 1 187 ? 38.271 11.928 33.356 1.00 21.90 228 LEU A CA 1
ATOM 1377 C C . LEU A 1 187 ? 37.288 11.707 32.183 1.00 21.77 228 LEU A C 1
ATOM 1378 O O . LEU A 1 187 ? 36.130 11.296 32.376 1.00 20.12 228 LEU A O 1
ATOM 1383 N N . PHE A 1 188 ? 37.742 12.032 30.968 1.00 20.38 229 PHE A N 1
ATOM 1384 C CA . PHE A 1 188 ? 36.905 11.856 29.783 1.00 20.77 229 PHE A CA 1
ATOM 1385 C C . PHE A 1 188 ? 36.625 10.373 29.549 1.00 20.12 229 PHE A C 1
ATOM 1386 O O . PHE A 1 188 ? 35.494 9.970 29.243 1.00 20.72 229 PHE A O 1
ATOM 1394 N N . GLU A 1 189 ? 37.639 9.525 29.718 1.00 20.69 230 GLU A N 1
ATOM 1395 C CA . GLU A 1 189 ? 37.397 8.093 29.599 1.00 21.19 230 GLU A CA 1
ATOM 1396 C C . GLU A 1 189 ? 36.339 7.597 30.589 1.00 20.79 230 GLU A C 1
ATOM 1397 O O . GLU A 1 189 ? 35.468 6.812 30.212 1.00 20.79 230 GLU A O 1
ATOM 1403 N N . LYS A 1 190 ? 36.412 8.052 31.839 1.00 21.70 231 LYS A N 1
ATOM 1404 C CA . LYS A 1 190 ? 35.392 7.708 32.843 1.00 23.23 231 LYS A CA 1
ATOM 1405 C C . LYS A 1 190 ? 34.014 8.251 32.421 1.00 23.20 231 LYS A C 1
ATOM 1406 O O . LYS A 1 190 ? 32.999 7.534 32.515 1.00 22.88 231 LYS A O 1
ATOM 1412 N N . TRP A 1 191 ? 33.990 9.496 31.921 1.00 22.04 232 TRP A N 1
ATOM 1413 C CA . TRP A 1 191 ? 32.763 10.103 31.409 1.00 22.13 232 TRP A CA 1
ATOM 1414 C C . TRP A 1 191 ? 32.045 9.262 30.324 1.00 21.92 232 TRP A C 1
ATOM 1415 O O . TRP A 1 191 ? 30.836 9.062 30.398 1.00 21.56 232 TRP A O 1
ATOM 1426 N N . LEU A 1 192 ? 32.796 8.748 29.353 1.00 21.69 233 LEU A N 1
ATOM 1427 C CA . LEU A 1 192 ? 32.277 7.895 28.281 1.00 22.07 233 LEU A CA 1
ATOM 1428 C C . LEU A 1 192 ? 31.619 6.578 28.729 1.00 23.03 233 LEU A C 1
ATOM 1429 O O . LEU A 1 192 ? 30.912 5.946 27.954 1.00 23.54 233 LEU A O 1
ATOM 1434 N N . GLU A 1 193 ? 31.830 6.167 29.967 1.00 24.00 234 GLU A N 1
ATOM 1435 C CA . GLU A 1 193 ? 31.134 4.974 30.477 1.00 26.13 234 GLU A CA 1
ATOM 1436 C C . GLU A 1 193 ? 29.618 5.137 30.549 1.00 26.73 234 GLU A C 1
ATOM 1437 O O . GLU A 1 193 ? 28.878 4.140 30.503 1.00 27.76 234 GLU A O 1
ATOM 1443 N N . THR A 1 194 ? 29.154 6.374 30.684 1.00 27.53 235 THR A N 1
ATOM 1444 C CA . THR A 1 194 ? 27.720 6.634 30.873 1.00 28.76 235 THR A CA 1
ATOM 1445 C C . THR A 1 194 ? 27.174 7.739 29.947 1.00 29.01 235 THR A C 1
ATOM 1446 O O . THR A 1 194 ? 26.009 8.152 30.066 1.00 29.29 235 THR A O 1
ATOM 1450 N N . HIS A 1 195 ? 28.021 8.234 29.046 1.00 27.90 236 HIS A N 1
ATOM 1451 C CA . HIS A 1 195 ? 27.595 9.244 28.094 1.00 27.99 236 HIS A CA 1
ATOM 1452 C C . HIS A 1 195 ? 28.115 8.934 26.709 1.00 28.35 236 HIS A C 1
ATOM 1453 O O . HIS A 1 195 ? 29.187 8.347 26.563 1.00 27.95 236 HIS A O 1
ATOM 1460 N N . PRO A 1 196 ? 27.383 9.381 25.674 1.00 28.47 237 PRO A N 1
ATOM 1461 C CA . PRO A 1 196 ? 27.853 9.167 24.312 1.00 28.77 237 PRO A CA 1
ATOM 1462 C C . PRO A 1 196 ? 28.997 10.111 23.958 1.00 27.52 237 PRO A C 1
ATOM 1463 O O . PRO A 1 196 ? 29.177 11.156 24.602 1.00 29.38 237 PRO A O 1
ATOM 1475 N N . PRO A 1 198 ? 30.556 13.117 22.435 1.00 25.16 239 PRO A N 1
ATOM 1476 C CA . PRO A 1 198 ? 29.856 14.349 22.070 1.00 24.58 239 PRO A CA 1
ATOM 1477 C C . PRO A 1 198 ? 30.021 14.651 20.575 1.00 24.05 239 PRO A C 1
ATOM 1478 O O . PRO A 1 198 ? 30.982 14.159 19.942 1.00 24.23 239 PRO A O 1
ATOM 1482 N N . GLN A 1 199 ? 29.099 15.436 20.020 1.00 22.56 240 GLN A N 1
ATOM 1483 C CA . GLN A 1 199 ? 29.276 15.943 18.654 1.00 22.81 240 GLN A CA 1
ATOM 1484 C C . GLN A 1 199 ? 29.778 17.385 18.678 1.00 20.99 240 GLN A C 1
ATOM 1485 O O . GLN A 1 199 ? 30.138 17.943 17.635 1.00 20.73 240 GLN A O 1
ATOM 1491 N N . ALA A 1 200 ? 29.824 17.977 19.875 1.00 19.93 241 ALA A N 1
ATOM 1492 C CA . ALA A 1 200 ? 30.446 19.284 20.039 1.00 20.29 241 ALA A CA 1
ATOM 1493 C C . ALA A 1 200 ? 31.212 19.286 21.349 1.00 20.24 241 ALA A C 1
ATOM 1494 O O . ALA A 1 200 ? 30.715 18.809 22.375 1.00 21.52 241 ALA A O 1
ATOM 1496 N N . LEU A 1 201 ? 32.419 19.840 21.302 1.00 20.77 242 LEU A N 1
ATOM 1497 C CA . LEU A 1 201 ? 33.329 19.793 22.452 1.00 20.52 242 LEU A CA 1
ATOM 1498 C C . LEU A 1 201 ? 34.001 21.136 22.636 1.00 20.73 242 LEU A C 1
ATOM 1499 O O . LEU A 1 201 ? 34.502 21.699 21.652 1.00 21.00 242 LEU A O 1
ATOM 1504 N N . PHE A 1 202 ? 34.002 21.646 23.872 1.00 20.14 243 PHE A N 1
ATOM 1505 C CA . PHE A 1 202 ? 34.588 22.969 24.148 1.00 20.61 243 PHE A CA 1
ATOM 1506 C C . PHE A 1 202 ? 35.620 22.716 25.215 1.00 21.36 243 PHE A C 1
ATOM 1507 O O . PHE A 1 202 ? 35.278 22.248 26.332 1.00 21.49 243 PHE A O 1
ATOM 1515 N N . THR A 1 203 ? 36.888 22.946 24.889 1.00 20.72 244 THR A N 1
ATOM 1516 C CA . THR A 1 203 ? 37.950 22.679 25.889 1.00 21.55 244 THR A CA 1
ATOM 1517 C C . THR A 1 203 ? 38.624 23.996 26.262 1.00 21.60 244 THR A C 1
ATOM 1518 O O . THR A 1 203 ? 38.960 24.824 25.387 1.00 21.11 244 THR A O 1
ATOM 1522 N N . THR A 1 204 ? 38.876 24.191 27.556 1.00 20.88 245 THR A N 1
ATOM 1523 C CA . THR A 1 204 ? 39.399 25.479 27.990 1.00 21.10 245 THR A CA 1
ATOM 1524 C C . THR A 1 204 ? 40.918 25.517 27.994 1.00 21.58 245 THR A C 1
ATOM 1525 O O . THR A 1 204 ? 41.480 26.534 28.370 1.00 21.80 245 THR A O 1
ATOM 1529 N N . SER A 1 205 ? 41.585 24.419 27.597 1.00 22.14 246 SER A N 1
ATOM 1530 C CA . SER A 1 205 ? 43.033 24.459 27.337 1.00 22.88 246 SER A CA 1
ATOM 1531 C C . SER A 1 205 ? 43.422 23.382 26.330 1.00 22.78 246 SER A C 1
ATOM 1532 O O . SER A 1 205 ? 42.713 22.371 26.174 1.00 21.59 246 SER A O 1
ATOM 1535 N N . PHE A 1 206 ? 44.519 23.604 25.617 1.00 21.86 247 PHE A N 1
ATOM 1536 C CA . PHE A 1 206 ? 44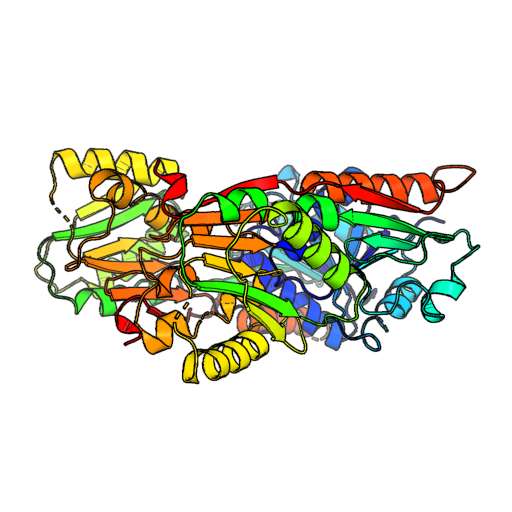.897 22.673 24.553 1.00 22.72 247 PHE A CA 1
ATOM 1537 C C . PHE A 1 206 ? 45.272 21.312 25.178 1.00 21.68 247 PHE A C 1
ATOM 1538 O O . PHE A 1 206 ? 44.995 20.248 24.588 1.00 21.90 247 PHE A O 1
ATOM 1546 N N . ALA A 1 207 ? 45.868 21.345 26.374 1.00 21.56 248 ALA A N 1
ATOM 1547 C CA . ALA A 1 207 ? 46.217 20.090 27.113 1.00 21.34 248 ALA A CA 1
ATOM 1548 C C . ALA A 1 207 ? 44.985 19.221 27.369 1.00 20.93 248 ALA A C 1
ATOM 1549 O O . ALA A 1 207 ? 45.066 17.982 27.268 1.00 20.88 248 ALA A O 1
ATOM 1551 N N . LEU A 1 208 ? 43.855 19.863 27.728 1.00 20.21 249 LEU A N 1
ATOM 1552 C CA . LEU A 1 208 ? 42.622 19.141 27.957 1.00 20.70 249 LEU A CA 1
ATOM 1553 C C . LEU A 1 208 ? 42.152 18.490 26.656 1.00 21.03 249 LEU A C 1
ATOM 1554 O O . LEU A 1 208 ? 41.717 17.334 26.636 1.00 20.95 249 LEU A O 1
ATOM 1559 N N . LEU A 1 209 ? 42.236 19.245 25.557 1.00 21.13 250 LEU A N 1
ATOM 1560 C CA . LEU A 1 209 ? 41.874 18.696 24.271 1.00 20.87 250 LEU A CA 1
ATOM 1561 C C . LEU A 1 209 ? 42.781 17.496 23.909 1.00 20.72 250 LEU A C 1
ATOM 1562 O O . LEU A 1 209 ? 42.290 16.478 23.471 1.00 20.10 250 LEU A O 1
ATOM 1567 N N . GLN A 1 210 ? 44.088 17.602 24.133 1.00 21.09 251 GLN A N 1
ATOM 1568 C CA . GLN A 1 210 ? 44.989 16.453 23.891 1.00 21.59 251 GLN A CA 1
ATOM 1569 C C . GLN A 1 210 ? 44.566 15.183 24.612 1.00 21.89 251 GLN A C 1
ATOM 1570 O O . GLN A 1 210 ? 44.633 14.108 24.037 1.00 21.44 251 GLN A O 1
ATOM 1576 N N . GLY A 1 211 ? 44.121 15.299 25.862 1.00 21.63 252 GLY A N 1
ATOM 1577 C CA . GLY A 1 211 ? 43.681 14.113 26.608 1.00 20.79 252 GLY A CA 1
ATOM 1578 C C . GLY A 1 211 ? 42.450 13.484 25.964 1.00 20.37 252 GLY A C 1
ATOM 1579 O O . GLY A 1 211 ? 42.340 12.271 25.901 1.00 20.44 252 GLY A O 1
ATOM 1580 N N . VAL A 1 212 ? 41.503 14.312 25.523 1.00 20.20 253 VAL A N 1
ATOM 1581 C CA . VAL A 1 212 ? 40.275 13.837 24.878 1.00 21.35 253 VAL A CA 1
ATOM 1582 C C . VAL A 1 212 ? 40.669 13.139 23.579 1.00 21.92 253 VAL A C 1
ATOM 1583 O O . VAL A 1 212 ? 40.190 12.051 23.270 1.00 21.71 253 VAL A O 1
ATOM 1595 N N . ASP A 1 214 ? 43.526 11.807 22.802 1.00 22.43 255 ASP A N 1
ATOM 1596 C CA . ASP A 1 214 ? 44.201 10.549 23.196 1.00 23.12 255 ASP A CA 1
ATOM 1597 C C . ASP A 1 214 ? 43.213 9.393 23.408 1.00 21.72 255 ASP A C 1
ATOM 1598 O O . ASP A 1 214 ? 43.409 8.261 22.874 1.00 21.42 255 ASP A O 1
ATOM 1603 N N . VAL A 1 215 ? 42.174 9.660 24.194 1.00 19.65 256 VAL A N 1
ATOM 1604 C CA . VAL A 1 215 ? 41.154 8.629 24.452 1.00 20.89 256 VAL A CA 1
ATOM 1605 C C . VAL A 1 215 ? 40.396 8.246 23.158 1.00 20.67 256 VAL A C 1
ATOM 1606 O O . VAL A 1 215 ? 40.187 7.057 22.868 1.00 20.87 256 VAL A O 1
ATOM 1610 N N . THR A 1 216 ? 39.977 9.258 22.411 1.00 20.73 257 THR A N 1
ATOM 1611 C CA . THR A 1 216 ? 39.180 9.046 21.210 1.00 21.61 257 THR A CA 1
ATOM 1612 C C . THR A 1 216 ? 39.984 8.175 20.244 1.00 22.03 257 THR A C 1
ATOM 1613 O O . THR A 1 216 ? 39.472 7.197 19.693 1.00 20.48 257 THR A O 1
ATOM 1617 N N . LEU A 1 217 ? 41.260 8.496 20.067 1.00 23.37 258 LEU A N 1
ATOM 1618 C CA . LEU A 1 217 ? 42.095 7.673 19.169 1.00 25.33 258 LEU A CA 1
ATOM 1619 C C . LEU A 1 217 ? 42.313 6.229 19.670 1.00 26.53 258 LEU A C 1
ATOM 1620 O O . LEU A 1 217 ? 42.263 5.272 18.871 1.00 26.12 258 LEU A O 1
ATOM 1625 N N . ARG A 1 218 ? 42.600 6.068 20.962 1.00 27.19 259 ARG A N 1
ATOM 1626 C CA . ARG A 1 218 ? 42.698 4.727 21.593 1.00 28.10 259 ARG A CA 1
ATOM 1627 C C . ARG A 1 218 ? 41.419 3.886 21.423 1.00 27.84 259 ARG A C 1
ATOM 1628 O O . ARG A 1 218 ? 41.471 2.702 21.101 1.00 28.32 259 ARG A O 1
ATOM 1636 N N . ARG A 1 219 ? 40.273 4.520 21.606 1.00 27.93 260 ARG A N 1
ATOM 1637 C CA . ARG A 1 219 ? 38.975 3.846 21.589 1.00 28.72 260 ARG A CA 1
ATOM 1638 C C . ARG A 1 219 ? 38.503 3.524 20.178 1.00 28.19 260 ARG A C 1
ATOM 1639 O O . ARG A 1 219 ? 38.027 2.403 19.916 1.00 26.75 260 ARG A O 1
ATOM 1647 N N . ASP A 1 220 ? 38.672 4.489 19.261 1.00 27.73 261 ASP A N 1
ATOM 1648 C CA . ASP A 1 220 ? 38.056 4.437 17.915 1.00 28.35 261 ASP A CA 1
ATOM 1649 C C . ASP A 1 220 ? 39.055 4.366 16.758 1.00 27.36 261 ASP A C 1
ATOM 1650 O O . ASP A 1 220 ? 38.681 4.002 15.638 1.00 27.34 261 ASP A O 1
ATOM 1655 N N . GLY A 1 221 ? 40.307 4.746 17.003 1.00 26.30 262 GLY A N 1
ATOM 1656 C CA . GLY A 1 221 ? 41.317 4.750 15.942 1.00 26.60 262 GLY A CA 1
ATOM 1657 C C . GLY A 1 221 ? 41.233 5.963 15.016 1.00 27.50 262 GLY A C 1
ATOM 1658 O O . GLY A 1 221 ? 41.910 5.998 13.979 1.00 27.28 262 GLY A O 1
ATOM 1659 N N . LYS A 1 222 ? 40.403 6.944 15.382 1.00 26.62 263 LYS A N 1
ATOM 1660 C CA . LYS A 1 222 ? 40.164 8.142 14.559 1.00 27.77 263 LYS A CA 1
ATOM 1661 C C . LYS A 1 222 ? 39.190 9.064 15.271 1.00 27.50 263 LYS A C 1
ATOM 1662 O O . LYS A 1 222 ? 38.492 8.646 16.183 1.00 26.48 263 LYS A O 1
ATOM 1668 N N . LEU A 1 223 ? 39.154 10.320 14.842 1.00 27.46 264 LEU A N 1
ATOM 1669 C CA . LEU A 1 223 ? 38.135 11.250 15.312 1.00 28.59 264 LEU A CA 1
ATOM 1670 C C . LEU A 1 223 ? 36.888 11.066 14.458 1.00 29.15 264 LEU A C 1
ATOM 1671 O O . LEU A 1 223 ? 36.999 10.775 13.256 1.00 29.48 264 LEU A O 1
ATOM 1676 N N . PRO A 1 224 ? 35.697 11.244 15.062 1.00 29.27 265 PRO A N 1
ATOM 1677 C CA . PRO A 1 224 ? 34.461 11.228 14.278 1.00 29.66 265 PRO A CA 1
ATOM 1678 C C . PRO A 1 224 ? 34.462 12.409 13.284 1.00 31.16 265 PRO A C 1
ATOM 1679 O O . PRO A 1 224 ? 34.919 13.514 13.636 1.00 30.67 265 PRO A O 1
ATOM 1683 N N . SER A 1 225 ? 33.972 12.195 12.068 1.00 31.50 266 SER A N 1
ATOM 1684 C CA . SER A 1 225 ? 33.755 13.347 11.171 1.00 33.01 266 SER A CA 1
ATOM 1685 C C . SER A 1 225 ? 32.688 14.300 11.760 1.00 33.07 266 SER A C 1
ATOM 1686 O O . SER A 1 225 ? 32.790 15.537 11.587 1.00 34.12 266 SER A O 1
ATOM 1689 N N . ASP A 1 226 ? 31.705 13.710 12.455 1.00 31.74 267 ASP A N 1
ATOM 1690 C CA . ASP A 1 226 ? 30.617 14.420 13.150 1.00 31.89 267 ASP A CA 1
ATOM 1691 C C . ASP A 1 226 ? 31.037 14.846 14.559 1.00 30.73 267 ASP A C 1
ATOM 1692 O O . ASP A 1 226 ? 30.457 14.400 15.575 1.00 31.98 267 ASP A O 1
ATOM 1697 N N . LEU A 1 227 ? 32.062 15.673 14.619 1.00 28.90 268 LEU A N 1
ATOM 1698 C CA . LEU A 1 227 ? 32.499 16.252 15.879 1.00 27.74 268 LEU A CA 1
ATOM 1699 C C . LEU A 1 227 ? 33.043 17.640 15.623 1.00 26.96 268 LEU A C 1
ATOM 1700 O O . LEU A 1 227 ? 34.006 17.807 14.842 1.00 28.96 268 LEU A O 1
ATOM 1705 N N . ALA A 1 228 ? 32.482 18.636 16.292 1.00 23.86 269 ALA A N 1
ATOM 1706 C CA . ALA A 1 228 ? 33.011 19.996 16.149 1.00 23.31 269 ALA A CA 1
ATOM 1707 C C . ALA A 1 228 ? 33.821 20.260 17.401 1.00 22.96 269 ALA A C 1
ATOM 1708 O O . ALA A 1 228 ? 33.296 20.097 18.530 1.00 21.93 269 ALA A O 1
ATOM 1710 N N . ILE A 1 229 ? 35.091 20.641 17.219 1.00 21.13 270 ILE A N 1
ATOM 1711 C CA . ILE A 1 229 ? 35.961 20.905 18.361 1.00 21.20 270 ILE A CA 1
ATOM 1712 C C . ILE A 1 229 ? 36.236 22.419 18.471 1.00 20.28 270 ILE A C 1
ATOM 1713 O O . ILE A 1 229 ? 36.570 23.047 17.472 1.00 22.29 270 ILE A O 1
ATOM 1718 N N . ALA A 1 230 ? 36.149 22.949 19.679 1.00 20.11 271 ALA A N 1
ATOM 1719 C CA . ALA A 1 230 ? 36.515 24.338 19.972 1.00 20.62 271 ALA A CA 1
ATOM 1720 C C . ALA A 1 230 ? 37.425 24.330 21.189 1.00 21.11 271 ALA A C 1
ATOM 1721 O O . ALA A 1 230 ? 37.037 23.803 22.268 1.00 23.41 271 ALA A O 1
ATOM 1723 N N . THR A 1 231 ? 38.621 24.899 21.053 1.00 20.78 272 THR A N 1
ATOM 1724 C CA . THR A 1 231 ? 39.604 24.862 22.139 1.00 20.70 272 THR A CA 1
ATOM 1725 C C . THR A 1 231 ? 40.295 26.202 22.319 1.00 21.18 272 THR A C 1
ATOM 1726 O O . THR A 1 231 ? 40.457 26.954 21.357 1.00 19.13 272 THR A O 1
ATOM 1730 N N . PHE A 1 232 ? 40.725 26.468 23.553 1.00 20.78 273 PHE A N 1
ATOM 1731 C CA . PHE A 1 232 ? 41.763 27.450 23.796 1.00 21.49 273 PHE A CA 1
ATOM 1732 C C . PHE A 1 232 ? 43.097 26.829 23.423 1.00 23.13 273 PHE A C 1
ATOM 1733 O O . PHE A 1 232 ? 43.298 25.595 23.535 1.00 22.87 273 PHE A O 1
ATOM 1741 N N . GLY A 1 233 ? 44.020 27.686 22.982 1.00 22.80 274 GLY A N 1
ATOM 1742 C CA . GLY A 1 233 ? 45.295 27.239 22.490 1.00 24.54 274 GLY A CA 1
ATOM 1743 C C . GLY A 1 233 ? 45.158 26.846 21.038 1.00 26.11 274 GLY A C 1
ATOM 1744 O O . GLY A 1 233 ? 44.045 26.691 20.519 1.00 26.07 274 GLY A O 1
ATOM 1745 N N . ASP A 1 234 ? 46.281 26.667 20.362 1.00 26.70 275 ASP A N 1
ATOM 1746 C CA . ASP A 1 234 ? 46.184 26.451 18.921 1.00 28.02 275 ASP A CA 1
ATOM 1747 C C . ASP A 1 234 ? 47.420 25.692 18.512 1.00 28.65 275 ASP A C 1
ATOM 1748 O O . ASP A 1 234 ? 48.420 25.643 19.244 1.00 29.30 275 ASP A O 1
ATOM 1753 N N . ASN A 1 235 ? 47.326 25.057 17.359 1.00 28.81 276 ASN A N 1
ATOM 1754 C CA . ASN A 1 235 ? 48.480 24.424 16.748 1.00 29.40 276 ASN A CA 1
ATOM 1755 C C . ASN A 1 235 ? 48.075 24.333 15.297 1.00 29.73 276 ASN A C 1
ATOM 1756 O O . ASN A 1 235 ? 47.050 23.714 14.986 1.00 29.77 276 ASN A O 1
ATOM 1761 N N . GLU A 1 236 ? 48.829 24.991 14.425 1.00 29.13 277 GLU A N 1
ATOM 1762 C CA . GLU A 1 236 ? 48.497 24.988 13.003 1.00 31.18 277 GLU A CA 1
ATOM 1763 C C . GLU A 1 236 ? 48.358 23.575 12.390 1.00 29.80 277 GLU A C 1
ATOM 1764 O O . GLU A 1 236 ? 47.699 23.417 11.380 1.00 29.45 277 GLU A O 1
ATOM 1770 N N . LEU A 1 237 ? 48.941 22.557 13.019 1.00 28.96 278 LEU A N 1
ATOM 1771 C CA . LEU A 1 237 ? 48.709 21.156 12.614 1.00 28.70 278 LEU A CA 1
ATOM 1772 C C . LEU A 1 237 ? 47.250 20.709 12.696 1.00 28.17 278 LEU A C 1
ATOM 1773 O O . LEU A 1 237 ? 46.873 19.717 12.064 1.00 28.18 278 LEU A O 1
ATOM 1778 N N . LEU A 1 238 ? 46.432 21.409 13.485 1.00 26.25 279 LEU A N 1
ATOM 1779 C CA . LEU A 1 238 ? 45.000 21.109 13.506 1.00 25.83 279 LEU A CA 1
ATOM 1780 C C . LEU A 1 238 ? 44.334 21.352 12.134 1.00 25.39 279 LEU A C 1
ATOM 1781 O O . LEU A 1 238 ? 43.222 20.893 11.902 1.00 23.80 279 LEU A O 1
ATOM 1786 N N . ASP A 1 239 ? 45.022 22.054 11.232 1.00 26.09 280 ASP A N 1
ATOM 1787 C CA . ASP A 1 239 ? 44.498 22.256 9.867 1.00 26.33 280 ASP A CA 1
ATOM 1788 C C . ASP A 1 239 ? 44.282 20.925 9.159 1.00 25.58 280 ASP A C 1
ATOM 1789 O O . ASP A 1 239 ? 43.470 20.837 8.244 1.00 25.34 280 ASP A O 1
ATOM 1794 N N . PHE A 1 240 ? 45.016 19.899 9.582 1.00 25.44 281 PHE A N 1
ATOM 1795 C CA . PHE A 1 240 ? 44.962 18.596 8.938 1.00 26.04 281 PHE A CA 1
ATOM 1796 C C . PHE A 1 240 ? 43.938 17.592 9.456 1.00 26.54 281 PHE A C 1
ATOM 1797 O O . PHE A 1 240 ? 43.779 16.532 8.858 1.00 27.17 281 PHE A O 1
ATOM 1805 N N . LEU A 1 241 ? 43.219 17.929 10.526 1.00 26.74 282 LEU A N 1
ATOM 1806 C CA . LEU A 1 241 ? 42.145 17.051 11.032 1.00 26.98 282 LEU A CA 1
ATOM 1807 C C . LEU A 1 241 ? 40.917 17.082 10.129 1.00 27.12 282 LEU A C 1
ATOM 1808 O O . LEU A 1 241 ? 40.719 18.069 9.406 1.00 27.65 282 LEU A O 1
ATOM 1813 N N . GLN A 1 242 ? 40.146 15.983 10.136 1.00 26.50 283 GLN A N 1
ATOM 1814 C CA . GLN A 1 242 ? 38.986 15.805 9.233 1.00 27.60 283 GLN A CA 1
ATOM 1815 C C . GLN A 1 242 ? 37.655 16.329 9.782 1.00 26.96 283 GLN A C 1
ATOM 1816 O O . GLN A 1 242 ? 36.606 16.295 9.098 1.00 28.61 283 GLN A O 1
ATOM 1822 N N . CYS A 1 243 ? 37.690 16.844 10.987 1.00 25.21 284 CYS A N 1
ATOM 1823 C CA . CYS A 1 243 ? 36.488 17.413 11.569 1.00 24.10 284 CYS A CA 1
ATOM 1824 C C . CYS A 1 243 ? 36.687 18.948 11.715 1.00 23.45 284 CYS A C 1
ATOM 1825 O O . CYS A 1 243 ? 37.825 19.436 11.633 1.00 22.39 284 CYS A O 1
ATOM 1828 N N . PRO A 1 244 ? 35.583 19.717 11.906 1.00 22.73 285 PRO A N 1
ATOM 1829 C CA . PRO A 1 244 ? 35.690 21.164 12.127 1.00 22.71 285 PRO A CA 1
ATOM 1830 C C . PRO A 1 244 ? 36.416 21.433 13.420 1.00 21.71 285 PRO A C 1
ATOM 1831 O O . PRO A 1 244 ? 36.149 20.770 14.456 1.00 21.86 285 PRO A O 1
ATOM 1835 N N . VAL A 1 245 ? 37.367 22.358 13.376 1.00 21.23 286 VAL A N 1
ATOM 1836 C CA . VAL A 1 245 ? 38.107 22.716 14.587 1.00 21.63 286 VAL A CA 1
ATOM 1837 C C . VAL A 1 245 ? 38.178 24.241 14.650 1.00 21.78 286 VAL A C 1
ATOM 1838 O O . VAL A 1 245 ? 38.476 24.876 13.640 1.00 21.80 286 VAL A O 1
ATOM 1842 N N . LEU A 1 246 ? 37.858 24.801 15.827 1.00 22.01 287 LEU A N 1
ATOM 1843 C CA . LEU A 1 246 ? 37.957 26.244 16.083 1.00 21.29 287 LEU A CA 1
ATOM 1844 C C . LEU A 1 246 ? 38.952 26.388 17.229 1.00 21.61 287 LEU A C 1
ATOM 1845 O O . LEU A 1 246 ? 38.897 25.625 18.201 1.00 19.89 287 LEU A O 1
ATOM 1850 N N . ALA A 1 247 ? 39.873 27.342 17.132 1.00 20.83 288 ALA A N 1
ATOM 1851 C CA . ALA A 1 247 ? 40.891 27.470 18.170 1.00 22.64 288 ALA A CA 1
ATOM 1852 C C . ALA A 1 247 ? 41.170 28.941 18.416 1.00 23.03 288 ALA A C 1
ATOM 1853 O O . ALA A 1 247 ? 41.196 29.752 17.461 1.00 23.25 288 ALA A O 1
ATOM 1855 N N . VAL A 1 248 ? 41.435 29.281 19.666 1.00 22.77 289 VAL A N 1
ATOM 1856 C CA . VAL A 1 248 ? 41.760 30.671 19.986 1.00 23.56 289 VAL A CA 1
ATOM 1857 C C . VAL A 1 248 ? 43.197 30.726 20.490 1.00 24.60 289 VAL A C 1
ATOM 1858 O O . VAL A 1 248 ? 43.517 30.067 21.458 1.00 26.81 289 VAL A O 1
ATOM 1862 N N . ALA A 1 249 ? 44.051 31.483 19.796 1.00 24.70 290 ALA A N 1
ATOM 1863 C CA . ALA A 1 249 ? 45.480 31.590 20.141 1.00 24.58 290 ALA A CA 1
ATOM 1864 C C . ALA A 1 249 ? 45.790 33.005 20.630 1.00 23.86 290 ALA A C 1
ATOM 1865 O O . ALA A 1 249 ? 45.193 33.953 20.121 1.00 21.36 290 ALA A O 1
ATOM 1867 N N . GLN A 1 250 ? 46.692 33.149 21.613 1.00 23.16 291 GLN A N 1
ATOM 1868 C CA . GLN A 1 250 ? 47.204 34.474 21.990 1.00 23.45 291 GLN A CA 1
ATOM 1869 C C . GLN A 1 250 ? 47.982 35.119 20.843 1.00 21.65 291 GLN A C 1
ATOM 1870 O O . GLN A 1 250 ? 48.549 34.452 19.974 1.00 21.38 291 GLN A O 1
ATOM 1876 N N . ARG A 1 251 ? 47.960 36.435 20.848 1.00 22.22 292 ARG A N 1
ATOM 1877 C CA . ARG A 1 251 ? 48.668 37.227 19.861 1.00 23.09 292 ARG A CA 1
ATOM 1878 C C . ARG A 1 251 ? 50.080 37.386 20.392 1.00 23.23 292 ARG A C 1
ATOM 1879 O O . ARG A 1 251 ? 50.401 38.419 20.979 1.00 22.79 292 ARG A O 1
ATOM 1887 N N . HIS A 1 252 ? 50.904 36.354 20.192 1.00 24.30 293 HIS A N 1
ATOM 1888 C CA . HIS A 1 252 ? 52.181 36.188 20.943 1.00 26.00 293 HIS A CA 1
ATOM 1889 C C . HIS A 1 252 ? 53.144 37.372 20.724 1.00 26.36 293 HIS A C 1
ATOM 1890 O O . HIS A 1 252 ? 53.808 37.880 21.688 1.00 25.35 293 HIS A O 1
ATOM 1897 N N . ARG A 1 253 ? 53.226 37.806 19.464 1.00 26.22 294 ARG A N 1
ATOM 1898 C CA . ARG A 1 253 ? 54.139 38.897 19.069 1.00 28.07 294 ARG A CA 1
ATOM 1899 C C . ARG A 1 253 ? 53.738 40.192 19.788 1.00 27.66 294 ARG A C 1
ATOM 1900 O O . ARG A 1 253 ? 54.594 40.885 20.365 1.00 27.85 294 ARG A O 1
ATOM 1908 N N . ASP A 1 254 ? 52.437 40.500 19.796 1.00 27.18 295 ASP A N 1
ATOM 1909 C CA . ASP A 1 254 ? 51.923 41.683 20.499 1.00 27.47 295 ASP A CA 1
ATOM 1910 C C . ASP A 1 254 ? 52.111 41.660 22.016 1.00 27.13 295 ASP A C 1
ATOM 1911 O O . ASP A 1 254 ? 52.452 42.685 22.626 1.00 27.03 295 ASP A O 1
ATOM 1916 N N . VAL A 1 255 ? 51.835 40.507 22.625 1.00 25.67 296 VAL A N 1
ATOM 1917 C CA . VAL A 1 255 ? 52.015 40.328 24.038 1.00 25.79 296 VAL A CA 1
ATOM 1918 C C . VAL A 1 255 ? 53.484 40.571 24.404 1.00 25.99 296 VAL A C 1
ATOM 1919 O O . VAL A 1 255 ? 53.784 41.307 25.359 1.00 23.99 296 VAL A O 1
ATOM 1923 N N . ALA A 1 256 ? 54.386 39.961 23.645 1.00 26.24 297 ALA A N 1
ATOM 1924 C CA . ALA A 1 256 ? 55.833 40.162 23.881 1.00 27.33 297 ALA A CA 1
ATOM 1925 C C . ALA A 1 256 ? 56.254 41.639 23.801 1.00 27.64 297 ALA A C 1
ATOM 1926 O O . ALA A 1 256 ? 56.977 42.130 24.678 1.00 28.05 297 ALA A O 1
ATOM 1928 N N . GLU A 1 257 ? 55.830 42.326 22.737 1.00 28.01 298 GLU A N 1
ATOM 1929 C CA . GLU A 1 257 ? 56.130 43.744 22.552 1.00 28.74 298 GLU A CA 1
ATOM 1930 C C . GLU A 1 257 ? 55.584 44.541 23.728 1.00 28.95 298 GLU A C 1
ATOM 1931 O O . GLU A 1 257 ? 56.277 45.408 24.261 1.00 28.35 298 GLU A O 1
ATOM 1933 N N . ARG A 1 258 ? 54.361 44.234 24.169 1.00 27.40 299 ARG A N 1
ATOM 1934 C CA . ARG A 1 258 ? 53.793 44.995 25.272 1.00 27.13 299 ARG A CA 1
ATOM 1935 C C . ARG A 1 258 ? 54.516 44.793 26.585 1.00 26.63 299 ARG A C 1
ATOM 1936 O O . ARG A 1 258 ? 54.747 45.730 27.315 1.00 26.62 299 ARG A O 1
ATOM 1944 N N . VAL A 1 259 ? 54.800 43.541 26.923 1.00 27.04 300 VAL A N 1
ATOM 1945 C CA . VAL A 1 259 ? 55.543 43.245 28.143 1.00 26.61 300 VAL A CA 1
ATOM 1946 C C . VAL A 1 259 ? 56.893 43.957 28.178 1.00 26.96 300 VAL A C 1
ATOM 1947 O O . VAL A 1 259 ? 57.266 44.574 29.192 1.00 25.64 300 VAL A O 1
ATOM 1951 N N . LEU A 1 260 ? 57.622 43.896 27.073 1.00 26.83 301 LEU A N 1
ATOM 1952 C CA . LEU A 1 260 ? 58.922 44.560 27.043 1.00 29.33 301 LEU A CA 1
ATOM 1953 C C . LEU A 1 260 ? 58.796 46.049 27.210 1.00 29.93 301 LEU A C 1
ATOM 1954 O O . LEU A 1 260 ? 59.620 46.682 27.888 1.00 30.84 301 LEU A O 1
ATOM 1959 N N . GLU A 1 261 ? 57.799 46.617 26.547 1.00 29.67 302 GLU A N 1
ATOM 1960 C CA . GLU A 1 261 ? 57.556 48.049 26.629 1.00 30.23 302 GLU A CA 1
ATOM 1961 C C . GLU A 1 261 ? 57.271 48.449 28.085 1.00 28.03 302 GLU A C 1
ATOM 1962 O O . GLU A 1 261 ? 57.791 49.442 28.551 1.00 26.43 302 GLU A O 1
ATOM 1968 N N . ILE A 1 262 ? 56.492 47.632 28.808 1.00 26.49 303 ILE A N 1
ATOM 1969 C CA . ILE A 1 262 ? 56.221 47.860 30.228 1.00 26.23 303 ILE A CA 1
ATOM 1970 C C . ILE A 1 262 ? 57.494 47.760 31.069 1.00 25.51 303 ILE A C 1
ATOM 1971 O O . ILE A 1 262 ? 57.734 48.606 31.903 1.00 24.53 303 ILE A O 1
ATOM 1976 N N . VAL A 1 263 ? 58.282 46.703 30.866 1.00 24.78 304 VAL A N 1
ATOM 1977 C CA . VAL A 1 263 ? 59.570 46.583 31.561 1.00 24.74 304 VAL A CA 1
ATOM 1978 C C . VAL A 1 263 ? 60.451 47.830 31.315 1.00 24.26 304 VAL A C 1
ATOM 1979 O O . VAL A 1 263 ? 60.978 48.450 32.245 1.00 22.82 304 VAL A O 1
ATOM 1983 N N . LEU A 1 264 ? 60.613 48.202 30.063 1.00 24.91 305 LEU A N 1
ATOM 1984 C CA . LEU A 1 264 ? 61.505 49.340 29.762 1.00 26.84 305 LEU A CA 1
ATOM 1985 C C . LEU A 1 264 ? 60.962 50.663 30.292 1.00 27.33 305 LEU A C 1
ATOM 1986 O O . LEU A 1 264 ? 61.720 51.494 30.810 1.00 26.88 305 LEU A O 1
ATOM 1991 N N . ALA A 1 265 ? 59.650 50.872 30.189 1.00 26.96 306 ALA A N 1
ATOM 1992 C CA . ALA A 1 265 ? 59.058 52.073 30.816 1.00 27.04 306 ALA A CA 1
ATOM 1993 C C . ALA A 1 265 ? 59.261 52.068 32.323 1.00 26.75 306 ALA A C 1
ATOM 1994 O O . ALA A 1 265 ? 59.508 53.105 32.902 1.00 26.59 306 ALA A O 1
ATOM 1996 N N . SER A 1 266 ? 59.130 50.901 32.956 1.00 26.51 307 SER A N 1
ATOM 1997 C CA . SER A 1 266 ? 59.336 50.775 34.397 1.00 26.86 307 SER A CA 1
ATOM 1998 C C . SER A 1 266 ? 60.790 51.116 34.766 1.00 27.75 307 SER A C 1
ATOM 1999 O O . SER A 1 266 ? 61.050 51.605 35.856 1.00 27.83 307 SER A O 1
ATOM 2002 N N . LEU A 1 267 ? 61.722 50.891 33.843 1.00 28.34 308 LEU A N 1
ATOM 2003 C CA . LEU A 1 267 ? 63.106 51.242 34.100 1.00 30.09 308 LEU A CA 1
ATOM 2004 C C . LEU A 1 267 ? 63.428 52.687 33.661 1.00 30.88 308 LEU A C 1
ATOM 2005 O O . LEU A 1 267 ? 64.177 53.386 34.337 1.00 33.21 308 LEU A O 1
ATOM 2010 N N . ASP A 1 268 ? 62.854 53.134 32.540 1.00 31.59 309 ASP A N 1
ATOM 2011 C CA . ASP A 1 268 ? 63.316 54.334 31.828 1.00 32.64 309 ASP A CA 1
ATOM 2012 C C . ASP A 1 268 ? 62.607 55.615 32.265 1.00 33.03 309 ASP A C 1
ATOM 2013 O O . ASP A 1 268 ? 63.107 56.709 31.996 1.00 32.83 309 ASP A O 1
ATOM 2018 N N . GLU A 1 269 ? 61.459 55.480 32.927 1.00 33.05 310 GLU A N 1
ATOM 2019 C CA . GLU A 1 269 ? 60.599 56.628 33.270 1.00 34.16 310 GLU A CA 1
ATOM 2020 C C . GLU A 1 269 ? 60.532 56.937 34.773 1.00 34.02 310 GLU A C 1
ATOM 2021 O O . GLU A 1 269 ? 60.732 56.040 35.582 1.00 34.05 310 GLU A O 1
ATOM 2027 N N . PRO A 1 270 ? 60.261 58.212 35.136 1.00 34.37 311 PRO A N 1
ATOM 2028 C CA . PRO A 1 270 ? 60.077 58.693 36.522 1.00 34.84 311 PRO A CA 1
ATOM 2029 C C . PRO A 1 270 ? 59.098 57.865 37.361 1.00 35.29 311 PRO A C 1
ATOM 2030 O O . PRO A 1 270 ? 59.378 57.572 38.535 1.00 35.23 311 PRO A O 1
ATOM 2034 N N . ARG A 1 271 ? 57.973 57.485 36.759 1.00 34.93 312 ARG A N 1
ATOM 2035 C CA . ARG A 1 271 ? 56.958 56.674 37.433 1.00 35.49 312 ARG A CA 1
ATOM 2036 C C . ARG A 1 271 ? 56.726 55.402 36.628 1.00 33.90 312 ARG A C 1
ATOM 2037 O O . ARG A 1 271 ? 56.857 55.425 35.404 1.00 32.59 312 ARG A O 1
ATOM 2045 N N . LYS A 1 272 ? 56.398 54.296 37.300 1.00 33.05 313 LYS A N 1
ATOM 2046 C CA . LYS A 1 272 ? 56.025 53.091 36.566 1.00 33.29 313 LYS A CA 1
ATOM 2047 C C . LYS A 1 272 ? 54.647 53.256 35.889 1.00 30.68 313 LYS A C 1
ATOM 2048 O O . LYS A 1 272 ? 53.824 54.064 36.325 1.00 28.55 313 LYS A O 1
ATOM 2054 N N . PRO A 1 273 ? 54.395 52.474 34.824 1.00 30.23 314 PRO A N 1
ATOM 2055 C CA . PRO A 1 273 ? 53.042 52.372 34.273 1.00 29.58 314 PRO A CA 1
ATOM 2056 C C . PRO A 1 273 ? 52.031 52.141 35.415 1.00 29.13 314 PRO A C 1
ATOM 2057 O O . PRO A 1 273 ? 52.380 51.524 36.422 1.00 27.73 314 PRO A O 1
ATOM 2061 N N . LYS A 1 274 ? 50.827 52.686 35.285 1.00 28.22 315 LYS A N 1
ATOM 2062 C CA . LYS A 1 274 ? 49.751 52.478 36.254 1.00 28.12 315 LYS A CA 1
ATOM 2063 C C . LYS A 1 274 ? 49.527 50.969 36.378 1.00 28.04 315 LYS A C 1
ATOM 2064 O O . LYS A 1 274 ? 49.375 50.294 35.368 1.00 28.46 315 LYS A O 1
ATOM 2070 N N . PRO A 1 275 ? 49.575 50.416 37.606 1.00 26.15 316 PRO A N 1
ATOM 2071 C CA . PRO A 1 275 ? 49.296 48.986 37.722 1.00 25.12 316 PRO A CA 1
ATOM 2072 C C . PRO A 1 275 ? 47.908 48.596 37.241 1.00 23.85 316 PRO A C 1
ATOM 2073 O O . PRO A 1 275 ? 46.983 49.401 37.230 1.00 22.18 316 PRO A O 1
ATOM 2077 N N . GLY A 1 276 ? 47.759 47.330 36.893 1.00 23.35 317 GLY A N 1
ATOM 2078 C CA . GLY A 1 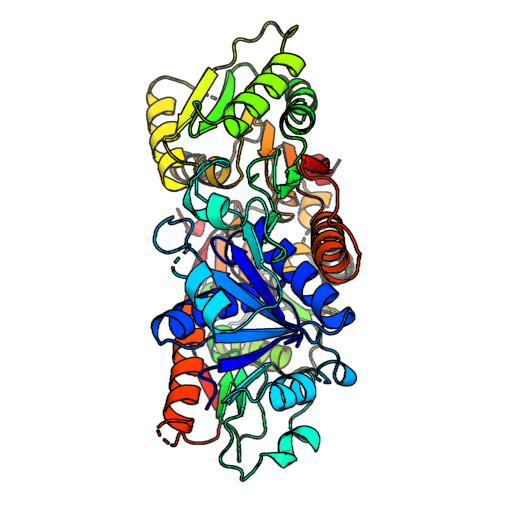276 ? 46.468 46.802 36.445 1.00 23.62 317 GLY A CA 1
ATOM 2079 C C . GLY A 1 276 ? 46.621 45.755 35.344 1.00 24.08 317 GLY A C 1
ATOM 2080 O O . GLY A 1 276 ? 47.728 45.501 34.869 1.00 23.13 317 GLY A O 1
ATOM 2081 N N . LEU A 1 277 ? 45.495 45.162 34.946 1.00 23.50 318 LEU A N 1
ATOM 2082 C CA . LEU A 1 277 ? 45.456 44.196 33.854 1.00 25.24 318 LEU A CA 1
ATOM 2083 C C . LEU A 1 277 ? 45.355 44.884 32.494 1.00 24.68 318 LEU A C 1
ATOM 2084 O O . LEU A 1 277 ? 44.485 45.755 32.281 1.00 24.94 318 LEU A O 1
ATOM 2089 N N . THR A 1 278 ? 46.186 44.439 31.562 1.00 23.63 319 THR A N 1
ATOM 2090 C CA . THR A 1 278 ? 46.047 44.777 30.141 1.00 23.82 319 THR A CA 1
ATOM 2091 C C . THR A 1 278 ? 45.632 43.482 29.433 1.00 23.54 319 THR A C 1
ATOM 2092 O O . THR A 1 278 ? 46.403 42.528 29.361 1.00 23.35 319 THR A O 1
ATOM 2096 N N . ARG A 1 279 ? 44.387 43.446 28.989 1.00 22.41 320 ARG A N 1
ATOM 2097 C CA . ARG A 1 279 ? 43.783 42.232 28.431 1.00 22.36 320 ARG A CA 1
ATOM 2098 C C . ARG A 1 279 ? 43.875 42.293 26.902 1.00 21.97 320 ARG A C 1
ATOM 2099 O O . ARG A 1 279 ? 43.341 43.211 26.276 1.00 23.11 320 ARG A O 1
ATOM 2107 N N . ILE A 1 280 ? 44.559 41.325 26.305 1.00 22.23 321 ILE A N 1
ATOM 2108 C CA . ILE A 1 280 ? 44.774 41.286 24.847 1.00 22.02 321 ILE A CA 1
ATOM 2109 C C . ILE A 1 280 ? 43.936 40.138 24.307 1.00 22.90 321 ILE A C 1
ATOM 2110 O O . ILE A 1 280 ? 44.045 39.013 24.794 1.00 21.46 321 ILE A O 1
ATOM 2115 N N . LYS A 1 281 ? 43.084 40.434 23.331 1.00 21.51 322 LYS A N 1
ATOM 2116 C CA . LYS A 1 281 ? 42.178 39.443 22.761 1.00 22.04 322 LYS A CA 1
ATOM 2117 C C . LYS A 1 281 ? 42.982 38.363 22.041 1.00 20.66 322 LYS A C 1
ATOM 2118 O O . LYS A 1 281 ? 44.074 38.623 21.524 1.00 19.71 322 LYS A O 1
ATOM 2124 N N . ARG A 1 282 ? 42.437 37.166 21.974 1.00 19.77 323 ARG A N 1
ATOM 2125 C CA . ARG A 1 282 ? 43.026 36.126 21.164 1.00 19.81 323 ARG A CA 1
ATOM 2126 C C . ARG A 1 282 ? 42.520 36.222 19.725 1.00 21.09 323 ARG A C 1
ATOM 2127 O O . ARG A 1 282 ? 41.480 36.857 19.447 1.00 21.46 323 ARG A O 1
ATOM 2135 N N . ASN A 1 283 ? 43.236 35.556 18.832 1.00 21.13 324 ASN A N 1
ATOM 2136 C CA . ASN A 1 283 ? 42.753 35.331 17.464 1.00 22.21 324 ASN A CA 1
ATOM 2137 C C . ASN A 1 283 ? 41.967 34.034 17.379 1.00 23.03 324 ASN A C 1
ATOM 2138 O O . ASN A 1 283 ? 42.338 33.044 18.009 1.00 24.75 324 ASN A O 1
ATOM 2143 N N . LEU A 1 284 ? 40.875 34.049 16.634 1.00 24.23 325 LEU A N 1
ATOM 2144 C CA . LEU A 1 284 ? 40.143 32.814 16.324 1.00 23.99 325 LEU A CA 1
ATOM 2145 C C . LEU A 1 284 ? 40.611 32.210 15.004 1.00 24.38 325 LEU A C 1
ATOM 2146 O O . LEU A 1 284 ? 40.676 32.916 13.966 1.00 24.13 325 LEU A O 1
ATOM 2151 N N . TYR A 1 285 ? 40.991 30.936 15.044 1.00 23.79 326 TYR A N 1
ATOM 2152 C CA . TYR A 1 285 ? 41.453 30.239 13.835 1.00 24.58 326 TYR A CA 1
ATOM 2153 C C . TYR A 1 285 ? 40.508 29.110 13.442 1.00 23.99 326 TYR A C 1
ATOM 2154 O O . TYR A 1 285 ? 40.053 28.356 14.300 1.00 23.27 326 TYR A O 1
ATOM 2163 N N . ARG A 1 286 ? 40.251 29.010 12.136 1.00 23.33 327 ARG A N 1
ATOM 2164 C CA . ARG A 1 286 ? 39.363 27.995 11.596 1.00 23.49 327 ARG A CA 1
ATOM 2165 C C . ARG A 1 286 ? 40.212 26.875 11.025 1.00 22.30 327 ARG A C 1
ATOM 2166 O O . ARG A 1 286 ? 40.893 27.046 9.997 1.00 21.83 327 ARG A O 1
ATOM 2174 N N . ARG A 1 287 ? 40.199 25.737 11.718 1.00 20.89 328 ARG A N 1
ATOM 2175 C CA . ARG A 1 287 ? 41.067 24.639 11.407 1.00 21.73 328 ARG A CA 1
ATOM 2176 C C . ARG A 1 287 ? 40.300 23.349 11.057 1.00 21.65 328 ARG A C 1
ATOM 2177 O O . ARG A 1 287 ? 39.075 23.371 10.815 1.00 21.35 328 ARG A O 1
ATOM 2185 N N . GLY A 1 288 ? 41.020 22.233 11.001 1.00 21.49 329 GLY A N 1
ATOM 2186 C CA . GLY A 1 288 ? 40.425 21.005 10.515 1.00 21.11 329 GLY A CA 1
ATOM 2187 C C . GLY A 1 288 ? 39.826 21.250 9.137 1.00 20.52 329 GLY A C 1
ATOM 2188 O O . GLY A 1 288 ? 40.395 21.992 8.310 1.00 20.88 329 GLY A O 1
ATOM 2189 N N . VAL A 1 289 ? 38.647 20.666 8.900 1.00 21.21 330 VAL A N 1
ATOM 2190 C CA . VAL A 1 289 ? 37.987 20.760 7.602 1.00 21.02 330 VAL A CA 1
ATOM 2191 C C . VAL A 1 289 ? 37.616 22.202 7.276 1.00 20.47 330 VAL A C 1
ATOM 2192 O O . VAL A 1 289 ? 37.415 22.518 6.124 1.00 20.08 330 VAL A O 1
ATOM 2196 N N . LEU A 1 290 ? 37.562 23.082 8.287 1.00 20.34 331 LEU A N 1
ATOM 2197 C CA . LEU A 1 290 ? 37.255 24.495 8.037 1.00 21.11 331 LEU A CA 1
ATOM 2198 C C . LEU A 1 290 ? 38.382 25.194 7.319 1.00 22.62 331 LEU A C 1
ATOM 2199 O O . LEU A 1 290 ? 38.179 26.270 6.764 1.00 23.15 331 LEU A O 1
ATOM 2204 N N . SER A 1 291 ? 39.566 24.583 7.319 1.00 23.13 332 SER A N 1
ATOM 2205 C CA . SER A 1 291 ? 40.706 25.153 6.594 1.00 24.70 332 SER A CA 1
ATOM 2206 C C . SER A 1 291 ? 40.661 24.844 5.094 1.00 26.31 332 SER A C 1
ATOM 2207 O O . SER A 1 291 ? 41.509 25.332 4.327 1.00 26.19 332 SER A O 1
ATOM 2210 N N . ARG A 1 292 ? 39.677 24.032 4.693 1.00 27.22 333 ARG A N 1
ATOM 2211 C CA . ARG A 1 292 ? 39.526 23.511 3.335 1.00 30.05 333 ARG A CA 1
ATOM 2212 C C . ARG A 1 292 ? 38.135 23.870 2.780 1.00 31.33 333 ARG A C 1
ATOM 2213 O O . ARG A 1 292 ? 37.599 23.149 1.923 1.00 32.33 333 ARG A O 1
ATOM 2221 N N . SER A 1 293 ? 37.565 24.989 3.244 1.00 33.22 334 SER A N 1
ATOM 2222 C CA . SER A 1 293 ? 36.185 25.381 2.904 1.00 34.39 334 SER A CA 1
ATOM 2223 C C . SER A 1 293 ? 36.054 26.059 1.527 1.00 35.75 334 SER A C 1
ATOM 2224 O O . SER A 1 293 ? 37.064 26.372 0.863 1.00 37.09 334 SER A O 1
ATOM 2226 N N . ARG B 1 19 ? 84.922 33.504 35.694 1.00 33.17 60 ARG B N 1
ATOM 2227 C CA . ARG B 1 19 ? 83.894 32.426 35.766 1.00 32.94 60 ARG B CA 1
ATOM 2228 C C . ARG B 1 19 ? 82.522 32.957 36.184 1.00 32.20 60 ARG B C 1
ATOM 2229 O O . ARG B 1 19 ? 82.345 33.386 37.323 1.00 31.82 60 ARG B O 1
ATOM 2237 N N . THR B 1 20 ? 81.547 32.899 35.273 1.00 31.09 61 THR B N 1
ATOM 2238 C CA . THR B 1 20 ? 80.232 33.485 35.543 1.00 30.45 61 THR B CA 1
ATOM 2239 C C . THR B 1 20 ? 79.165 32.415 35.737 1.00 30.40 61 THR B C 1
ATOM 2240 O O . THR B 1 20 ? 78.006 32.732 36.021 1.00 30.12 61 THR B O 1
ATOM 2244 N N . ARG B 1 21 ? 79.563 31.156 35.560 1.00 30.41 62 ARG B N 1
ATOM 2245 C CA . ARG B 1 21 ? 78.662 30.016 35.629 1.00 30.52 62 ARG B CA 1
ATOM 2246 C C . ARG B 1 21 ? 77.477 30.226 34.671 1.00 29.87 62 ARG B C 1
ATOM 2247 O O . ARG B 1 21 ? 76.309 30.048 35.023 1.00 30.39 62 ARG B O 1
ATOM 2255 N N . SER B 1 22 ? 77.811 30.624 33.452 1.00 28.78 63 SER B N 1
ATOM 2256 C CA . SER B 1 22 ? 76.828 30.797 32.388 1.00 28.20 63 SER B CA 1
ATOM 2257 C C . SER B 1 22 ? 77.389 30.285 31.062 1.00 27.31 63 SER B C 1
ATOM 2258 O O . SER B 1 22 ? 78.603 30.229 30.863 1.00 27.72 63 SER B O 1
ATOM 2261 N N . ILE B 1 23 ? 76.471 29.920 30.181 1.00 27.09 64 ILE B N 1
ATOM 2262 C CA . ILE B 1 23 ? 76.744 29.283 28.908 1.00 25.96 64 ILE B CA 1
ATOM 2263 C C . ILE B 1 23 ? 75.865 29.933 27.869 1.00 26.59 64 ILE B C 1
ATOM 2264 O O . ILE B 1 23 ? 74.645 30.055 28.051 1.00 26.83 64 ILE B O 1
ATOM 2269 N N . GLY B 1 24 ? 76.477 30.378 26.780 1.00 26.19 65 GLY B N 1
ATOM 2270 C CA . GLY B 1 24 ? 75.699 30.935 25.675 1.00 25.97 65 GLY B CA 1
ATOM 2271 C C . GLY B 1 24 ? 75.149 29.821 24.788 1.00 26.93 65 GLY B C 1
ATOM 2272 O O . GLY B 1 24 ? 75.784 28.777 24.607 1.00 26.94 65 GLY B O 1
ATOM 2273 N N . LEU B 1 25 ? 73.969 30.056 24.224 1.00 26.67 66 LEU B N 1
ATOM 2274 C CA . LEU B 1 25 ? 73.406 29.159 23.223 1.00 27.38 66 LEU B CA 1
ATOM 2275 C C . LEU B 1 25 ? 72.898 30.000 22.047 1.00 26.42 66 LEU B C 1
ATOM 2276 O O . LEU B 1 25 ? 71.945 30.781 22.180 1.00 26.90 66 LEU B O 1
ATOM 2281 N N . VAL B 1 26 ? 73.550 29.840 20.901 1.00 25.81 67 VAL B N 1
ATOM 2282 C CA . VAL B 1 26 ? 73.201 30.593 19.715 1.00 26.83 67 VAL B CA 1
ATOM 2283 C C . VAL B 1 26 ? 72.537 29.641 18.759 1.00 27.58 67 VAL B C 1
ATOM 2284 O O . VAL B 1 26 ? 73.169 28.703 18.254 1.00 28.19 67 VAL B O 1
ATOM 2288 N N . ILE B 1 27 ? 71.246 29.860 18.542 1.00 28.11 68 ILE B N 1
ATOM 2289 C CA . ILE B 1 27 ? 70.450 29.072 17.621 1.00 28.71 68 ILE B CA 1
ATOM 2290 C C . ILE B 1 27 ? 69.628 29.994 16.741 1.00 29.99 68 ILE B C 1
ATOM 2291 O O . ILE B 1 27 ? 69.426 31.168 17.093 1.00 29.89 68 ILE B O 1
ATOM 2296 N N . PRO B 1 28 ? 69.129 29.483 15.594 1.00 31.30 69 PRO B N 1
ATOM 2297 C CA . PRO B 1 28 ? 68.333 30.317 14.693 1.00 31.33 69 PRO B CA 1
ATOM 2298 C C . PRO B 1 28 ? 67.120 30.990 15.359 1.00 31.67 69 PRO B C 1
ATOM 2299 O O . PRO B 1 28 ? 66.948 32.199 15.229 1.00 30.53 69 PRO B O 1
ATOM 2303 N N . ASP B 1 29 ? 66.304 30.206 16.071 1.00 32.62 70 ASP B N 1
ATOM 2304 C CA . ASP B 1 29 ? 65.059 30.705 16.672 1.00 33.62 70 ASP B CA 1
ATOM 2305 C C . ASP B 1 29 ? 64.519 29.741 17.716 1.00 33.45 70 ASP B C 1
ATOM 2306 O O . ASP B 1 29 ? 64.954 28.592 17.817 1.00 33.51 70 ASP B O 1
ATOM 2311 N N . LEU B 1 30 ? 63.565 30.222 18.502 1.00 33.53 71 LEU B N 1
ATOM 2312 C CA . LEU B 1 30 ? 62.833 29.349 19.411 1.00 34.26 71 LEU B CA 1
ATOM 2313 C C . LEU B 1 30 ? 61.436 29.034 18.857 1.00 35.10 71 LEU B C 1
ATOM 2314 O O . LEU B 1 30 ? 60.456 29.026 19.593 1.00 35.12 71 LEU B O 1
ATOM 2319 N N . GLU B 1 31 ? 61.361 28.782 17.554 1.00 35.72 72 GLU B N 1
ATOM 2320 C CA . GLU B 1 31 ? 60.104 28.414 16.899 1.00 37.16 72 GLU B CA 1
ATOM 2321 C C . GLU B 1 31 ? 60.172 26.983 16.389 1.00 37.34 72 GLU B C 1
ATOM 2322 O O . GLU B 1 31 ? 59.229 26.203 16.550 1.00 37.03 72 GLU B O 1
ATOM 2328 N N . ASN B 1 32 ? 61.306 26.663 15.775 1.00 38.13 73 ASN B N 1
ATOM 2329 C CA . ASN B 1 32 ? 61.616 25.307 15.339 1.00 39.36 73 ASN B CA 1
ATOM 2330 C C . ASN B 1 32 ? 61.553 24.361 16.534 1.00 39.71 73 ASN B C 1
ATOM 2331 O O . ASN B 1 32 ? 62.264 24.554 17.525 1.00 39.12 73 ASN B O 1
ATOM 2336 N N . THR B 1 33 ? 60.685 23.357 16.450 1.00 40.16 74 THR B N 1
ATOM 2337 C CA . THR B 1 33 ? 60.437 22.477 17.597 1.00 41.13 74 THR B CA 1
ATOM 2338 C C . THR B 1 33 ? 61.666 21.623 17.968 1.00 41.38 74 THR B C 1
ATOM 2339 O O . THR B 1 33 ? 61.739 21.111 19.079 1.00 41.47 74 THR B O 1
ATOM 2343 N N . SER B 1 34 ? 62.606 21.466 17.033 1.00 41.63 75 SER B N 1
ATOM 2344 C CA . SER B 1 34 ? 63.891 20.812 17.315 1.00 41.80 75 SER B CA 1
ATOM 2345 C C . SER B 1 34 ? 64.687 21.618 18.339 1.00 40.98 75 SER B C 1
ATOM 2346 O O . SER B 1 34 ? 65.118 21.089 19.384 1.00 40.06 75 SER B O 1
ATOM 2349 N N . TYR B 1 35 ? 64.849 22.903 18.030 1.00 39.05 76 TYR B N 1
ATOM 2350 C CA . TYR B 1 35 ? 65.618 23.807 18.850 1.00 38.78 76 TYR B CA 1
ATOM 2351 C C . TYR B 1 35 ? 64.922 24.139 20.156 1.00 37.91 76 TYR B C 1
ATOM 2352 O O . TYR B 1 35 ? 65.578 24.250 21.172 1.00 38.33 76 TYR B O 1
ATOM 2361 N N . THR B 1 36 ? 63.602 24.273 20.152 1.00 37.57 77 THR B N 1
ATOM 2362 C CA . THR B 1 36 ? 62.920 24.545 21.422 1.00 36.43 77 THR B CA 1
ATOM 2363 C C . THR B 1 36 ? 63.065 23.356 22.357 1.00 35.53 77 THR B C 1
ATOM 2364 O O . THR B 1 36 ? 63.302 23.538 23.545 1.00 34.79 77 THR B O 1
ATOM 2368 N N . ARG B 1 37 ? 62.989 22.136 21.810 1.00 33.98 78 ARG B N 1
ATOM 2369 C CA . ARG B 1 37 ? 63.071 20.950 22.659 1.00 33.87 78 ARG B CA 1
ATOM 2370 C C . ARG B 1 37 ? 64.478 20.832 23.260 1.00 32.06 78 ARG B C 1
ATOM 2371 O O . ARG B 1 37 ? 64.627 20.593 24.438 1.00 30.79 78 ARG B O 1
ATOM 2379 N N . ILE B 1 38 ? 65.507 20.989 22.431 1.00 32.62 79 ILE B N 1
ATOM 2380 C CA . ILE B 1 38 ? 66.883 20.998 22.915 1.00 32.52 79 ILE B CA 1
ATOM 2381 C C . ILE B 1 38 ? 67.137 22.110 23.936 1.00 32.16 79 ILE B C 1
ATOM 2382 O O . ILE B 1 38 ? 67.759 21.868 24.972 1.00 31.52 79 ILE B O 1
ATOM 2387 N N . ALA B 1 39 ? 66.626 23.310 23.641 1.00 31.67 80 ALA B N 1
ATOM 2388 C CA . ALA B 1 39 ? 66.740 24.459 24.561 1.00 32.25 80 ALA B CA 1
ATOM 2389 C C . ALA B 1 39 ? 66.104 24.148 25.902 1.00 31.65 80 ALA B C 1
ATOM 2390 O O . ALA B 1 39 ? 66.678 24.434 26.963 1.00 30.74 80 ALA B O 1
ATOM 2392 N N . ASN B 1 40 ? 64.898 23.605 25.834 1.00 31.08 81 ASN B N 1
ATOM 2393 C CA . ASN B 1 40 ? 64.146 23.165 27.002 1.00 31.13 81 ASN B CA 1
ATOM 2394 C C . ASN B 1 40 ? 64.966 22.240 27.889 1.00 30.81 81 ASN B C 1
ATOM 2395 O O . ASN B 1 40 ? 65.139 22.506 29.088 1.00 30.38 81 ASN B O 1
ATOM 2400 N N . TYR B 1 41 ? 65.503 21.167 27.296 1.00 29.75 82 TYR B N 1
ATOM 2401 C CA . TYR B 1 41 ? 66.330 20.243 28.060 1.00 29.84 82 TYR B CA 1
ATOM 2402 C C . TYR B 1 41 ? 67.675 20.822 28.484 1.00 29.40 82 TYR B C 1
ATOM 2403 O O . TYR B 1 41 ? 68.108 20.580 29.612 1.00 29.04 82 TYR B O 1
ATOM 2412 N N . LEU B 1 42 ? 68.322 21.607 27.618 1.00 29.53 83 LEU B N 1
ATOM 2413 C CA . LEU B 1 42 ? 69.586 22.272 28.017 1.00 30.22 83 LEU B CA 1
ATOM 2414 C C . LEU B 1 42 ? 69.337 23.217 29.195 1.00 29.38 83 LEU B C 1
ATOM 2415 O O . LEU B 1 42 ? 70.106 23.239 30.125 1.00 29.08 83 LEU B O 1
ATOM 2420 N N . GLU B 1 43 ? 68.253 23.987 29.139 1.00 28.49 84 GLU B N 1
ATOM 2421 C CA . GLU B 1 43 ? 67.915 24.882 30.253 1.00 28.76 84 GLU B CA 1
ATOM 2422 C C . GLU B 1 43 ? 67.775 24.134 31.563 1.00 28.93 84 GLU B C 1
ATOM 2423 O O . GLU B 1 43 ? 68.342 24.535 32.586 1.00 30.22 84 GLU B O 1
ATOM 2429 N N . ARG B 1 44 ? 67.034 23.034 31.555 1.00 29.81 85 ARG B N 1
ATOM 2430 C CA . ARG B 1 44 ? 66.802 22.295 32.793 1.00 30.11 85 ARG B CA 1
ATOM 2431 C C . ARG B 1 44 ? 68.100 21.700 33.353 1.00 29.79 85 ARG B C 1
ATOM 2432 O O . ARG B 1 44 ? 68.410 21.828 34.537 1.00 29.22 85 ARG B O 1
ATOM 2440 N N . GLN B 1 45 ? 68.858 21.051 32.480 1.00 29.46 86 GLN B N 1
ATOM 2441 C CA . GLN B 1 45 ? 70.090 20.366 32.881 1.00 30.28 86 GLN B CA 1
ATOM 2442 C C . GLN B 1 45 ? 71.146 21.385 33.328 1.00 29.60 86 GLN B C 1
ATOM 2443 O O . GLN B 1 45 ? 71.853 21.152 34.307 1.00 29.46 86 GLN B O 1
ATOM 2449 N N . ALA B 1 46 ? 71.274 22.506 32.609 1.00 29.36 87 ALA B N 1
ATOM 2450 C CA . ALA B 1 46 ? 72.191 23.562 33.024 1.00 29.87 87 ALA B CA 1
ATOM 2451 C C . ALA B 1 46 ? 71.773 24.138 34.380 1.00 30.26 87 ALA B C 1
ATOM 2452 O O . ALA B 1 46 ? 72.614 24.310 35.244 1.00 30.57 87 ALA B O 1
ATOM 2454 N N . ARG B 1 47 ? 70.479 24.450 34.557 1.00 30.74 88 ARG B N 1
ATOM 2455 C CA . ARG B 1 47 ? 69.982 25.012 35.825 1.00 31.58 88 ARG B CA 1
ATOM 2456 C C . ARG B 1 47 ? 70.214 24.022 36.967 1.00 32.42 88 ARG B C 1
ATOM 2457 O O . ARG B 1 47 ? 70.558 24.433 38.077 1.00 32.59 88 ARG B O 1
ATOM 2465 N N . GLN B 1 48 ? 70.038 22.732 36.682 1.00 33.32 89 GLN B N 1
ATOM 2466 C CA . GLN B 1 48 ? 70.262 21.687 37.696 1.00 35.13 89 GLN B CA 1
ATOM 2467 C C . GLN B 1 48 ? 71.721 21.628 38.146 1.00 35.21 89 GLN B C 1
ATOM 2468 O O . GLN B 1 48 ? 72.022 21.062 39.196 1.00 35.68 89 GLN B O 1
ATOM 2474 N N . ARG B 1 49 ? 72.623 22.207 37.352 1.00 35.40 90 ARG B N 1
ATOM 2475 C CA . ARG B 1 49 ? 74.040 22.272 37.718 1.00 35.36 90 ARG B CA 1
ATOM 2476 C C . ARG B 1 49 ? 74.560 23.654 38.070 1.00 34.69 90 ARG B C 1
ATOM 2477 O O . ARG B 1 49 ? 75.774 23.856 38.149 1.00 34.29 90 ARG B O 1
ATOM 2485 N N . GLY B 1 50 ? 73.637 24.595 38.287 1.00 33.81 91 GLY B N 1
ATOM 2486 C CA . GLY B 1 50 ? 73.976 25.958 38.695 1.00 33.61 91 GLY B CA 1
ATOM 2487 C C . GLY B 1 50 ? 74.413 26.881 37.566 1.00 33.17 91 GLY B C 1
ATOM 2488 O O . GLY B 1 50 ? 74.941 27.964 37.815 1.00 34.06 91 GLY B O 1
ATOM 2489 N N . TYR B 1 51 ? 74.170 26.469 36.329 1.00 31.90 92 TYR B N 1
ATOM 2490 C CA . TYR B 1 51 ? 74.532 27.268 35.168 1.00 30.45 92 TYR B CA 1
ATOM 2491 C C . TYR B 1 51 ? 73.326 27.985 34.623 1.00 29.44 92 TYR B C 1
ATOM 2492 O O . TYR B 1 51 ? 72.255 27.411 34.534 1.00 28.72 92 TYR B O 1
ATOM 2501 N N . GLN B 1 52 ? 73.530 29.229 34.215 1.00 29.04 93 GLN B N 1
ATOM 2502 C CA . GLN B 1 52 ? 72.486 29.984 33.550 1.00 28.54 93 GLN B CA 1
ATOM 2503 C C . GLN B 1 52 ? 72.747 29.971 32.058 1.00 28.87 93 GLN B C 1
ATOM 2504 O O . GLN B 1 52 ? 73.819 30.380 31.592 1.00 28.28 93 GLN B O 1
ATOM 2510 N N . LEU B 1 53 ? 71.748 29.527 31.305 1.00 28.85 94 LEU B N 1
ATOM 2511 C CA . LEU B 1 53 ? 71.815 29.546 29.867 1.00 29.10 94 LEU B CA 1
ATOM 2512 C C . LEU B 1 53 ? 71.471 30.961 29.366 1.00 28.31 94 LEU B C 1
ATOM 2513 O O . LEU B 1 53 ? 70.494 31.580 29.820 1.00 26.57 94 LEU B O 1
ATOM 2518 N N . LEU B 1 54 ? 72.298 31.480 28.469 1.00 27.27 95 LEU B N 1
ATOM 2519 C CA . LEU B 1 54 ? 72.013 32.741 27.807 1.00 27.50 95 LEU B CA 1
ATOM 2520 C C . LEU B 1 54 ? 71.676 32.456 26.345 1.00 27.74 95 LEU B C 1
ATOM 2521 O O . LEU B 1 54 ? 72.572 32.214 25.520 1.00 27.70 95 LEU B O 1
ATOM 2526 N N . ILE B 1 55 ? 70.390 32.497 26.016 1.00 27.58 96 ILE B N 1
ATOM 2527 C CA . ILE B 1 55 ? 69.968 32.170 24.651 1.00 27.57 96 ILE B CA 1
ATOM 2528 C C . ILE B 1 55 ? 70.056 33.417 23.747 1.00 27.10 96 ILE B C 1
ATOM 2529 O O . ILE B 1 55 ? 69.623 34.514 24.125 1.00 26.03 96 ILE B O 1
ATOM 2534 N N . ALA B 1 56 ? 70.624 33.243 22.554 1.00 27.21 97 ALA B N 1
ATOM 2535 C CA . ALA B 1 56 ? 70.684 34.330 21.570 1.00 27.86 97 ALA B CA 1
ATOM 2536 C C . ALA B 1 56 ? 70.256 33.777 20.215 1.00 29.01 97 ALA B C 1
ATOM 2537 O O . ALA B 1 56 ? 70.847 32.810 19.724 1.00 31.36 97 ALA B O 1
ATOM 2539 N N . CYS B 1 57 ? 69.217 34.347 19.621 1.00 28.57 98 CYS B N 1
ATOM 2540 C CA . CYS B 1 57 ? 68.713 33.833 18.348 1.00 28.86 98 CYS B CA 1
ATOM 2541 C C . CYS B 1 57 ? 69.260 34.626 17.176 1.00 28.36 98 CYS B C 1
ATOM 2542 O O . CYS B 1 57 ? 69.160 35.865 17.148 1.00 27.38 98 CYS B O 1
ATOM 2545 N N . SER B 1 58 ? 69.811 33.899 16.203 1.00 28.22 99 SER B N 1
ATOM 2546 C CA . SER B 1 58 ? 70.460 34.514 15.039 1.00 27.80 99 SER B CA 1
ATOM 2547 C C . SER B 1 58 ? 69.523 34.690 13.856 1.00 28.53 99 SER B C 1
ATOM 2548 O O . SER B 1 58 ? 69.856 35.388 12.910 1.00 27.92 99 SER B O 1
ATOM 2551 N N . GLU B 1 59 ? 68.377 34.011 13.886 1.00 29.30 100 GLU B N 1
ATOM 2552 C CA . GLU B 1 59 ? 67.473 33.942 12.733 1.00 31.19 100 GLU B CA 1
ATOM 2553 C C . GLU B 1 59 ? 68.164 33.349 11.509 1.00 31.99 100 GLU B C 1
ATOM 2554 O O . GLU B 1 59 ? 67.793 33.657 10.362 1.00 32.21 100 GLU B O 1
ATOM 2560 N N . ASP B 1 60 ? 69.167 32.508 11.765 1.00 32.34 101 ASP B N 1
ATOM 2561 C CA . ASP B 1 60 ? 69.999 31.893 10.715 1.00 33.53 101 ASP B CA 1
ATOM 2562 C C . ASP B 1 60 ? 70.698 32.914 9.804 1.00 32.65 101 ASP B C 1
ATOM 2563 O O . ASP B 1 60 ? 71.010 32.627 8.639 1.00 33.15 101 ASP B O 1
ATOM 2568 N N . GLN B 1 61 ? 70.952 34.107 10.330 1.00 31.92 102 GLN B N 1
ATOM 2569 C CA . GLN B 1 61 ? 71.640 35.145 9.559 1.00 31.71 102 GLN B CA 1
ATOM 2570 C C . GLN B 1 61 ? 73.095 35.243 10.023 1.00 30.43 102 GLN B C 1
ATOM 2571 O O . GLN B 1 61 ? 73.344 35.462 11.199 1.00 29.93 102 GLN B O 1
ATOM 2577 N N . PRO B 1 62 ? 74.068 35.079 9.100 1.00 29.84 103 PRO B N 1
ATOM 2578 C CA . PRO B 1 62 ? 75.479 35.132 9.506 1.00 28.82 103 PRO B CA 1
ATOM 2579 C C . PRO B 1 62 ? 75.865 36.396 10.287 1.00 28.28 103 PRO B C 1
ATOM 2580 O O . PRO B 1 62 ? 76.510 36.284 11.330 1.00 27.43 103 PRO B O 1
ATOM 2584 N N . ASP B 1 63 ? 75.467 37.577 9.801 1.00 27.53 104 ASP B N 1
ATOM 2585 C CA . ASP B 1 63 ? 75.801 38.832 10.481 1.00 28.01 104 ASP B CA 1
ATOM 2586 C C . ASP B 1 63 ? 75.183 38.877 11.903 1.00 27.95 104 ASP B C 1
ATOM 2587 O O . ASP B 1 63 ? 75.860 39.237 12.872 1.00 28.46 104 ASP B O 1
ATOM 2592 N N . ASN B 1 64 ? 73.916 38.481 12.018 1.00 27.37 105 ASN B N 1
ATOM 2593 C CA . ASN B 1 64 ? 73.219 38.386 13.317 1.00 27.45 105 ASN B CA 1
ATOM 2594 C C . ASN B 1 64 ? 73.985 37.466 14.260 1.00 26.30 105 ASN B C 1
ATOM 2595 O O . ASN B 1 64 ? 74.196 37.785 15.434 1.00 26.48 105 ASN B O 1
ATOM 2600 N N . GLU B 1 65 ? 74.395 36.322 13.731 1.00 25.26 106 GLU B N 1
ATOM 2601 C CA . GLU B 1 65 ? 75.117 35.316 14.514 1.00 25.11 106 GLU B CA 1
ATOM 2602 C C . GLU B 1 65 ? 76.426 35.848 15.105 1.00 24.81 106 GLU B C 1
ATOM 2603 O O . GLU B 1 65 ? 76.671 35.717 16.307 1.00 24.19 106 GLU B O 1
ATOM 2617 N N . ARG B 1 67 ? 77.246 38.958 15.596 1.00 26.34 108 ARG B N 1
ATOM 2618 C CA . ARG B 1 67 ? 76.885 39.944 16.648 1.00 27.39 108 ARG B CA 1
ATOM 2619 C C . ARG B 1 67 ? 76.519 39.259 17.987 1.00 26.29 108 ARG B C 1
ATOM 2620 O O . ARG B 1 67 ? 76.957 39.704 19.052 1.00 26.01 108 ARG B O 1
ATOM 2628 N N . CYS B 1 68 ? 75.739 38.176 17.922 1.00 25.92 109 CYS B N 1
ATOM 2629 C CA . CYS B 1 68 ? 75.299 37.442 19.127 1.00 26.83 109 CYS B CA 1
ATOM 2630 C C . CYS B 1 68 ? 76.504 36.856 19.889 1.00 26.23 109 CYS B C 1
ATOM 2631 O O . CYS B 1 68 ? 76.571 36.895 21.127 1.00 25.99 109 CYS B O 1
ATOM 2634 N N . ILE B 1 69 ? 77.435 36.285 19.143 1.00 26.13 110 ILE B N 1
ATOM 2635 C CA . ILE B 1 69 ? 78.677 35.770 19.722 1.00 26.06 110 ILE B CA 1
ATOM 2636 C C . ILE B 1 69 ? 79.439 36.865 20.491 1.00 26.93 110 ILE B C 1
ATOM 2637 O O . ILE B 1 69 ? 79.791 36.678 21.656 1.00 26.59 110 ILE B O 1
ATOM 2642 N N . GLU B 1 70 ? 79.671 38.004 19.841 1.00 27.85 111 GLU B N 1
ATOM 2643 C CA . GLU B 1 70 ? 80.379 39.117 20.462 1.00 29.66 111 GLU B CA 1
ATOM 2644 C C . GLU B 1 70 ? 79.653 39.551 21.737 1.00 29.30 111 GLU B C 1
ATOM 2645 O O . GLU B 1 70 ? 80.286 39.765 22.778 1.00 30.14 111 GLU B O 1
ATOM 2651 N N . HIS B 1 71 ? 78.332 39.692 21.643 1.00 29.38 112 HIS B N 1
ATOM 2652 C CA . HIS B 1 71 ? 77.501 40.105 22.789 1.00 29.31 112 HIS B CA 1
ATOM 2653 C C . HIS B 1 71 ? 77.724 39.153 23.975 1.00 28.13 112 HIS B C 1
ATOM 2654 O O . HIS B 1 71 ? 77.957 39.602 25.095 1.00 27.69 112 HIS B O 1
ATOM 2661 N N . LEU B 1 72 ? 77.665 37.841 23.712 1.00 26.01 113 LEU B N 1
ATOM 2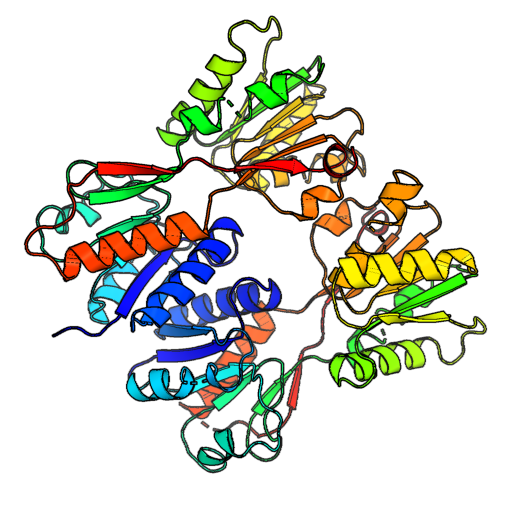662 C CA . LEU B 1 72 ? 77.831 36.826 24.760 1.00 26.38 113 LEU B CA 1
ATOM 2663 C C . LEU B 1 72 ? 79.238 36.826 25.343 1.00 26.46 113 LEU B C 1
ATOM 2664 O O . LEU B 1 72 ? 79.414 36.649 26.554 1.00 26.23 113 LEU B O 1
ATOM 2669 N N . LEU B 1 73 ? 80.235 37.034 24.482 1.00 25.71 114 LEU B N 1
ATOM 2670 C CA . LEU B 1 73 ? 81.610 37.229 24.956 1.00 26.59 114 LEU B CA 1
ATOM 2671 C C . LEU B 1 73 ? 81.732 38.433 25.888 1.00 26.96 114 LEU B C 1
ATOM 2672 O O . LEU B 1 73 ? 82.420 38.348 26.896 1.00 27.32 114 LEU B O 1
ATOM 2677 N N . GLN B 1 74 ? 81.091 39.550 25.536 1.00 27.56 115 GLN B N 1
ATOM 2678 C CA . GLN B 1 74 ? 81.031 40.723 26.408 1.00 29.58 115 GLN B CA 1
ATOM 2679 C C . GLN B 1 74 ? 80.492 40.334 27.778 1.00 29.63 115 GLN B C 1
ATOM 2680 O O . GLN B 1 74 ? 81.036 40.750 28.798 1.00 30.76 115 GLN B O 1
ATOM 2686 N N . ARG B 1 75 ? 79.427 39.525 27.794 1.00 29.26 116 ARG B N 1
ATOM 2687 C CA . ARG B 1 75 ? 78.812 39.070 29.045 1.00 29.61 116 ARG B CA 1
ATOM 2688 C C . ARG B 1 75 ? 79.631 38.054 29.825 1.00 29.10 116 ARG B C 1
ATOM 2689 O O . ARG B 1 75 ? 79.202 37.612 30.884 1.00 29.34 116 ARG B O 1
ATOM 2697 N N . GLN B 1 76 ? 80.816 37.705 29.305 1.00 28.88 117 GLN B N 1
ATOM 2698 C CA . GLN B 1 76 ? 81.744 36.770 29.953 1.00 27.73 117 GLN B CA 1
ATOM 2699 C C . GLN B 1 76 ? 81.153 35.396 30.213 1.00 27.35 117 GLN B C 1
ATOM 2700 O O . GLN B 1 76 ? 81.374 34.796 31.278 1.00 26.21 117 GLN B O 1
ATOM 2706 N N . VAL B 1 77 ? 80.405 34.885 29.242 1.00 26.59 118 VAL B N 1
ATOM 2707 C CA . VAL B 1 77 ? 79.912 33.507 29.355 1.00 26.15 118 VAL B CA 1
ATOM 2708 C C . VAL B 1 77 ? 81.118 32.572 29.440 1.00 26.06 118 VAL B C 1
ATOM 2709 O O . VAL B 1 77 ? 82.209 32.909 28.971 1.00 24.82 118 VAL B O 1
ATOM 2713 N N . ASP B 1 78 ? 80.935 31.410 30.054 1.00 26.34 119 ASP B N 1
ATOM 2714 C CA . ASP B 1 78 ? 82.057 30.500 30.256 1.00 26.79 119 ASP B CA 1
ATOM 2715 C C . ASP B 1 78 ? 82.327 29.682 29.001 1.00 26.73 119 ASP B C 1
ATOM 2716 O O . ASP B 1 78 ? 83.422 29.191 28.804 1.00 26.09 119 ASP B O 1
ATOM 2721 N N . ALA B 1 79 ? 81.326 29.575 28.147 1.00 26.00 120 ALA B N 1
ATOM 2722 C CA . ALA B 1 79 ? 81.380 28.682 26.981 1.00 25.89 120 ALA B CA 1
ATOM 2723 C C . ALA B 1 79 ? 80.216 29.029 26.084 1.00 25.69 120 ALA B C 1
ATOM 2724 O O . ALA B 1 79 ? 79.293 29.721 26.512 1.00 25.62 120 ALA B O 1
ATOM 2726 N N . ILE B 1 80 ? 80.278 28.588 24.830 1.00 25.75 121 ILE B N 1
ATOM 2727 C CA . ILE B 1 80 ? 79.191 28.834 23.881 1.00 25.68 121 ILE B CA 1
ATOM 2728 C C . ILE B 1 80 ? 78.853 27.555 23.134 1.00 25.78 121 ILE B C 1
ATOM 2729 O O . ILE B 1 80 ? 79.756 26.832 22.674 1.00 25.70 121 ILE B O 1
ATOM 2734 N N . ILE B 1 81 ? 77.550 27.301 23.021 1.00 25.90 122 ILE B N 1
ATOM 2735 C CA . ILE B 1 81 ? 76.996 26.268 22.158 1.00 26.15 122 ILE B CA 1
ATOM 2736 C C . ILE B 1 81 ? 76.347 27.000 20.976 1.00 26.53 122 ILE B C 1
ATOM 2737 O O . ILE B 1 81 ? 75.554 27.925 21.164 1.00 25.52 122 ILE B O 1
ATOM 2742 N N . VAL B 1 82 ? 76.702 26.608 19.760 1.00 26.22 123 VAL B N 1
ATOM 2743 C CA . VAL B 1 82 ? 76.183 27.320 18.607 1.00 27.12 123 VAL B CA 1
ATOM 2744 C C . VAL B 1 82 ? 75.744 26.325 17.534 1.00 27.39 123 VAL B C 1
ATOM 2745 O O . VAL B 1 82 ? 76.454 25.334 17.230 1.00 26.89 123 VAL B O 1
ATOM 2749 N N . SER B 1 83 ? 74.583 26.605 16.960 1.00 27.47 124 SER B N 1
ATOM 2750 C CA . SER B 1 83 ? 74.182 26.020 15.685 1.00 27.24 124 SER B CA 1
ATOM 2751 C C . SER B 1 83 ? 74.401 27.063 14.577 1.00 26.58 124 SER B C 1
ATOM 2752 O O . SER B 1 83 ? 73.615 27.982 14.398 1.00 24.59 124 SER B O 1
ATOM 2755 N N . THR B 1 84 ? 75.500 26.915 13.833 1.00 25.81 125 THR B N 1
ATOM 2756 C CA . THR B 1 84 ? 75.985 28.001 12.986 1.00 26.47 125 THR B CA 1
ATOM 2757 C C . THR B 1 84 ? 75.276 28.130 11.631 1.00 26.69 125 THR B C 1
ATOM 2758 O O . THR B 1 84 ? 74.790 27.146 11.058 1.00 26.84 125 THR B O 1
ATOM 2762 N N . SER B 1 85 ? 75.224 29.362 11.154 1.00 27.16 126 SER B N 1
ATOM 2763 C CA . SER B 1 85 ? 74.718 29.679 9.841 1.00 27.74 126 SER B CA 1
ATOM 2764 C C . SER B 1 85 ? 75.907 29.933 8.907 1.00 28.59 126 SER B C 1
ATOM 2765 O O . SER B 1 85 ? 75.710 30.254 7.743 1.00 27.20 126 SER B O 1
ATOM 2768 N N . LEU B 1 86 ? 77.128 29.773 9.435 1.00 29.67 127 LEU B N 1
ATOM 2769 C CA . LEU B 1 86 ? 78.379 29.979 8.649 1.00 31.15 127 LEU B CA 1
ATOM 2770 C C . LEU B 1 86 ? 78.929 28.631 8.188 1.00 32.44 127 LEU B C 1
ATOM 2771 O O . LEU B 1 86 ? 78.746 27.622 8.850 1.00 32.50 127 LEU B O 1
ATOM 2776 N N . PRO B 1 87 ? 79.638 28.606 7.064 1.00 33.69 128 PRO B N 1
ATOM 2777 C CA . PRO B 1 87 ? 80.239 27.321 6.702 1.00 35.46 128 PRO B CA 1
ATOM 2778 C C . PRO B 1 87 ? 81.509 26.984 7.529 1.00 36.44 128 PRO B C 1
ATOM 2779 O O . PRO B 1 87 ? 82.026 27.879 8.205 1.00 37.10 128 PRO B O 1
ATOM 2783 N N . PRO B 1 88 ? 81.984 25.705 7.497 1.00 37.34 129 PRO B N 1
ATOM 2784 C CA . PRO B 1 88 ? 83.306 25.268 8.007 1.00 37.82 129 PRO B CA 1
ATOM 2785 C C . PRO B 1 88 ? 84.309 26.427 8.074 1.00 38.10 129 PRO B C 1
ATOM 2786 O O . PRO B 1 88 ? 85.007 26.519 9.069 1.00 39.55 129 PRO B O 1
ATOM 2790 N N . GLU B 1 89 ? 84.548 27.205 7.027 1.00 37.40 130 GLU B N 1
ATOM 2791 C CA . GLU B 1 89 ? 85.784 27.228 6.282 1.00 36.88 130 GLU B CA 1
ATOM 2792 C C . GLU B 1 89 ? 85.854 28.751 6.479 1.00 35.91 130 GLU B C 1
ATOM 2793 O O . GLU B 1 89 ? 86.842 29.402 6.170 1.00 36.99 130 GLU B O 1
ATOM 2799 N N . HIS B 1 90 ? 84.766 29.299 7.042 1.00 34.99 131 HIS B N 1
ATOM 2800 C CA . HIS B 1 90 ? 84.662 30.714 7.392 1.00 32.84 131 HIS B CA 1
ATOM 2801 C C . HIS B 1 90 ? 85.641 31.064 8.516 1.00 31.44 131 HIS B C 1
ATOM 2802 O O . HIS B 1 90 ? 85.746 30.328 9.506 1.00 31.01 131 HIS B O 1
ATOM 2809 N N . PRO B 1 91 ? 86.353 32.197 8.371 1.00 29.91 132 PRO B N 1
ATOM 2810 C CA . PRO B 1 91 ? 87.393 32.532 9.326 1.00 29.21 132 PRO B CA 1
ATOM 2811 C C . PRO B 1 91 ? 86.939 32.894 10.724 1.00 28.60 132 PRO B C 1
ATOM 2812 O O . PRO B 1 91 ? 87.807 32.969 11.608 1.00 28.56 132 PRO B O 1
ATOM 2816 N N . PHE B 1 92 ? 85.610 33.078 10.939 1.00 27.43 133 PHE B N 1
ATOM 2817 C CA . PHE B 1 92 ? 85.134 33.678 12.176 1.00 26.65 133 PHE B CA 1
ATOM 2818 C C . PHE B 1 92 ? 85.524 32.892 13.404 1.00 26.89 133 PHE B C 1
ATOM 2819 O O . PHE B 1 92 ? 86.079 33.457 14.347 1.00 27.32 133 PHE B O 1
ATOM 2827 N N . TYR B 1 93 ? 85.185 31.599 13.404 1.00 27.00 134 TYR B N 1
ATOM 2828 C CA . TYR B 1 93 ? 85.427 30.727 14.540 1.00 27.40 134 TYR B CA 1
ATOM 2829 C C . TYR B 1 93 ? 86.883 30.289 14.640 1.00 28.21 134 TYR B C 1
ATOM 2830 O O . TYR B 1 93 ? 87.338 29.865 15.705 1.00 28.29 134 TYR B O 1
ATOM 2839 N N . GLN B 1 94 ? 87.608 30.429 13.539 1.00 28.85 135 GLN B N 1
ATOM 2840 C CA . GLN B 1 94 ? 89.049 30.193 13.543 1.00 30.63 135 GLN B CA 1
ATOM 2841 C C . GLN B 1 94 ? 89.786 30.956 14.659 1.00 31.12 135 GLN B C 1
ATOM 2842 O O . GLN B 1 94 ? 90.858 30.540 15.086 1.00 31.52 135 GLN B O 1
ATOM 2848 N N . ARG B 1 95 ? 89.191 32.041 15.153 1.00 31.63 136 ARG B N 1
ATOM 2849 C CA . ARG B 1 95 ? 89.739 32.777 16.296 1.00 32.40 136 ARG B CA 1
ATOM 2850 C C . ARG B 1 95 ? 89.963 31.859 17.502 1.00 32.86 136 ARG B C 1
ATOM 2851 O O . ARG B 1 95 ? 90.951 31.991 18.208 1.00 33.23 136 ARG B O 1
ATOM 2853 N N . TRP B 1 96 ? 89.050 30.921 17.722 1.00 33.71 137 TRP B N 1
ATOM 2854 C CA . TRP B 1 96 ? 89.121 30.039 18.889 1.00 34.24 137 TRP B CA 1
ATOM 2855 C C . TRP B 1 96 ? 89.624 28.651 18.550 1.00 34.94 137 TRP B C 1
ATOM 2856 O O . TRP B 1 96 ? 89.497 27.732 19.370 1.00 34.62 137 TRP B O 1
ATOM 2867 N N . ALA B 1 97 ? 90.197 28.513 17.352 1.00 35.64 138 ALA B N 1
ATOM 2868 C CA . ALA B 1 97 ? 90.680 27.225 16.847 1.00 36.68 138 ALA B CA 1
ATOM 2869 C C . ALA B 1 97 ? 91.595 26.528 17.847 1.00 37.32 138 ALA B C 1
ATOM 2870 O O . ALA B 1 97 ? 91.428 25.336 18.097 1.00 38.71 138 ALA B O 1
ATOM 2872 N N . ASN B 1 98 ? 92.541 27.265 18.428 1.00 37.02 139 ASN B N 1
ATOM 2873 C CA . ASN B 1 98 ? 93.481 26.668 19.382 1.00 37.32 139 ASN B CA 1
ATOM 2874 C C . ASN B 1 98 ? 93.457 27.342 20.749 1.00 36.68 139 ASN B C 1
ATOM 2875 O O . ASN B 1 98 ? 94.502 27.586 21.365 1.00 37.12 139 ASN B O 1
ATOM 2880 N N . ASP B 1 99 ? 92.249 27.606 21.222 1.00 36.17 140 ASP B N 1
ATOM 2881 C CA . ASP B 1 99 ? 92.010 28.441 22.386 1.00 35.31 140 ASP B CA 1
ATOM 2882 C C . ASP B 1 99 ? 91.326 27.611 23.476 1.00 34.45 140 ASP B C 1
ATOM 2883 O O . ASP B 1 99 ? 90.550 26.716 23.155 1.00 34.73 140 ASP B O 1
ATOM 2888 N N . PRO B 1 100 ? 91.611 27.902 24.765 1.00 33.49 141 PRO B N 1
ATOM 2889 C CA . PRO B 1 100 ? 90.967 27.217 25.899 1.00 32.90 141 PRO B CA 1
ATOM 2890 C C . PRO B 1 100 ? 89.444 27.435 26.019 1.00 31.84 141 PRO B C 1
ATOM 2891 O O . PRO B 1 100 ? 88.739 26.601 26.614 1.00 32.23 141 PRO B O 1
ATOM 2895 N N . PHE B 1 101 ? 88.942 28.534 25.464 1.00 30.92 142 PHE B N 1
ATOM 2896 C CA . PHE B 1 101 ? 87.504 28.866 25.545 1.00 29.79 142 PHE B CA 1
ATOM 2897 C C . PHE B 1 101 ? 86.625 27.875 24.761 1.00 29.46 142 PHE B C 1
ATOM 2898 O O . PHE B 1 101 ? 86.808 27.703 23.563 1.00 29.19 142 PHE B O 1
ATOM 2906 N N . PRO B 1 102 ? 85.695 27.188 25.442 1.00 29.43 143 PRO B N 1
ATOM 2907 C CA . PRO B 1 102 ? 84.930 26.176 24.695 1.00 29.33 143 PRO B CA 1
ATOM 2908 C C . PRO B 1 102 ? 83.805 26.702 23.788 1.00 29.02 143 PRO B C 1
ATOM 2909 O O . PRO B 1 102 ? 82.877 27.399 24.239 1.00 28.51 143 PRO B O 1
ATOM 2913 N N . ILE B 1 103 ? 83.895 26.324 22.511 1.00 28.56 144 ILE B N 1
ATOM 2914 C CA . ILE B 1 103 ? 82.816 26.527 21.550 1.00 28.60 144 ILE B CA 1
ATOM 2915 C C . ILE B 1 103 ? 82.394 25.173 21.004 1.00 27.61 144 ILE B C 1
ATOM 2916 O O . ILE B 1 103 ? 83.190 24.474 20.377 1.00 27.48 144 ILE B O 1
ATOM 2921 N N . VAL B 1 104 ? 81.144 24.796 21.272 1.00 27.09 145 VAL B N 1
ATOM 2922 C CA . VAL B 1 104 ? 80.670 23.459 20.919 1.00 26.88 145 VAL B CA 1
ATOM 2923 C C . VAL B 1 104 ? 79.581 23.628 19.857 1.00 26.76 145 VAL B C 1
ATOM 2924 O O . VAL B 1 104 ? 78.645 24.392 20.050 1.00 27.12 145 VAL B O 1
ATOM 2928 N N . ALA B 1 105 ? 79.710 22.905 18.750 1.00 25.94 146 ALA B N 1
ATOM 2929 C CA . ALA B 1 105 ? 78.717 22.953 17.679 1.00 26.16 146 ALA B CA 1
ATOM 2930 C C . ALA B 1 105 ? 77.558 21.990 17.923 1.00 27.06 146 ALA B C 1
ATOM 2931 O O . ALA B 1 105 ? 77.739 20.903 18.455 1.00 27.16 146 ALA B O 1
ATOM 2933 N N . LEU B 1 106 ? 76.371 22.450 17.542 1.00 28.05 147 LEU B N 1
ATOM 2934 C CA . LEU B 1 106 ? 75.130 21.707 17.611 1.00 28.21 147 LEU B CA 1
ATOM 2935 C C . LEU B 1 106 ? 74.545 21.686 16.199 1.00 29.29 147 LEU B C 1
ATOM 2936 O O . LEU B 1 106 ? 74.445 22.745 15.547 1.00 29.99 147 LEU B O 1
ATOM 2941 N N . ASP B 1 107 ? 74.189 20.501 15.701 1.00 29.99 148 ASP B N 1
ATOM 2942 C CA . ASP B 1 107 ? 73.477 20.363 14.421 1.00 31.74 148 ASP B CA 1
ATOM 2943 C C . ASP B 1 107 ? 74.313 20.629 13.164 1.00 31.23 148 ASP B C 1
ATOM 2944 O O . ASP B 1 107 ? 74.432 19.752 12.324 1.00 30.99 148 ASP B O 1
ATOM 2949 N N . ARG B 1 108 ? 74.878 21.833 13.026 1.00 30.97 149 ARG B N 1
ATOM 2950 C CA . ARG B 1 108 ? 75.751 22.132 11.886 1.00 31.11 149 ARG B CA 1
ATOM 2951 C C . ARG B 1 108 ? 77.175 22.130 12.416 1.00 30.44 149 ARG B C 1
ATOM 2952 O O . ARG B 1 108 ? 77.467 22.795 13.436 1.00 30.70 149 ARG B O 1
ATOM 2960 N N . ALA B 1 109 ? 78.046 21.371 11.758 1.00 28.26 150 ALA B N 1
ATOM 2961 C CA . ALA B 1 109 ? 79.393 21.145 12.270 1.00 27.06 150 ALA B CA 1
ATOM 2962 C C . ALA B 1 109 ? 80.358 22.320 12.064 1.00 26.64 150 ALA B C 1
ATOM 2963 O O . ALA B 1 109 ? 80.267 23.054 11.062 1.00 25.04 150 ALA B O 1
ATOM 2965 N N . LEU B 1 110 ? 81.223 22.527 13.055 1.00 25.58 151 LEU B N 1
ATOM 2966 C CA . LEU B 1 110 ? 82.366 23.435 12.917 1.00 26.11 151 LEU B CA 1
ATOM 2967 C C . LEU B 1 110 ? 83.580 22.579 12.539 1.00 26.50 151 LEU B C 1
ATOM 2968 O O . LEU B 1 110 ? 83.519 21.335 12.631 1.00 26.85 151 LEU B O 1
ATOM 2973 N N . ASP B 1 111 ? 84.662 23.224 12.087 1.00 26.07 152 ASP B N 1
ATOM 2974 C CA . ASP B 1 111 ? 85.868 22.539 11.618 1.00 26.05 152 ASP B CA 1
ATOM 2975 C C . ASP B 1 111 ? 86.270 21.341 12.511 1.00 26.57 152 ASP B C 1
ATOM 2976 O O . ASP B 1 111 ? 86.582 21.515 13.690 1.00 26.28 152 ASP B O 1
ATOM 2981 N N . ARG B 1 112 ? 86.235 20.128 11.949 1.00 26.80 153 ARG B N 1
ATOM 2982 C CA . ARG B 1 112 ? 86.462 18.879 12.714 1.00 27.71 153 ARG B CA 1
ATOM 2983 C C . ARG B 1 112 ? 87.845 18.759 13.326 1.00 27.29 153 ARG B C 1
ATOM 2984 O O . ARG B 1 112 ? 88.064 17.880 14.156 1.00 27.12 153 ARG B O 1
ATOM 2992 N N . GLU B 1 113 ? 88.795 19.564 12.864 1.00 26.68 154 GLU B N 1
ATOM 2993 C CA . GLU B 1 113 ? 90.145 19.466 13.399 1.00 26.61 154 GLU B CA 1
ATOM 2994 C C . GLU B 1 113 ? 90.260 20.156 14.744 1.00 26.74 154 GLU B C 1
ATOM 2995 O O . GLU B 1 113 ? 91.186 19.867 15.508 1.00 26.73 154 GLU B O 1
ATOM 3001 N N . HIS B 1 114 ? 89.315 21.058 15.021 1.00 26.53 155 HIS B N 1
ATOM 3002 C CA . HIS B 1 114 ? 89.435 22.024 16.115 1.00 26.56 155 HIS B CA 1
ATOM 3003 C C . HIS B 1 114 ? 88.273 22.099 17.068 1.00 26.55 155 HIS B C 1
ATOM 3004 O O . HIS B 1 114 ? 88.442 22.543 18.211 1.00 27.05 155 HIS B O 1
ATOM 3011 N N . PHE B 1 115 ? 87.096 21.686 16.597 1.00 25.71 156 PHE B N 1
ATOM 3012 C CA . PHE B 1 115 ? 85.877 21.779 17.385 1.00 25.11 156 PHE B CA 1
ATOM 3013 C C . PHE B 1 115 ? 85.173 20.437 17.440 1.00 25.24 156 PHE B C 1
ATOM 3014 O O . PHE B 1 115 ? 85.286 19.628 16.525 1.00 24.29 156 PHE B O 1
ATOM 3022 N N . THR B 1 116 ? 84.444 20.234 18.534 1.00 25.45 157 THR B N 1
ATOM 3023 C CA . THR B 1 116 ? 83.569 19.092 18.706 1.00 26.18 157 THR B CA 1
ATOM 3024 C C . THR B 1 116 ? 82.173 19.541 18.310 1.00 25.56 157 THR B C 1
ATOM 3025 O O . THR B 1 116 ? 81.712 20.601 18.758 1.00 25.31 157 THR B O 1
ATOM 3029 N N . SER B 1 117 ? 81.542 18.747 17.450 1.00 25.33 158 SER B N 1
ATOM 3030 C CA . SER B 1 117 ? 80.203 19.007 16.952 1.00 25.59 158 SER B CA 1
ATOM 3031 C C . SER B 1 117 ? 79.296 17.820 17.226 1.00 25.68 158 SER B C 1
ATOM 3032 O O . SER B 1 117 ? 79.609 16.677 16.859 1.00 26.83 158 SER B O 1
ATOM 3035 N N . VAL B 1 118 ? 78.150 18.112 17.832 1.00 25.55 159 VAL B N 1
ATOM 3036 C CA . VAL B 1 118 ? 77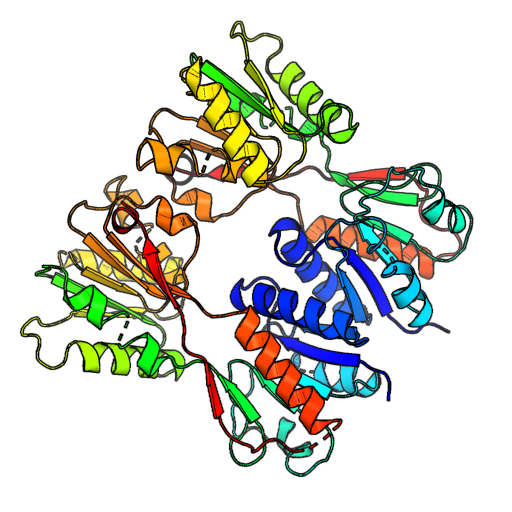.143 17.099 18.067 1.00 25.06 159 VAL B CA 1
ATOM 3037 C C . VAL B 1 118 ? 76.140 17.245 16.931 1.00 24.52 159 VAL B C 1
ATOM 3038 O O . VAL B 1 118 ? 75.370 18.213 16.867 1.00 24.13 159 VAL B O 1
ATOM 3042 N N . VAL B 1 119 ? 76.160 16.283 16.033 1.00 24.01 160 VAL B N 1
ATOM 3043 C CA . VAL B 1 119 ? 75.366 16.392 14.826 1.00 25.65 160 VAL B CA 1
ATOM 3044 C C . VAL B 1 119 ? 74.470 15.160 14.641 1.00 26.19 160 VAL B C 1
ATOM 3045 O O . VAL B 1 119 ? 74.574 14.184 15.389 1.00 26.47 160 VAL B O 1
ATOM 3049 N N . GLY B 1 120 ? 73.595 15.221 13.637 1.00 26.56 161 GLY B N 1
ATOM 3050 C CA . GLY B 1 120 ? 72.683 14.119 13.347 1.00 25.31 161 GLY B CA 1
ATOM 3051 C C . GLY B 1 120 ? 73.380 12.955 12.655 1.00 25.45 161 GLY B C 1
ATOM 3052 O O . GLY B 1 120 ? 74.496 13.078 12.088 1.00 25.19 161 GLY B O 1
ATOM 3053 N N . ALA B 1 121 ? 72.729 11.804 12.698 1.00 23.38 162 ALA B N 1
ATOM 3054 C CA . ALA B 1 121 ? 73.197 10.673 11.921 1.00 23.04 162 ALA B CA 1
ATOM 3055 C C . ALA B 1 121 ? 72.267 10.522 10.717 1.00 22.83 162 ALA B C 1
ATOM 3056 O O . ALA B 1 121 ? 71.601 9.496 10.560 1.00 22.07 162 ALA B O 1
ATOM 3058 N N . ASP B 1 122 ? 72.182 11.570 9.893 1.00 24.06 163 ASP B N 1
ATOM 3059 C CA . ASP B 1 122 ? 71.129 11.642 8.867 1.00 24.97 163 ASP B CA 1
ATOM 3060 C C . ASP B 1 122 ? 71.186 10.472 7.897 1.00 24.23 163 ASP B C 1
ATOM 3061 O O . ASP B 1 122 ? 70.147 9.970 7.505 1.00 24.32 163 ASP B O 1
ATOM 3066 N N . GLN B 1 123 ? 72.389 10.042 7.495 1.00 22.38 164 GLN B N 1
ATOM 3067 C CA . GLN B 1 123 ? 72.458 8.955 6.545 1.00 23.32 164 GLN B CA 1
ATOM 3068 C C . GLN B 1 123 ? 71.895 7.649 7.137 1.00 21.93 164 GLN B C 1
ATOM 3069 O O . GLN B 1 123 ? 71.078 6.955 6.517 1.00 22.89 164 GLN B O 1
ATOM 3075 N N . ASP B 1 124 ? 72.338 7.323 8.339 1.00 22.02 165 ASP B N 1
ATOM 3076 C CA . ASP B 1 124 ? 71.909 6.099 9.008 1.00 22.27 165 ASP B CA 1
ATOM 3077 C C . ASP B 1 124 ? 70.432 6.181 9.358 1.00 20.85 165 ASP B C 1
ATOM 3078 O O . ASP B 1 124 ? 69.711 5.191 9.220 1.00 20.75 165 ASP B O 1
ATOM 3083 N N . ASP B 1 125 ? 69.973 7.345 9.785 1.00 20.79 166 ASP B N 1
ATOM 3084 C CA . ASP B 1 125 ? 68.519 7.533 10.102 1.00 21.90 166 ASP B CA 1
ATOM 3085 C C . ASP B 1 125 ? 67.620 7.342 8.875 1.00 21.78 166 ASP B C 1
ATOM 3086 O O . ASP B 1 125 ? 66.544 6.673 8.936 1.00 20.98 166 ASP B O 1
ATOM 3091 N N . ALA B 1 126 ? 68.039 7.942 7.762 1.00 21.12 167 ALA B N 1
ATOM 3092 C CA . ALA B 1 126 ? 67.274 7.795 6.519 1.00 20.96 167 ALA B CA 1
ATOM 3093 C C . ALA B 1 126 ? 67.302 6.330 6.073 1.00 20.49 167 ALA B C 1
ATOM 3094 O O . ALA B 1 126 ? 66.283 5.795 5.577 1.00 20.55 167 ALA B O 1
ATOM 3096 N N . GLU B 1 127 ? 68.433 5.661 6.269 1.00 21.37 168 GLU B N 1
ATOM 3097 C CA . GLU B 1 127 ? 68.521 4.226 5.885 1.00 22.91 168 GLU B CA 1
ATOM 3098 C C . GLU B 1 127 ? 67.555 3.384 6.741 1.00 23.43 168 GLU B C 1
ATOM 3099 O O . GLU B 1 127 ? 66.827 2.550 6.216 1.00 22.60 168 GLU B O 1
ATOM 3113 N N . LEU B 1 129 ? 64.842 4.385 8.309 1.00 23.74 170 LEU B N 1
ATOM 3114 C CA . LEU B 1 129 ? 63.448 4.752 7.970 1.00 23.26 170 LEU B CA 1
ATOM 3115 C C . LEU B 1 129 ? 63.044 4.171 6.618 1.00 23.05 170 LEU B C 1
ATOM 3116 O O . LEU B 1 129 ? 61.933 3.642 6.456 1.00 23.40 170 LEU B O 1
ATOM 3121 N N . ALA B 1 130 ? 63.951 4.279 5.636 1.00 21.12 171 ALA B N 1
ATOM 3122 C CA . ALA B 1 130 ? 63.700 3.820 4.309 1.00 21.78 171 ALA B CA 1
ATOM 3123 C C . ALA B 1 130 ? 63.517 2.296 4.311 1.00 21.98 171 ALA B C 1
ATOM 3124 O O . ALA B 1 130 ? 62.709 1.780 3.532 1.00 21.14 171 ALA B O 1
ATOM 3126 N N . GLU B 1 131 ? 64.243 1.596 5.187 1.00 22.01 172 GLU B N 1
ATOM 3127 C CA . GLU B 1 131 ? 64.202 0.134 5.205 1.00 23.35 172 GLU B CA 1
ATOM 3128 C C . GLU B 1 131 ? 62.808 -0.334 5.699 1.00 23.67 172 GLU B C 1
ATOM 3129 O O . GLU B 1 131 ? 62.226 -1.296 5.170 1.00 23.46 172 GLU B O 1
ATOM 3135 N N . GLU B 1 132 ? 62.256 0.390 6.667 1.00 23.01 173 GLU B N 1
ATOM 3136 C CA . GLU B 1 132 ? 60.913 0.093 7.150 1.00 24.17 173 GLU B CA 1
ATOM 3137 C C . GLU B 1 132 ? 59.861 0.421 6.088 1.00 23.10 173 GLU B C 1
ATOM 3138 O O . GLU B 1 132 ? 58.876 -0.316 5.919 1.00 23.22 173 GLU B O 1
ATOM 3144 N N . LEU B 1 133 ? 60.042 1.526 5.377 1.00 22.11 174 LEU B N 1
ATOM 3145 C CA . LEU B 1 133 ? 59.092 1.835 4.316 1.00 21.87 174 LEU B CA 1
ATOM 3146 C C . LEU B 1 133 ? 59.117 0.745 3.201 1.00 21.54 174 LEU B C 1
ATOM 3147 O O . LEU B 1 133 ? 58.079 0.394 2.636 1.00 21.72 174 LEU B O 1
ATOM 3152 N N . ARG B 1 134 ? 60.308 0.255 2.882 1.00 21.02 175 ARG B N 1
ATOM 3153 C CA . ARG B 1 134 ? 60.480 -0.715 1.793 1.00 22.97 175 ARG B CA 1
ATOM 3154 C C . ARG B 1 134 ? 59.624 -1.973 2.013 1.00 22.60 175 ARG B C 1
ATOM 3155 O O . ARG B 1 134 ? 59.288 -2.666 1.065 1.00 23.50 175 ARG B O 1
ATOM 3163 N N . LYS B 1 135 ? 59.291 -2.264 3.264 1.00 23.78 176 LYS B N 1
ATOM 3164 C CA . LYS B 1 135 ? 58.544 -3.480 3.611 1.00 24.89 176 LYS B CA 1
ATOM 3165 C C . LYS B 1 135 ? 57.070 -3.429 3.187 1.00 24.89 176 LYS B C 1
ATOM 3166 O O . LYS B 1 135 ? 56.362 -4.454 3.157 1.00 24.38 176 LYS B O 1
ATOM 3172 N N . PHE B 1 136 ? 56.595 -2.236 2.885 1.00 24.88 177 PHE B N 1
ATOM 3173 C CA . PHE B 1 136 ? 55.217 -2.058 2.447 1.00 25.84 177 PHE B CA 1
ATOM 3174 C C . PHE B 1 136 ? 55.082 -2.380 0.969 1.00 26.88 177 PHE B C 1
ATOM 3175 O O . PHE B 1 136 ? 55.935 -1.978 0.175 1.00 27.41 177 PHE B O 1
ATOM 3183 N N . PRO B 1 137 ? 53.994 -3.078 0.591 1.00 28.05 178 PRO B N 1
ATOM 3184 C CA . PRO B 1 137 ? 53.725 -3.349 -0.822 1.00 28.29 178 PRO B CA 1
ATOM 3185 C C . PRO B 1 137 ? 53.335 -2.013 -1.485 1.00 27.78 178 PRO B C 1
ATOM 3186 O O . PRO B 1 137 ? 52.474 -1.285 -0.982 1.00 27.96 178 PRO B O 1
ATOM 3190 N N . ALA B 1 138 ? 54.006 -1.663 -2.569 1.00 26.97 179 ALA B N 1
ATOM 3191 C CA . ALA B 1 138 ? 53.769 -0.383 -3.211 1.00 25.71 179 ALA B CA 1
ATOM 3192 C C . ALA B 1 138 ? 54.383 -0.421 -4.577 1.00 25.56 179 ALA B C 1
ATOM 3193 O O . ALA B 1 138 ? 55.575 -0.669 -4.735 1.00 26.09 179 ALA B O 1
ATOM 3195 N N . GLU B 1 139 ? 53.557 -0.174 -5.576 1.00 25.13 180 GLU B N 1
ATOM 3196 C CA . GLU B 1 139 ? 53.987 -0.205 -6.942 1.00 23.81 180 GLU B CA 1
ATOM 3197 C C . GLU B 1 139 ? 54.690 1.103 -7.318 1.00 23.89 180 GLU B C 1
ATOM 3198 O O . GLU B 1 139 ? 55.732 1.093 -7.987 1.00 23.76 180 GLU B O 1
ATOM 3204 N N . THR B 1 140 ? 54.099 2.219 -6.886 1.00 23.05 181 THR B N 1
ATOM 3205 C CA . THR B 1 140 ? 54.588 3.544 -7.200 1.00 22.76 181 THR B CA 1
ATOM 3206 C C . THR B 1 140 ? 55.168 4.111 -5.918 1.00 23.21 181 THR B C 1
ATOM 3207 O O . THR B 1 140 ? 54.444 4.306 -4.920 1.00 22.48 181 THR B O 1
ATOM 3211 N N . VAL B 1 141 ? 56.485 4.331 -5.927 1.00 22.17 182 VAL B N 1
ATOM 3212 C CA . VAL B 1 141 ? 57.174 4.880 -4.736 1.00 22.65 182 VAL B CA 1
ATOM 3213 C C . VAL B 1 141 ? 57.721 6.269 -5.074 1.00 21.95 182 VAL B C 1
ATOM 3214 O O . VAL B 1 141 ? 58.392 6.441 -6.098 1.00 22.18 182 VAL B O 1
ATOM 3218 N N . LEU B 1 142 ? 57.404 7.241 -4.224 1.00 21.59 183 LEU B N 1
ATOM 3219 C CA . LEU B 1 142 ? 57.837 8.625 -4.403 1.00 22.13 183 LEU B CA 1
ATOM 3220 C C . LEU B 1 142 ? 58.721 9.103 -3.254 1.00 21.28 183 LEU B C 1
ATOM 3221 O O . LEU B 1 142 ? 58.348 8.998 -2.102 1.00 21.91 183 LEU B O 1
ATOM 3226 N N . TYR B 1 143 ? 59.903 9.590 -3.611 1.00 20.87 184 TYR B N 1
ATOM 3227 C CA . TYR B 1 143 ? 60.838 10.188 -2.673 1.00 22.50 184 TYR B CA 1
ATOM 3228 C C . TYR B 1 143 ? 60.731 11.698 -2.935 1.00 21.71 184 TYR B C 1
ATOM 3229 O O . TYR B 1 143 ? 61.056 12.151 -4.025 1.00 22.05 184 TYR B O 1
ATOM 3238 N N . LEU B 1 144 ? 60.301 12.448 -1.930 1.00 21.66 185 LEU B N 1
ATOM 3239 C CA . LEU B 1 144 ? 60.164 13.902 -2.051 1.00 21.28 185 LEU B CA 1
ATOM 3240 C C . LEU B 1 144 ? 61.145 14.581 -1.103 1.00 21.91 185 LEU B C 1
ATOM 3241 O O . LEU B 1 144 ? 61.049 14.441 0.140 1.00 21.57 185 LEU B O 1
ATOM 3246 N N . GLY B 1 145 ? 62.093 15.304 -1.693 1.00 22.30 186 GLY B N 1
ATOM 3247 C CA . GLY B 1 145 ? 63.094 16.050 -0.927 1.00 21.58 186 GLY B CA 1
ATOM 3248 C C . GLY B 1 145 ? 63.130 17.506 -1.374 1.00 22.43 186 GLY B C 1
ATOM 3249 O O . GLY B 1 145 ? 62.208 17.973 -2.066 1.00 21.70 186 GLY B O 1
ATOM 3250 N N . ALA B 1 146 ? 64.189 18.211 -0.963 1.00 20.93 187 ALA B N 1
ATOM 3251 C CA . ALA B 1 146 ? 64.453 19.607 -1.370 1.00 21.47 187 ALA B CA 1
ATOM 3252 C C . ALA B 1 146 ? 65.948 19.871 -1.319 1.00 21.38 187 ALA B C 1
ATOM 3253 O O . ALA B 1 146 ? 66.695 19.173 -0.597 1.00 20.36 187 ALA B O 1
ATOM 3255 N N . LEU B 1 147 ? 66.361 20.879 -2.084 1.00 21.46 188 LEU B N 1
ATOM 3256 C CA . LEU B 1 147 ? 67.743 21.438 -2.053 1.00 22.01 188 LEU B CA 1
ATOM 3257 C C . LEU B 1 147 ? 68.785 20.309 -2.096 1.00 22.23 188 LEU B C 1
ATOM 3258 O O . LEU B 1 147 ? 69.524 20.072 -1.125 1.00 21.09 188 LEU B O 1
ATOM 3263 N N . PRO B 1 148 ? 68.816 19.587 -3.220 1.00 23.46 189 PRO B N 1
ATOM 3264 C CA . PRO B 1 148 ? 69.578 18.328 -3.317 1.00 24.56 189 PRO B CA 1
ATOM 3265 C C . PRO B 1 148 ? 71.098 18.505 -3.151 1.00 24.79 189 PRO B C 1
ATOM 3266 O O . PRO B 1 148 ? 71.777 17.543 -2.764 1.00 25.84 189 PRO B O 1
ATOM 3270 N N . GLU B 1 149 ? 71.598 19.730 -3.337 1.00 23.73 190 GLU B N 1
ATOM 3271 C CA . GLU B 1 149 ? 73.059 20.024 -3.217 1.00 25.48 190 GLU B CA 1
ATOM 3272 C C . GLU B 1 149 ? 73.496 20.260 -1.779 1.00 24.95 190 GLU B C 1
ATOM 3273 O O . GLU B 1 149 ? 74.679 20.335 -1.498 1.00 23.84 190 GLU B O 1
ATOM 3279 N N . LEU B 1 150 ? 72.537 20.362 -0.857 1.00 25.81 191 LEU B N 1
ATOM 3280 C CA . LEU B 1 150 ? 72.870 20.605 0.537 1.00 27.38 191 LEU B CA 1
ATOM 3281 C C . LEU B 1 150 ? 73.195 19.311 1.250 1.00 28.61 191 LEU B C 1
ATOM 3282 O O . LEU B 1 150 ? 72.594 18.247 0.952 1.00 27.69 191 LEU B O 1
ATOM 3287 N N . SER B 1 151 ? 74.105 19.415 2.221 1.00 28.65 192 SER B N 1
ATOM 3288 C CA . SER B 1 151 ? 74.507 18.258 3.034 1.00 30.86 192 SER B CA 1
ATOM 3289 C C . SER B 1 151 ? 73.370 17.451 3.614 1.00 30.49 192 SER B C 1
ATOM 3290 O O . SER B 1 151 ? 73.375 16.240 3.469 1.00 31.96 192 SER B O 1
ATOM 3293 N N . VAL B 1 152 ? 72.416 18.114 4.257 1.00 31.61 193 VAL B N 1
ATOM 3294 C CA . VAL B 1 152 ? 71.291 17.411 4.911 1.00 31.74 193 VAL B CA 1
ATOM 3295 C C . VAL B 1 152 ? 70.576 16.528 3.857 1.00 30.44 193 VAL B C 1
ATOM 3296 O O . VAL B 1 152 ? 70.210 15.361 4.113 1.00 30.03 193 VAL B O 1
ATOM 3300 N N . SER B 1 153 ? 70.453 17.076 2.652 1.00 27.68 194 SER B N 1
ATOM 3301 C CA . SER B 1 153 ? 69.670 16.461 1.595 1.00 25.55 194 SER B CA 1
ATOM 3302 C C . SER B 1 153 ? 70.371 15.245 1.028 1.00 24.31 194 SER B C 1
ATOM 3303 O O . SER B 1 153 ? 69.780 14.157 0.924 1.00 23.34 194 SER B O 1
ATOM 3306 N N . PHE B 1 154 ? 71.654 15.389 0.704 1.00 23.40 195 PHE B N 1
ATOM 3307 C CA . PHE B 1 154 ? 72.344 14.277 0.103 1.00 24.22 195 PHE B CA 1
ATOM 3308 C C . PHE B 1 154 ? 72.571 13.110 1.082 1.00 23.59 195 PHE B C 1
ATOM 3309 O O . PHE B 1 154 ? 72.465 11.966 0.676 1.00 23.75 195 PHE B O 1
ATOM 3317 N N . LEU B 1 155 ? 72.841 13.403 2.356 1.00 23.13 196 LEU B N 1
ATOM 3318 C CA . LEU B 1 155 ? 73.009 12.342 3.355 1.00 23.02 196 LEU B CA 1
ATOM 3319 C C . LEU B 1 155 ? 71.741 11.480 3.444 1.00 22.15 196 LEU B C 1
ATOM 3320 O O . LEU B 1 155 ? 71.816 10.245 3.459 1.00 21.34 196 LEU B O 1
ATOM 3325 N N . ARG B 1 156 ? 70.587 12.142 3.471 1.00 21.28 197 ARG B N 1
ATOM 3326 C CA . ARG B 1 156 ? 69.285 11.435 3.578 1.00 21.33 197 ARG B CA 1
ATOM 3327 C C . ARG B 1 156 ? 68.997 10.613 2.307 1.00 21.96 197 ARG B C 1
ATOM 3328 O O . ARG B 1 156 ? 68.587 9.457 2.406 1.00 22.06 197 ARG B O 1
ATOM 3336 N N . GLU B 1 157 ? 69.274 11.181 1.126 1.00 21.17 198 GLU B N 1
ATOM 3337 C CA . GLU B 1 157 ? 69.111 10.429 -0.099 1.00 21.80 198 GLU B CA 1
ATOM 3338 C C . GLU B 1 157 ? 69.978 9.183 -0.149 1.00 20.65 198 GLU B C 1
ATOM 3339 O O . GLU B 1 157 ? 69.520 8.146 -0.620 1.00 20.10 198 GLU B O 1
ATOM 3345 N N . GLN B 1 158 ? 71.227 9.287 0.327 1.00 21.87 199 GLN B N 1
ATOM 3346 C CA . GLN B 1 158 ? 72.185 8.176 0.236 1.00 21.61 199 GLN B CA 1
ATOM 3347 C C . GLN B 1 158 ? 71.701 7.060 1.167 1.00 20.55 199 GLN B C 1
ATOM 3348 O O . GLN B 1 158 ? 71.718 5.882 0.794 1.00 20.77 199 GLN B O 1
ATOM 3354 N N . GLY B 1 159 ? 71.223 7.458 2.341 1.00 20.58 200 GLY B N 1
ATOM 3355 C CA . GLY B 1 159 ? 70.634 6.533 3.305 1.00 20.94 200 GLY B CA 1
ATOM 3356 C C . GLY B 1 159 ? 69.480 5.780 2.661 1.00 21.16 200 GLY B C 1
ATOM 3357 O O . GLY B 1 159 ? 69.414 4.529 2.725 1.00 21.15 200 GLY B O 1
ATOM 3358 N N . PHE B 1 160 ? 68.567 6.534 2.041 1.00 21.30 201 PHE B N 1
ATOM 3359 C CA . PHE B 1 160 ? 67.435 5.896 1.334 1.00 22.29 201 PHE B CA 1
ATOM 3360 C C . PHE B 1 160 ? 67.914 4.892 0.254 1.00 21.77 201 PHE B C 1
ATOM 3361 O O . PHE B 1 160 ? 67.471 3.736 0.192 1.00 21.71 201 PHE B O 1
ATOM 3369 N N . ARG B 1 161 ? 68.815 5.338 -0.593 1.00 21.19 202 ARG B N 1
ATOM 3370 C CA . ARG B 1 161 ? 69.273 4.519 -1.710 1.00 23.30 202 ARG B CA 1
ATOM 3371 C C . ARG B 1 161 ? 69.962 3.249 -1.220 1.00 23.55 202 ARG B C 1
ATOM 3372 O O . ARG B 1 161 ? 69.798 2.168 -1.816 1.00 24.35 202 ARG B O 1
ATOM 3380 N N . THR B 1 162 ? 70.698 3.365 -0.108 1.00 24.36 203 THR B N 1
ATOM 3381 C CA . THR B 1 162 ? 71.314 2.189 0.523 1.00 24.38 203 THR B CA 1
ATOM 3382 C C . THR B 1 162 ? 70.261 1.145 0.905 1.00 24.16 203 THR B C 1
ATOM 3383 O O . THR B 1 162 ? 70.407 -0.033 0.577 1.00 23.50 203 THR B O 1
ATOM 3387 N N . ALA B 1 163 ? 69.201 1.572 1.594 1.00 23.37 204 ALA B N 1
ATOM 3388 C CA . ALA B 1 163 ? 68.124 0.656 1.978 1.00 23.46 204 ALA B CA 1
ATOM 3389 C C . ALA B 1 163 ? 67.420 0.029 0.760 1.00 23.23 204 ALA B C 1
ATOM 3390 O O . ALA B 1 163 ? 67.011 -1.118 0.821 1.00 23.53 204 ALA B O 1
ATOM 3392 N N . TRP B 1 164 ? 67.329 0.769 -0.344 1.00 23.04 205 TRP B N 1
ATOM 3393 C CA . TRP B 1 164 ? 66.564 0.340 -1.523 1.00 23.72 205 TRP B CA 1
ATOM 3394 C C . TRP B 1 164 ? 67.429 -0.286 -2.654 1.00 24.39 205 TRP B C 1
ATOM 3395 O O . TRP B 1 164 ? 66.948 -0.499 -3.765 1.00 24.82 205 TRP B O 1
ATOM 3406 N N . LYS B 1 165 ? 68.683 -0.579 -2.333 1.00 26.30 206 LYS B N 1
ATOM 3407 C CA . LYS B 1 165 ? 69.713 -0.965 -3.316 1.00 28.49 206 LYS B CA 1
ATOM 3408 C C . LYS B 1 165 ? 69.370 -2.204 -4.140 1.00 28.76 206 LYS B C 1
ATOM 3409 O O . LYS B 1 165 ? 69.586 -2.217 -5.359 1.00 29.80 206 LYS B O 1
ATOM 3415 N N . ASP B 1 166 ? 68.823 -3.230 -3.499 1.00 28.17 207 ASP B N 1
ATOM 3416 C CA . ASP B 1 166 ? 68.483 -4.470 -4.210 1.00 28.84 207 ASP B CA 1
ATOM 3417 C C . ASP B 1 166 ? 66.983 -4.652 -4.487 1.00 28.61 207 ASP B C 1
ATOM 3418 O O . ASP B 1 166 ? 66.536 -5.729 -4.908 1.00 28.45 207 ASP B O 1
ATOM 3423 N N . ASP B 1 167 ? 66.217 -3.597 -4.245 1.00 27.50 208 ASP B N 1
ATOM 3424 C CA . ASP B 1 167 ? 64.794 -3.630 -4.485 1.00 27.69 208 ASP B CA 1
ATOM 3425 C C . ASP B 1 167 ? 64.524 -3.354 -5.974 1.00 28.28 208 ASP B C 1
ATOM 3426 O O . ASP B 1 167 ? 65.069 -2.396 -6.554 1.00 28.90 208 ASP B O 1
ATOM 3431 N N . PRO B 1 168 ? 63.657 -4.166 -6.583 1.00 27.93 209 PRO B N 1
ATOM 3432 C CA . PRO B 1 168 ? 63.422 -4.064 -8.020 1.00 28.69 209 PRO B CA 1
ATOM 3433 C C . PRO B 1 168 ? 62.624 -2.830 -8.457 1.00 28.88 209 PRO B C 1
ATOM 3434 O O . PRO B 1 168 ? 62.624 -2.492 -9.641 1.00 28.97 209 PRO B O 1
ATOM 3438 N N . ARG B 1 169 ? 61.967 -2.150 -7.519 1.00 28.00 210 ARG B N 1
ATOM 3439 C CA . ARG B 1 169 ? 61.110 -1.012 -7.885 1.00 27.34 210 ARG B CA 1
ATOM 3440 C C . ARG B 1 169 ? 61.947 0.219 -8.222 1.00 27.58 210 ARG B C 1
ATOM 3441 O O . ARG B 1 169 ? 62.954 0.470 -7.582 1.00 28.20 210 ARG B O 1
ATOM 3449 N N . GLU B 1 170 ? 61.552 0.959 -9.246 1.00 27.83 211 GLU B N 1
ATOM 3450 C CA . GLU B 1 170 ? 62.221 2.203 -9.581 1.00 30.03 211 GLU B CA 1
ATOM 3451 C C . GLU B 1 170 ? 61.485 3.253 -8.779 1.00 28.62 211 GLU B C 1
ATOM 3452 O O . GLU B 1 170 ? 60.266 3.399 -8.944 1.00 29.87 211 GLU B O 1
ATOM 3458 N N . VAL B 1 171 ? 62.212 3.954 -7.916 1.00 26.24 212 VAL B N 1
ATOM 3459 C CA . VAL B 1 171 ? 61.677 5.056 -7.096 1.00 24.71 212 VAL B CA 1
ATOM 3460 C C . VAL B 1 171 ? 61.720 6.358 -7.895 1.00 24.00 212 VAL B C 1
ATOM 3461 O O . VAL B 1 171 ? 62.698 6.627 -8.624 1.00 23.08 212 VAL B O 1
ATOM 3465 N N . HIS B 1 172 ? 60.642 7.134 -7.804 1.00 24.01 213 HIS B N 1
ATOM 3466 C CA . HIS B 1 172 ? 60.557 8.440 -8.438 1.00 24.69 213 HIS B CA 1
ATOM 3467 C C . HIS B 1 172 ? 61.167 9.422 -7.474 1.00 24.52 213 HIS B C 1
ATOM 3468 O O . HIS B 1 172 ? 60.771 9.447 -6.290 1.00 24.43 213 HIS B O 1
ATOM 3475 N N . PHE B 1 173 ? 62.119 10.234 -7.941 1.00 24.23 214 PHE B N 1
ATOM 3476 C CA . PHE B 1 173 ? 62.732 11.223 -7.038 1.00 24.40 214 PHE B CA 1
ATOM 3477 C C . PHE B 1 173 ? 62.251 12.615 -7.434 1.00 25.29 214 PHE B C 1
ATOM 3478 O O . PHE B 1 173 ? 62.246 12.959 -8.622 1.00 26.25 214 PHE B O 1
ATOM 3486 N N . LEU B 1 174 ? 61.827 13.410 -6.455 1.00 23.66 215 LEU B N 1
ATOM 3487 C CA . LEU B 1 174 ? 61.258 14.716 -6.728 1.00 23.34 215 LEU B CA 1
ATOM 3488 C C . LEU B 1 174 ? 61.842 15.703 -5.744 1.00 23.61 215 LEU B C 1
ATOM 3489 O O . LEU B 1 174 ? 61.831 15.439 -4.541 1.00 22.48 215 LEU B O 1
ATOM 3494 N N . TYR B 1 175 ? 62.358 16.819 -6.245 1.00 22.20 216 TYR B N 1
ATOM 3495 C CA . TYR B 1 175 ? 63.066 17.784 -5.398 1.00 22.60 216 TYR B CA 1
ATOM 3496 C C . TYR B 1 175 ? 62.468 19.183 -5.489 1.00 22.49 216 TYR B C 1
ATOM 3497 O O . TYR B 1 175 ? 62.463 19.804 -6.576 1.00 21.82 216 TYR B O 1
ATOM 3506 N N . ALA B 1 176 ? 62.008 19.681 -4.356 1.00 22.62 217 ALA B N 1
ATOM 3507 C CA . ALA B 1 176 ? 61.537 21.058 -4.248 1.00 23.70 217 ALA B CA 1
ATOM 3508 C C . ALA B 1 176 ? 62.693 22.057 -4.080 1.00 24.08 217 ALA B C 1
ATOM 3509 O O . ALA B 1 176 ? 63.807 21.681 -3.737 1.00 22.41 217 ALA B O 1
ATOM 3511 N N . ASN B 1 177 ? 62.402 23.323 -4.382 1.00 25.44 218 ASN B N 1
ATOM 3512 C CA . ASN B 1 177 ? 63.358 24.417 -4.277 1.00 26.53 218 ASN B CA 1
ATOM 3513 C C . ASN B 1 177 ? 63.619 24.908 -2.861 1.00 26.25 218 ASN B C 1
ATOM 3514 O O . ASN B 1 177 ? 64.459 25.779 -2.662 1.00 27.16 218 ASN B O 1
ATOM 3519 N N . SER B 1 178 ? 62.891 24.362 -1.889 1.00 25.05 219 SER B N 1
ATOM 3520 C CA . SER B 1 178 ? 63.059 24.699 -0.473 1.00 24.84 219 SER B CA 1
ATOM 3521 C C . SER B 1 178 ? 62.270 23.703 0.386 1.00 23.87 219 SER B C 1
ATOM 3522 O O . SER B 1 178 ? 61.364 23.039 -0.105 1.00 23.29 219 SER B O 1
ATOM 3525 N N . TYR B 1 179 ? 62.598 23.647 1.674 1.00 23.74 220 TYR B N 1
ATOM 3526 C CA . TYR B 1 179 ? 61.903 22.791 2.625 1.00 25.49 220 TYR B CA 1
ATOM 3527 C C . TYR B 1 179 ? 60.681 23.516 3.126 1.00 26.80 220 TYR B C 1
ATOM 3528 O O . TYR B 1 179 ? 60.618 23.986 4.286 1.00 27.27 220 TYR B O 1
ATOM 3537 N N . GLU B 1 180 ? 59.702 23.648 2.235 1.00 26.28 221 GLU B N 1
ATOM 3538 C CA . GLU B 1 180 ? 58.564 24.516 2.529 1.00 27.57 221 GLU B CA 1
ATOM 3539 C C . GLU B 1 180 ? 57.289 23.866 2.017 1.00 25.95 221 GLU B C 1
ATOM 3540 O O . GLU B 1 180 ? 57.260 23.341 0.902 1.00 26.38 221 GLU B O 1
ATOM 3546 N N . ARG B 1 181 ? 56.262 23.907 2.855 1.00 24.83 222 ARG B N 1
ATOM 3547 C CA . ARG B 1 181 ? 54.939 23.377 2.564 1.00 23.98 222 ARG B CA 1
ATOM 3548 C C . ARG B 1 181 ? 54.365 23.833 1.204 1.00 24.09 222 ARG B C 1
ATOM 3549 O O . ARG B 1 181 ? 53.934 23.004 0.380 1.00 22.07 222 ARG B O 1
ATOM 3557 N N . GLU B 1 182 ? 54.353 25.152 0.952 1.00 23.40 223 GLU B N 1
ATOM 3558 C CA . GLU B 1 182 ? 53.769 25.652 -0.299 1.00 26.68 223 GLU B CA 1
ATOM 3559 C C . GLU B 1 182 ? 54.534 25.167 -1.527 1.00 25.47 223 GLU B C 1
ATOM 3560 O O . GLU B 1 182 ? 53.924 24.804 -2.535 1.00 26.55 223 GLU B O 1
ATOM 3566 N N . ALA B 1 183 ? 55.866 25.151 -1.436 1.00 25.01 224 ALA B N 1
ATOM 3567 C CA . ALA B 1 183 ? 56.710 24.706 -2.537 1.00 24.31 224 ALA B CA 1
ATOM 3568 C C . ALA B 1 183 ? 56.433 23.230 -2.832 1.00 23.55 224 ALA B C 1
ATOM 3569 O O . ALA B 1 183 ? 56.240 22.852 -3.994 1.00 23.59 224 ALA B O 1
ATOM 3571 N N . ALA B 1 184 ? 56.404 22.408 -1.787 1.00 22.57 225 ALA B N 1
ATOM 3572 C CA . ALA B 1 184 ? 56.084 20.980 -1.951 1.00 23.32 225 ALA B CA 1
ATOM 3573 C C . ALA B 1 184 ? 54.697 20.760 -2.567 1.00 23.09 225 ALA B C 1
ATOM 3574 O O . ALA B 1 184 ? 54.542 19.902 -3.439 1.00 23.99 225 ALA B O 1
ATOM 3576 N N . ALA B 1 185 ? 53.695 21.498 -2.091 1.00 23.93 226 ALA B N 1
ATOM 3577 C CA . ALA B 1 185 ? 52.327 21.398 -2.633 1.00 23.50 226 ALA B CA 1
ATOM 3578 C C . ALA B 1 185 ? 52.306 21.687 -4.140 1.00 24.09 226 ALA B C 1
ATOM 3579 O O . ALA B 1 185 ? 51.709 20.944 -4.941 1.00 23.85 226 ALA B O 1
ATOM 3581 N N . GLN B 1 186 ? 52.956 22.776 -4.543 1.00 24.05 227 GLN B N 1
ATOM 3582 C CA . GLN B 1 186 ? 52.983 23.151 -5.953 1.00 24.64 227 GLN B CA 1
ATOM 3583 C C . GLN B 1 186 ? 53.655 22.107 -6.841 1.00 23.89 227 GLN B C 1
ATOM 3584 O O . GLN B 1 186 ? 53.123 21.736 -7.910 1.00 23.14 227 GLN B O 1
ATOM 3590 N N . LEU B 1 187 ? 54.789 21.593 -6.375 1.00 23.34 228 LEU B N 1
ATOM 3591 C CA . LEU B 1 187 ? 55.556 20.628 -7.127 1.00 23.75 228 LEU B CA 1
ATOM 3592 C C . LEU B 1 187 ? 54.837 19.266 -7.193 1.00 23.48 228 LEU B C 1
ATOM 3593 O O . LEU B 1 187 ? 54.838 18.596 -8.229 1.00 23.39 228 LEU B O 1
ATOM 3598 N N . PHE B 1 188 ? 54.253 18.852 -6.081 1.00 22.28 229 PHE B N 1
ATOM 3599 C CA . PHE B 1 188 ? 53.513 17.589 -6.037 1.00 22.64 229 PHE B CA 1
ATOM 3600 C C . PHE B 1 188 ? 52.262 17.635 -6.915 1.00 23.27 229 PHE B C 1
ATOM 3601 O O . PHE B 1 188 ? 51.997 16.707 -7.699 1.00 22.47 229 PHE B O 1
ATOM 3609 N N . GLU B 1 189 ? 51.509 18.730 -6.836 1.00 23.60 230 GLU B N 1
ATOM 3610 C CA . GLU B 1 189 ? 50.385 18.905 -7.759 1.00 24.82 230 GLU B CA 1
ATOM 3611 C C . GLU B 1 189 ? 50.817 18.745 -9.243 1.00 24.63 230 GLU B C 1
ATOM 3612 O O . GLU B 1 189 ? 50.148 18.058 -10.018 1.00 23.93 230 GLU B O 1
ATOM 3618 N N . LYS B 1 190 ? 51.914 19.386 -9.632 1.00 24.26 231 LYS B N 1
ATOM 3619 C CA . LYS B 1 190 ? 52.444 19.272 -10.993 1.00 24.53 231 LYS B CA 1
ATOM 3620 C C . LYS B 1 190 ? 52.838 17.818 -11.351 1.00 23.87 231 LYS B C 1
ATOM 3621 O O . LYS B 1 190 ? 52.523 17.334 -12.448 1.00 22.41 231 LYS B O 1
ATOM 3627 N N . TRP B 1 191 ? 53.506 17.134 -10.416 1.00 22.75 232 TRP B N 1
ATOM 3628 C CA . TRP B 1 191 ? 53.932 15.743 -10.591 1.00 22.99 232 TRP B CA 1
ATOM 3629 C C . TRP B 1 191 ? 52.727 14.803 -10.839 1.00 22.29 232 TRP B C 1
ATOM 3630 O O . TRP B 1 191 ? 52.802 13.903 -11.670 1.00 21.56 232 TRP B O 1
ATOM 3641 N N . LEU B 1 192 ? 51.624 15.028 -10.117 1.00 22.11 233 LEU B N 1
ATOM 3642 C CA . LEU B 1 192 ? 50.386 14.245 -10.292 1.00 21.79 233 LEU B CA 1
ATOM 3643 C C . LEU B 1 192 ? 49.736 14.378 -11.680 1.00 21.83 233 LEU B C 1
ATOM 3644 O O . LEU B 1 192 ? 48.916 13.547 -12.067 1.00 21.70 233 LEU B O 1
ATOM 3649 N N . GLU B 1 193 ? 50.082 15.424 -12.415 1.00 21.58 234 GLU B N 1
ATOM 3650 C CA . GLU B 1 193 ? 49.583 15.566 -13.803 1.00 23.05 234 GLU B CA 1
ATOM 3651 C C . GLU B 1 193 ? 49.983 14.370 -14.678 1.00 22.72 234 GLU B C 1
ATOM 3652 O O . GLU B 1 193 ? 49.244 13.980 -15.592 1.00 21.74 234 GLU B O 1
ATOM 3658 N N . THR B 1 194 ? 51.141 13.777 -14.376 1.00 22.22 235 THR B N 1
ATOM 3659 C CA . THR B 1 194 ? 51.672 12.719 -15.231 1.00 22.81 235 THR B CA 1
ATOM 3660 C C . THR B 1 194 ? 52.072 11.445 -14.491 1.00 22.34 235 THR B C 1
ATOM 3661 O O . THR B 1 194 ? 52.576 10.509 -15.123 1.00 22.85 235 THR B O 1
ATOM 3665 N N . HIS B 1 195 ? 51.908 11.418 -13.155 1.00 19.95 236 HIS B N 1
ATOM 3666 C CA . HIS B 1 195 ? 52.248 10.239 -12.369 1.00 19.97 236 HIS B CA 1
ATOM 3667 C C . HIS B 1 195 ? 51.042 9.900 -11.472 1.00 19.59 236 HIS B C 1
ATOM 3668 O O . HIS B 1 195 ? 50.309 10.801 -11.070 1.00 19.07 236 HIS B O 1
ATOM 3675 N N . PRO B 1 196 ? 50.863 8.620 -11.137 1.00 20.23 237 PRO B N 1
ATOM 3676 C CA . PRO B 1 196 ? 49.781 8.250 -10.221 1.00 21.38 237 PRO B CA 1
ATOM 3677 C C . PRO B 1 196 ? 50.197 8.588 -8.792 1.00 22.23 237 PRO B C 1
ATOM 3678 O O . PRO B 1 196 ? 51.406 8.667 -8.485 1.00 22.22 237 PRO B O 1
ATOM 3690 N N . PRO B 1 198 ? 51.351 7.961 -5.295 1.00 21.05 239 PRO B N 1
ATOM 3691 C CA . PRO B 1 198 ? 52.177 6.838 -4.838 1.00 21.09 239 PRO B CA 1
ATOM 3692 C C . PRO B 1 198 ? 51.471 6.005 -3.788 1.00 20.86 239 PRO B C 1
ATOM 3693 O O . PRO B 1 198 ? 50.556 6.521 -3.127 1.00 20.25 239 PRO B O 1
ATOM 3697 N N . GLN B 1 199 ? 51.859 4.723 -3.668 1.00 20.66 240 GLN B N 1
ATOM 3698 C CA . GLN B 1 199 ? 51.436 3.934 -2.506 1.00 21.41 240 GLN B CA 1
ATOM 3699 C C . GLN B 1 199 ? 52.466 3.917 -1.397 1.00 22.38 240 GLN B C 1
ATOM 3700 O O . GLN B 1 199 ? 52.194 3.415 -0.306 1.00 23.07 240 GLN B O 1
ATOM 3706 N N . ALA B 1 200 ? 53.662 4.440 -1.677 1.00 21.94 241 ALA B N 1
ATOM 3707 C CA . ALA B 1 200 ? 54.678 4.666 -0.631 1.00 21.91 241 ALA B CA 1
ATOM 3708 C C . ALA B 1 200 ? 55.324 6.027 -0.871 1.00 21.95 241 ALA B C 1
ATOM 3709 O O . ALA B 1 200 ? 55.709 6.341 -1.999 1.00 22.41 241 ALA B O 1
ATOM 3711 N N . LEU B 1 201 ? 55.431 6.812 0.202 1.00 20.40 242 LEU B N 1
ATOM 3712 C CA . LEU B 1 201 ? 55.981 8.145 0.125 1.00 21.50 242 LEU B CA 1
ATOM 3713 C C . LEU B 1 201 ? 57.038 8.295 1.189 1.00 21.57 242 LEU B C 1
ATOM 3714 O O . LEU B 1 201 ? 56.799 7.973 2.366 1.00 22.87 242 LEU B O 1
ATOM 3719 N N . PHE B 1 202 ? 58.205 8.746 0.773 1.00 21.97 243 PHE B N 1
ATOM 3720 C CA . PHE B 1 202 ? 59.306 9.087 1.692 1.00 22.45 243 PHE B CA 1
ATOM 3721 C C . PHE B 1 202 ? 59.572 10.589 1.620 1.00 22.53 243 PHE B C 1
ATOM 3722 O O . PHE B 1 202 ? 59.958 11.105 0.567 1.00 23.11 243 PHE B O 1
ATOM 3730 N N . THR B 1 203 ? 59.409 11.298 2.724 1.00 23.02 244 THR B N 1
ATOM 3731 C CA . THR B 1 203 ? 59.655 12.735 2.726 1.00 23.61 244 THR B CA 1
ATOM 3732 C C . THR B 1 203 ? 60.774 13.068 3.685 1.00 23.18 244 THR B C 1
ATOM 3733 O O . THR B 1 203 ? 60.797 12.577 4.830 1.00 22.51 244 THR B O 1
ATOM 3737 N N . THR B 1 204 ? 61.695 13.904 3.230 1.00 22.35 245 THR B N 1
ATOM 3738 C CA . THR B 1 204 ? 62.860 14.209 4.040 1.00 23.52 245 THR B CA 1
ATOM 3739 C C . THR B 1 204 ? 62.578 15.308 5.054 1.00 23.27 245 THR B C 1
ATOM 3740 O O . THR B 1 204 ? 63.480 15.698 5.788 1.00 23.92 245 THR B O 1
ATOM 3744 N N . SER B 1 205 ? 61.344 15.847 5.079 1.00 22.16 246 SER B N 1
ATOM 3745 C CA . SER B 1 205 ? 61.006 16.825 6.099 1.00 22.26 246 SER B CA 1
ATOM 3746 C C . SER B 1 205 ? 59.511 16.883 6.259 1.00 22.81 246 SER B C 1
ATOM 3747 O O . SER B 1 205 ? 58.746 16.669 5.299 1.00 22.31 246 SER B O 1
ATOM 3750 N N . PHE B 1 206 ? 59.105 17.159 7.476 1.00 21.81 247 PHE B N 1
ATOM 3751 C CA . PHE B 1 206 ? 57.679 17.192 7.774 1.00 23.37 247 PHE B CA 1
ATOM 3752 C C . PHE B 1 206 ? 56.997 18.311 6.960 1.00 22.20 247 PHE B C 1
ATOM 3753 O O . PHE B 1 206 ? 55.873 18.135 6.515 1.00 22.43 247 PHE B O 1
ATOM 3761 N N . ALA B 1 207 ? 57.699 19.426 6.720 1.00 21.95 248 ALA B N 1
ATOM 3762 C CA . ALA B 1 207 ? 57.137 20.526 5.899 1.00 21.11 248 ALA B CA 1
ATOM 3763 C C . ALA B 1 207 ? 56.744 20.048 4.481 1.00 20.26 248 ALA B C 1
ATOM 3764 O O . ALA B 1 207 ? 55.730 20.466 3.948 1.00 19.90 248 ALA B O 1
ATOM 3766 N N . LEU B 1 208 ? 57.576 19.201 3.882 1.00 19.92 249 LEU B N 1
ATOM 3767 C CA . LEU B 1 208 ? 57.286 18.648 2.543 1.00 20.26 249 LEU B CA 1
ATOM 3768 C C . LEU B 1 208 ? 56.055 17.769 2.640 1.00 20.73 249 LEU B C 1
ATOM 3769 O O . LEU B 1 208 ? 55.203 17.830 1.782 1.00 20.30 249 LEU B O 1
ATOM 3774 N N . LEU B 1 209 ? 55.988 16.943 3.675 1.00 20.24 250 LEU B N 1
ATOM 3775 C CA . LEU B 1 209 ? 54.803 16.092 3.848 1.00 20.96 250 LEU B CA 1
ATOM 3776 C C . LEU B 1 209 ? 53.543 16.949 3.976 1.00 21.13 250 LEU B C 1
ATOM 3777 O O . LEU B 1 209 ? 52.497 16.611 3.420 1.00 21.72 250 LEU B O 1
ATOM 3782 N N . GLN B 1 210 ? 53.626 18.062 4.716 1.00 20.71 251 GLN B N 1
ATOM 3783 C CA . GLN B 1 210 ? 52.480 18.950 4.809 1.00 20.76 251 GLN B CA 1
ATOM 3784 C C . GLN B 1 210 ? 51.961 19.402 3.415 1.00 20.19 251 GLN B C 1
ATOM 3785 O O . GLN B 1 210 ? 50.777 19.461 3.185 1.00 19.81 251 GLN B O 1
ATOM 3791 N N . GLY B 1 211 ? 52.851 19.715 2.489 1.00 1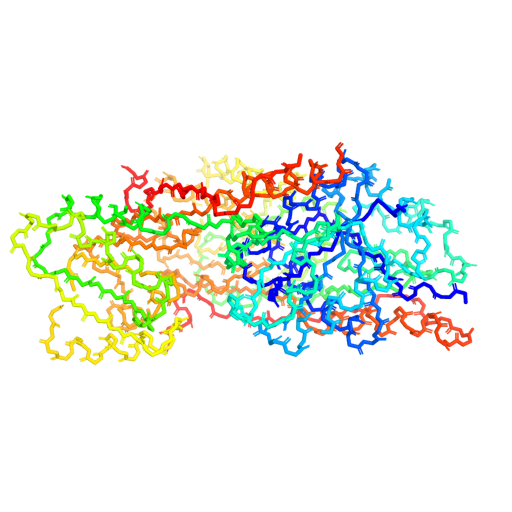9.45 252 GLY B N 1
ATOM 3792 C CA . GLY B 1 211 ? 52.407 20.164 1.148 1.00 19.49 252 GLY B CA 1
ATOM 3793 C C . GLY B 1 211 ? 51.722 19.020 0.405 1.00 19.67 252 GLY B C 1
ATOM 3794 O O . GLY B 1 211 ? 50.735 19.219 -0.273 1.00 19.79 252 GLY B O 1
ATOM 3795 N N . VAL B 1 212 ? 52.226 17.807 0.567 1.00 20.16 253 VAL B N 1
ATOM 3796 C CA . VAL B 1 212 ? 51.594 16.660 -0.084 1.00 20.79 253 VAL B CA 1
ATOM 3797 C C . VAL B 1 212 ? 50.195 16.464 0.514 1.00 21.54 253 VAL B C 1
ATOM 3798 O O . VAL B 1 212 ? 49.210 16.215 -0.209 1.00 20.41 253 VAL B O 1
ATOM 3810 N N . ASP B 1 214 ? 48.278 18.757 1.845 1.00 21.79 255 ASP B N 1
ATOM 3811 C CA . ASP B 1 214 ? 47.480 19.858 1.335 1.00 22.41 255 ASP B CA 1
ATOM 3812 C C . ASP B 1 214 ? 46.798 19.467 0.023 1.00 22.42 255 ASP B C 1
ATOM 3813 O O . ASP B 1 214 ? 45.587 19.623 -0.124 1.00 21.87 255 ASP B O 1
ATOM 3818 N N . VAL B 1 215 ? 47.597 18.998 -0.945 1.00 22.06 256 VAL B N 1
ATOM 3819 C CA . VAL B 1 215 ? 47.106 18.727 -2.306 1.00 21.99 256 VAL B CA 1
ATOM 3820 C C . VAL B 1 215 ? 46.095 17.559 -2.231 1.00 22.14 256 VAL B C 1
ATOM 3821 O O . VAL B 1 215 ? 45.027 17.605 -2.824 1.00 21.12 256 VAL B O 1
ATOM 3825 N N . THR B 1 216 ? 46.472 16.538 -1.461 1.00 22.07 257 THR B N 1
ATOM 3826 C CA . THR B 1 216 ? 45.680 15.308 -1.380 1.00 23.39 257 THR B CA 1
ATOM 3827 C C . THR B 1 216 ? 44.360 15.590 -0.694 1.00 24.43 257 THR B C 1
ATOM 3828 O O . THR B 1 216 ? 43.291 15.261 -1.215 1.00 25.78 257 THR B O 1
ATOM 3832 N N . LEU B 1 217 ? 44.411 16.281 0.434 1.00 25.15 258 LEU B N 1
ATOM 3833 C CA . LEU B 1 217 ? 43.170 16.601 1.163 1.00 26.26 258 LEU B CA 1
ATOM 3834 C C . LEU B 1 217 ? 42.239 17.539 0.398 1.00 27.72 258 LEU B C 1
ATOM 3835 O O . LEU B 1 217 ? 41.010 17.398 0.427 1.00 27.65 258 LEU B O 1
ATOM 3840 N N . ARG B 1 218 ? 42.828 18.503 -0.277 1.00 29.26 259 ARG B N 1
ATOM 3841 C CA . ARG B 1 218 ? 42.031 19.462 -1.032 1.00 32.25 259 ARG B CA 1
ATOM 3842 C C . ARG B 1 218 ? 41.375 18.778 -2.243 1.00 32.67 259 ARG B C 1
ATOM 3843 O O . ARG B 1 218 ? 40.201 19.011 -2.522 1.00 32.72 259 ARG B O 1
ATOM 3851 N N . ARG B 1 219 ? 42.101 17.884 -2.908 1.00 33.59 260 ARG B N 1
ATOM 3852 C CA . ARG B 1 219 ? 41.547 17.112 -4.026 1.00 34.88 260 ARG B CA 1
ATOM 3853 C C . ARG B 1 219 ? 40.489 16.083 -3.627 1.00 34.93 260 ARG B C 1
ATOM 3854 O O . ARG B 1 219 ? 39.374 16.073 -4.174 1.00 35.41 260 ARG B O 1
ATOM 3862 N N . ASP B 1 220 ? 40.855 15.220 -2.684 1.00 33.91 261 ASP B N 1
ATOM 3863 C CA . ASP B 1 220 ? 40.070 14.046 -2.322 1.00 33.27 261 ASP B CA 1
ATOM 3864 C C . ASP B 1 220 ? 39.357 14.128 -0.969 1.00 32.47 261 ASP B C 1
ATOM 3865 O O . ASP B 1 220 ? 38.569 13.243 -0.644 1.00 32.79 261 ASP B O 1
ATOM 3870 N N . GLY B 1 221 ? 39.653 15.142 -0.158 1.00 30.81 262 GLY B N 1
ATOM 3871 C CA . GLY B 1 221 ? 39.028 15.254 1.173 1.00 30.15 262 GLY B CA 1
ATOM 3872 C C . GLY B 1 221 ? 39.497 14.236 2.205 1.00 29.37 262 GLY B C 1
ATOM 3873 O O . GLY B 1 221 ? 39.059 14.265 3.359 1.00 29.15 262 GLY B O 1
ATOM 3874 N N . LYS B 1 222 ? 40.391 13.342 1.786 1.00 28.44 263 LYS B N 1
ATOM 3875 C CA . LYS B 1 222 ? 41.013 12.343 2.653 1.00 27.78 263 LYS B CA 1
ATOM 3876 C C . LYS B 1 222 ? 42.320 11.839 2.032 1.00 27.29 263 LYS B C 1
ATOM 3877 O O . LYS B 1 222 ? 42.592 12.090 0.853 1.00 28.09 263 LYS B O 1
ATOM 3883 N N . LEU B 1 223 ? 43.122 11.117 2.813 1.00 26.27 264 LEU B N 1
ATOM 3884 C CA . LEU B 1 223 ? 44.318 10.448 2.264 1.00 25.42 264 LEU B CA 1
ATOM 3885 C C . LEU B 1 223 ? 43.901 9.058 1.785 1.00 25.80 264 LEU B C 1
ATOM 3886 O O . LEU B 1 223 ? 42.890 8.516 2.287 1.00 25.08 264 LEU B O 1
ATOM 3891 N N . PRO B 1 224 ? 44.637 8.476 0.797 1.00 25.70 265 PRO B N 1
ATOM 3892 C CA . PRO B 1 224 ? 44.262 7.119 0.363 1.00 25.99 265 PRO B CA 1
ATOM 3893 C C . PRO B 1 224 ? 44.525 6.121 1.486 1.00 26.54 265 PRO B C 1
ATOM 3894 O O . PRO B 1 224 ? 45.495 6.278 2.227 1.00 26.53 265 PRO B O 1
ATOM 3898 N N . SER B 1 225 ? 43.698 5.080 1.562 1.00 28.04 266 SER B N 1
ATOM 3899 C CA . SER B 1 225 ? 43.954 3.938 2.433 1.00 29.73 266 SER B CA 1
ATOM 3900 C C . SER B 1 225 ? 45.253 3.232 2.076 1.00 28.89 266 SER B C 1
ATOM 3901 O O . SER B 1 225 ? 46.000 2.822 2.967 1.00 30.02 266 SER B O 1
ATOM 3904 N N . ASP B 1 226 ? 45.491 3.068 0.778 1.00 29.06 267 ASP B N 1
ATOM 3905 C CA . ASP B 1 226 ? 46.637 2.317 0.259 1.00 28.65 267 ASP B CA 1
ATOM 3906 C C . ASP B 1 226 ? 47.829 3.263 0.119 1.00 28.64 267 ASP B C 1
ATOM 3907 O O . ASP B 1 226 ? 48.324 3.495 -0.985 1.00 28.77 267 ASP B O 1
ATOM 3912 N N . LEU B 1 227 ? 48.266 3.856 1.220 1.00 26.97 268 LEU B N 1
ATOM 3913 C CA . LEU B 1 227 ? 49.410 4.760 1.151 1.00 27.15 268 LEU B CA 1
ATOM 3914 C C . LEU B 1 227 ? 50.203 4.508 2.430 1.00 26.90 268 LEU B C 1
ATOM 3915 O O . LEU B 1 227 ? 49.611 4.454 3.500 1.00 29.41 268 LEU B O 1
ATOM 3920 N N . ALA B 1 228 ? 51.498 4.272 2.312 1.00 25.40 269 ALA B N 1
ATOM 3921 C CA . ALA B 1 228 ? 52.372 4.211 3.483 1.00 24.25 269 ALA B CA 1
ATOM 3922 C C . ALA B 1 228 ? 53.280 5.442 3.419 1.00 22.88 269 ALA B C 1
ATOM 3923 O O . ALA B 1 228 ? 53.901 5.715 2.404 1.00 22.26 269 ALA B O 1
ATOM 3925 N N . ILE B 1 229 ? 53.371 6.175 4.524 1.00 21.99 270 ILE B N 1
ATOM 3926 C CA . ILE B 1 229 ? 54.181 7.409 4.575 1.00 21.26 270 ILE B CA 1
ATOM 3927 C C . ILE B 1 229 ? 55.356 7.217 5.517 1.00 21.99 270 ILE B C 1
ATOM 3928 O O . ILE B 1 229 ? 55.163 6.723 6.641 1.00 22.60 270 ILE B O 1
ATOM 3933 N N . ALA B 1 230 ? 56.562 7.604 5.087 1.00 22.27 271 ALA B N 1
ATOM 3934 C CA . ALA B 1 230 ? 57.717 7.653 5.987 1.00 22.71 271 ALA B CA 1
ATOM 3935 C C . ALA B 1 230 ? 58.244 9.090 5.966 1.00 22.51 271 ALA B C 1
ATOM 3936 O O . ALA B 1 230 ? 58.468 9.637 4.893 1.00 24.49 271 ALA B O 1
ATOM 3938 N N . THR B 1 231 ? 58.470 9.694 7.130 1.00 21.05 272 THR B N 1
ATOM 3939 C CA . THR B 1 231 ? 58.906 11.086 7.148 1.00 20.83 272 THR B CA 1
ATOM 3940 C C . THR B 1 231 ? 59.919 11.372 8.242 1.00 21.73 272 THR B C 1
ATOM 3941 O O . THR B 1 231 ? 59.852 10.772 9.322 1.00 20.82 272 THR B O 1
ATOM 3945 N N . PHE B 1 232 ? 60.808 12.348 7.995 1.00 21.28 273 PHE B N 1
ATOM 3946 C CA . PHE B 1 232 ? 61.555 12.979 9.083 1.00 21.55 273 PHE B CA 1
ATOM 3947 C C . PHE B 1 232 ? 60.618 13.907 9.825 1.00 23.04 273 PHE B C 1
ATOM 3948 O O . PHE B 1 232 ? 59.600 14.321 9.274 1.00 24.64 273 PHE B O 1
ATOM 3956 N N . GLY B 1 233 ? 60.926 14.210 11.076 1.00 23.37 274 GLY B N 1
ATOM 3957 C CA . GLY B 1 233 ? 60.160 15.244 11.783 1.00 25.38 274 GLY B CA 1
ATOM 3958 C C . GLY B 1 233 ? 58.847 14.760 12.363 1.00 26.41 274 GLY B C 1
ATOM 3959 O O . GLY B 1 233 ? 57.784 15.403 12.212 1.00 28.46 274 GLY B O 1
ATOM 3960 N N . ASP B 1 234 ? 58.921 13.653 13.083 1.00 26.88 275 ASP B N 1
ATOM 3961 C CA . ASP B 1 234 ? 57.792 13.168 13.907 1.00 26.19 275 ASP B CA 1
ATOM 3962 C C . ASP B 1 234 ? 57.045 14.235 14.701 1.00 26.56 275 ASP B C 1
ATOM 3963 O O . ASP B 1 234 ? 57.639 15.149 15.279 1.00 25.65 275 ASP B O 1
ATOM 3968 N N . ASN B 1 235 ? 55.725 14.087 14.750 1.00 25.90 276 ASN B N 1
ATOM 3969 C CA . ASN B 1 235 ? 54.895 14.924 15.588 1.00 27.41 276 ASN B CA 1
ATOM 3970 C C . ASN B 1 235 ? 53.567 14.223 15.867 1.00 26.75 276 ASN B C 1
ATOM 3971 O O . ASN B 1 235 ? 53.200 13.223 15.223 1.00 27.33 276 ASN B O 1
ATOM 3976 N N . GLU B 1 236 ? 52.821 14.789 16.795 1.00 27.77 277 GLU B N 1
ATOM 3977 C CA . GLU B 1 236 ? 51.584 14.153 17.248 1.00 28.19 277 GLU B CA 1
ATOM 3978 C C . GLU B 1 236 ? 50.428 14.211 16.232 1.00 27.44 277 GLU B C 1
ATOM 3979 O O . GLU B 1 236 ? 49.451 13.493 16.399 1.00 27.28 277 GLU B O 1
ATOM 3985 N N . LEU B 1 237 ? 50.537 15.018 15.164 1.00 27.28 278 LEU B N 1
ATOM 3986 C CA . LEU B 1 237 ? 49.484 15.001 14.115 1.00 27.08 278 LEU B CA 1
ATOM 3987 C C . LEU B 1 237 ? 49.440 13.610 13.503 1.00 26.64 278 LEU B C 1
ATOM 3988 O O . LEU B 1 237 ? 48.387 13.134 13.070 1.00 26.87 278 LEU B O 1
ATOM 3993 N N . LEU B 1 238 ? 50.596 12.960 13.458 1.00 25.24 279 LEU B N 1
ATOM 3994 C CA . LEU B 1 238 ? 50.724 11.749 12.686 1.00 24.18 279 LEU B CA 1
ATOM 3995 C C . LEU B 1 238 ? 49.888 10.609 13.249 1.00 24.16 279 LEU B C 1
ATOM 3996 O O . LEU B 1 238 ? 49.507 9.699 12.495 1.00 23.29 279 LEU B O 1
ATOM 4001 N N . ASP B 1 239 ? 49.601 10.643 14.553 1.00 23.48 280 ASP B N 1
ATOM 4002 C CA . ASP B 1 239 ? 48.684 9.649 15.124 1.00 24.59 280 ASP B CA 1
ATOM 4003 C C . ASP B 1 239 ? 47.270 9.624 14.515 1.00 23.97 280 ASP B C 1
ATOM 4004 O O . ASP B 1 239 ? 46.629 8.564 14.477 1.00 24.11 280 ASP B O 1
ATOM 4009 N N . PHE B 1 240 ? 46.813 10.777 14.037 1.00 22.46 281 PHE B N 1
ATOM 4010 C CA . PHE B 1 240 ? 45.481 10.945 13.461 1.00 23.88 281 PHE B CA 1
ATOM 4011 C C . PHE B 1 240 ? 45.329 10.382 12.031 1.00 23.67 281 PHE B C 1
ATOM 4012 O O . PHE B 1 240 ? 44.206 10.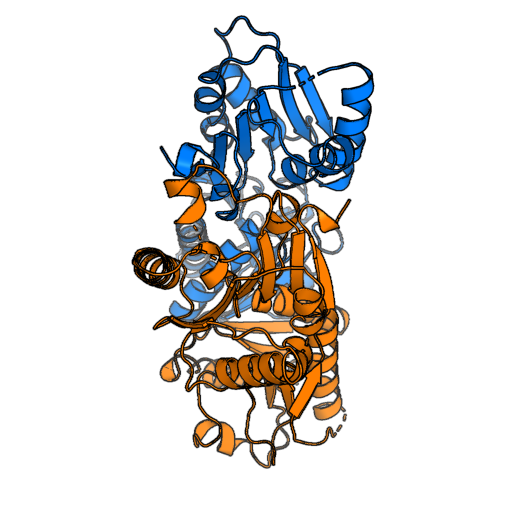076 11.602 1.00 23.49 281 PHE B O 1
ATOM 4020 N N . LEU B 1 241 ? 46.436 10.243 11.318 1.00 24.26 282 LEU B N 1
ATOM 4021 C CA . LEU B 1 241 ? 46.381 9.856 9.907 1.00 25.28 282 LEU B CA 1
ATOM 4022 C C . LEU B 1 241 ? 45.853 8.441 9.716 1.00 25.34 282 LEU B C 1
ATOM 4023 O O . LEU B 1 241 ? 46.185 7.526 10.488 1.00 26.37 282 LEU B O 1
ATOM 4028 N N . GLN B 1 242 ? 45.013 8.278 8.695 1.00 25.78 283 GLN B N 1
ATOM 4029 C CA . GLN B 1 242 ? 44.300 7.020 8.460 1.00 26.33 283 GLN B CA 1
ATOM 4030 C C . GLN B 1 242 ? 45.010 6.207 7.389 1.00 27.41 283 GLN B C 1
ATOM 4031 O O . GLN B 1 242 ? 44.362 5.627 6.501 1.00 28.23 283 GLN B O 1
ATOM 4037 N N . CYS B 1 243 ? 46.333 6.178 7.499 1.00 26.63 284 CYS B N 1
ATOM 4038 C CA . CYS B 1 243 ? 47.176 5.274 6.734 1.00 26.92 284 CYS B CA 1
ATOM 4039 C C . CYS B 1 243 ? 48.419 4.930 7.571 1.00 25.74 284 CYS B C 1
ATOM 4040 O O . CYS B 1 243 ? 48.629 5.510 8.636 1.00 24.28 284 CYS B O 1
ATOM 4043 N N . PRO B 1 244 ? 49.213 3.945 7.129 1.00 25.17 285 PRO B N 1
ATOM 4044 C CA . PRO B 1 244 ? 50.398 3.612 7.918 1.00 25.19 285 PRO B CA 1
ATOM 4045 C C . PRO B 1 244 ? 51.412 4.775 7.836 1.00 23.93 285 PRO B C 1
ATOM 4046 O O . PRO B 1 244 ? 51.630 5.334 6.769 1.00 25.07 285 PRO B O 1
ATOM 4050 N N . VAL B 1 245 ? 52.016 5.135 8.959 1.00 22.92 286 VAL B N 1
ATOM 4051 C CA . VAL B 1 245 ? 52.993 6.218 8.995 1.00 22.12 286 VAL B CA 1
ATOM 4052 C C . VAL B 1 245 ? 54.201 5.779 9.815 1.00 22.38 286 VAL B C 1
ATOM 4053 O O . VAL B 1 245 ? 54.049 5.155 10.880 1.00 22.55 286 VAL B O 1
ATOM 4057 N N . LEU B 1 246 ? 55.387 6.072 9.309 1.00 21.91 287 LEU B N 1
ATOM 4058 C CA . LEU B 1 246 ? 56.658 5.839 10.011 1.00 22.22 287 LEU B CA 1
ATOM 4059 C C . LEU B 1 246 ? 57.319 7.207 10.116 1.00 21.46 287 LEU B C 1
ATOM 4060 O O . LEU B 1 246 ? 57.333 7.947 9.148 1.00 22.03 287 LEU B O 1
ATOM 4065 N N . ALA B 1 247 ? 57.888 7.562 11.262 1.00 21.02 288 ALA B N 1
ATOM 4066 C CA . ALA B 1 247 ? 58.569 8.835 11.361 1.00 22.64 288 ALA B CA 1
ATOM 4067 C C . ALA B 1 247 ? 59.786 8.702 12.233 1.00 22.77 288 ALA B C 1
ATOM 4068 O O . ALA B 1 247 ? 59.841 7.811 13.102 1.00 24.09 288 ALA B O 1
ATOM 4070 N N . VAL B 1 248 ? 60.753 9.586 12.042 1.00 22.58 289 VAL B N 1
ATOM 4071 C CA . VAL B 1 248 ? 61.922 9.572 12.897 1.00 22.36 289 VAL B CA 1
ATOM 4072 C C . VAL B 1 248 ? 61.921 10.849 13.670 1.00 23.67 289 VAL B C 1
ATOM 4073 O O . VAL B 1 248 ? 61.392 11.860 13.190 1.00 23.92 289 VAL B O 1
ATOM 4077 N N . ALA B 1 249 ? 62.485 10.806 14.868 1.00 22.23 290 ALA B N 1
ATOM 4078 C CA . ALA B 1 249 ? 62.586 12.002 15.710 1.00 22.60 290 ALA B CA 1
ATOM 4079 C C . ALA B 1 249 ? 63.921 12.071 16.418 1.00 21.83 290 ALA B C 1
ATOM 4080 O O . ALA B 1 249 ? 64.448 11.049 16.838 1.00 21.69 290 ALA B O 1
ATOM 4082 N N . GLN B 1 250 ? 64.440 13.283 16.603 1.00 22.57 291 GLN B N 1
ATOM 4083 C CA . GLN B 1 250 ? 65.668 13.481 17.361 1.00 24.44 291 GLN B CA 1
ATOM 4084 C C . GLN B 1 250 ? 65.440 13.081 18.811 1.00 23.72 291 GLN B C 1
ATOM 4085 O O . GLN B 1 250 ? 64.337 13.206 19.326 1.00 22.01 291 GLN B O 1
ATOM 4091 N N . ARG B 1 251 ? 66.504 12.605 19.442 1.00 23.57 292 ARG B N 1
ATOM 4092 C CA . ARG B 1 251 ? 66.501 12.321 20.870 1.00 23.86 292 ARG B CA 1
ATOM 4093 C C . ARG B 1 251 ? 66.963 13.567 21.618 1.00 23.26 292 ARG B C 1
ATOM 4094 O O . ARG B 1 251 ? 68.123 13.663 22.038 1.00 23.24 292 ARG B O 1
ATOM 4102 N N . HIS B 1 252 ? 66.040 14.533 21.742 1.00 23.54 293 HIS B N 1
ATOM 4103 C CA . HIS B 1 252 ? 66.351 15.905 22.209 1.00 24.08 293 HIS B CA 1
ATOM 4104 C C . HIS B 1 252 ? 67.030 15.956 23.574 1.00 23.57 293 HIS B C 1
ATOM 4105 O O . HIS B 1 252 ? 68.011 16.685 23.762 1.00 23.62 293 HIS B O 1
ATOM 4112 N N . ARG B 1 253 ? 66.517 15.165 24.515 1.00 23.68 294 ARG B N 1
ATOM 4113 C CA . ARG B 1 253 ? 67.113 15.159 25.841 1.00 24.41 294 ARG B CA 1
ATOM 4114 C C . ARG B 1 253 ? 68.557 14.617 25.809 1.00 24.35 294 ARG B C 1
ATOM 4115 O O . ARG B 1 253 ? 69.465 15.201 26.403 1.00 23.71 294 ARG B O 1
ATOM 4123 N N . ASP B 1 254 ? 68.775 13.534 25.063 1.00 22.99 295 ASP B N 1
ATOM 4124 C CA . ASP B 1 254 ? 70.088 12.918 24.935 1.00 23.52 295 ASP B CA 1
ATOM 4125 C C . ASP B 1 254 ? 71.080 13.881 24.214 1.00 24.30 295 ASP B C 1
ATOM 4126 O O . ASP B 1 254 ? 72.278 13.952 24.550 1.00 24.08 295 ASP B O 1
ATOM 4131 N N . VAL B 1 255 ? 70.558 14.623 23.240 1.00 23.82 296 VAL B N 1
ATOM 4132 C CA . VAL B 1 255 ? 71.355 15.623 22.531 1.00 24.69 296 VAL B CA 1
ATOM 4133 C C . VAL B 1 255 ? 71.803 16.735 23.498 1.00 24.37 296 VAL B C 1
ATOM 4134 O O . VAL B 1 255 ? 72.985 17.090 23.570 1.00 24.75 296 VAL B O 1
ATOM 4138 N N . ALA B 1 256 ? 70.857 17.263 24.244 1.00 24.28 297 ALA B N 1
ATOM 4139 C CA . ALA B 1 256 ? 71.145 18.310 25.200 1.00 25.41 297 ALA B CA 1
ATOM 4140 C C . ALA B 1 256 ? 72.194 17.797 26.222 1.00 26.21 297 ALA B C 1
ATOM 4141 O O . ALA B 1 256 ? 73.148 18.513 26.550 1.00 26.70 297 ALA B O 1
ATOM 4143 N N . GLU B 1 257 ? 71.985 16.587 26.730 1.00 24.98 298 GLU B N 1
ATOM 4144 C CA . GLU B 1 257 ? 72.932 16.022 27.695 1.00 26.71 298 GLU B CA 1
ATOM 4145 C C . GLU B 1 257 ? 74.362 15.916 27.121 1.00 26.21 298 GLU B C 1
ATOM 4146 O O . GLU B 1 257 ? 75.350 16.262 27.795 1.00 24.96 298 GLU B O 1
ATOM 4152 N N . ARG B 1 258 ? 74.478 15.415 25.895 1.00 25.85 299 ARG B N 1
ATOM 4153 C CA . ARG B 1 258 ? 75.810 15.246 25.279 1.00 26.68 299 ARG B CA 1
ATOM 4154 C C . ARG B 1 258 ? 76.528 16.590 25.100 1.00 26.67 299 ARG B C 1
ATOM 4155 O O . ARG B 1 258 ? 77.726 16.706 25.364 1.00 26.32 299 ARG B O 1
ATOM 4163 N N . VAL B 1 259 ? 75.785 17.571 24.618 1.00 25.90 300 VAL B N 1
ATOM 4164 C CA . VAL B 1 259 ? 76.281 18.933 24.375 1.00 27.18 300 VAL B CA 1
ATOM 4165 C C . VAL B 1 259 ? 76.770 19.539 25.703 1.00 27.45 300 VAL B C 1
ATOM 4166 O O . VAL B 1 259 ? 77.892 20.108 25.770 1.00 26.51 300 VAL B O 1
ATOM 4170 N N . LEU B 1 260 ? 75.981 19.380 26.768 1.00 26.86 301 LEU B N 1
ATOM 4171 C CA . LEU B 1 260 ? 76.398 19.929 28.073 1.00 28.01 301 LEU B CA 1
ATOM 4172 C C . LEU B 1 260 ? 77.587 19.185 28.650 1.00 28.58 301 LEU B C 1
ATOM 4173 O O . LEU B 1 260 ? 78.481 19.827 29.210 1.00 27.95 301 LEU B O 1
ATOM 4178 N N . GLU B 1 261 ? 77.584 17.848 28.526 1.00 29.01 302 GLU B N 1
ATOM 4179 C CA . GLU B 1 261 ? 78.746 16.993 28.877 1.00 30.30 302 GLU B CA 1
ATOM 4180 C C . GLU B 1 261 ? 80.047 17.517 28.276 1.00 28.52 302 GLU B C 1
ATOM 4181 O O . GLU B 1 261 ? 81.051 17.651 28.968 1.00 27.73 302 GLU B O 1
ATOM 4187 N N . ILE B 1 262 ? 80.000 17.822 26.986 1.00 27.95 303 ILE B N 1
ATOM 4188 C CA . ILE B 1 262 ? 81.173 18.307 26.242 1.00 27.79 303 ILE B CA 1
ATOM 4189 C C . ILE B 1 262 ? 81.609 19.681 26.770 1.00 26.93 303 ILE B C 1
ATOM 4190 O O . ILE B 1 262 ? 82.797 19.918 27.031 1.00 26.99 303 ILE B O 1
ATOM 4195 N N . VAL B 1 263 ? 80.647 20.578 26.976 1.00 26.76 304 VAL B N 1
ATOM 4196 C CA . VAL B 1 263 ? 80.968 21.913 27.478 1.00 27.15 304 VAL B CA 1
ATOM 4197 C C . VAL B 1 263 ? 81.629 21.811 28.851 1.00 27.60 304 VAL B C 1
ATOM 4198 O O . VAL B 1 263 ? 82.689 22.415 29.101 1.00 28.01 304 VAL B O 1
ATOM 4202 N N . LEU B 1 264 ? 80.994 21.056 29.747 1.00 28.09 305 LEU B N 1
ATOM 4203 C CA . LEU B 1 264 ? 81.515 20.918 31.111 1.00 28.52 305 LEU B CA 1
ATOM 4204 C C . LEU B 1 264 ? 82.895 20.260 31.160 1.00 28.64 305 LEU B C 1
ATOM 4205 O O . LEU B 1 264 ? 83.756 20.702 31.920 1.00 29.24 305 LEU B O 1
ATOM 4210 N N . ALA B 1 265 ? 83.117 19.234 30.348 1.00 28.87 306 ALA B N 1
ATOM 4211 C CA . ALA B 1 265 ? 84.436 18.597 30.277 1.00 29.43 306 ALA B CA 1
ATOM 4212 C C . ALA B 1 265 ? 85.523 19.542 29.726 1.00 29.79 306 ALA B C 1
ATOM 4213 O O . ALA B 1 265 ? 86.650 19.545 30.225 1.00 30.45 306 ALA B O 1
ATOM 4215 N N . SER B 1 266 ? 85.178 20.332 28.711 1.00 30.06 307 SER B N 1
ATOM 4216 C CA . SER B 1 266 ? 86.051 21.370 28.163 1.00 30.66 307 SER B CA 1
ATOM 4217 C C . SER B 1 266 ? 86.412 22.384 29.250 1.00 30.86 307 SER B C 1
ATOM 4218 O O . SER B 1 266 ? 87.582 22.753 29.403 1.00 31.40 307 SER B O 1
ATOM 4221 N N . LEU B 1 267 ? 85.419 22.796 30.036 1.00 30.64 308 LEU B N 1
ATOM 4222 C CA . LEU B 1 267 ? 85.666 23.656 31.198 1.00 31.17 308 LEU B CA 1
ATOM 4223 C C . LEU B 1 267 ? 86.448 23.005 32.332 1.00 31.79 308 LEU B C 1
ATOM 4224 O O . LEU B 1 267 ? 87.273 23.670 32.971 1.00 32.25 308 LEU B O 1
ATOM 4229 N N . ASP B 1 268 ? 86.164 21.735 32.611 1.00 31.94 309 ASP B N 1
ATOM 4230 C CA . ASP B 1 268 ? 86.586 21.129 33.876 1.00 33.44 309 ASP B CA 1
ATOM 4231 C C . ASP B 1 268 ? 87.487 19.913 33.713 1.00 33.24 309 ASP B C 1
ATOM 4232 O O . ASP B 1 268 ? 88.476 19.793 34.441 1.00 34.41 309 ASP B O 1
ATOM 4237 N N . LYS B 1 272 ? 90.043 17.059 28.207 1.00 37.25 313 LYS B N 1
ATOM 4238 C CA . LYS B 1 272 ? 89.378 17.899 27.207 1.00 37.40 313 LYS B CA 1
ATOM 4239 C C . LYS B 1 272 ? 88.884 17.046 26.022 1.00 36.91 313 LYS B C 1
ATOM 4240 O O . LYS B 1 272 ? 89.631 16.198 25.523 1.00 37.96 313 LYS B O 1
ATOM 4242 N N . PRO B 1 273 ? 87.630 17.252 25.571 1.00 36.37 314 PRO B N 1
ATOM 4243 C CA . PRO B 1 273 ? 87.044 16.374 24.548 1.00 35.85 314 PRO B CA 1
ATOM 4244 C C . PRO B 1 273 ? 87.766 16.440 23.198 1.00 35.48 314 PRO B C 1
ATOM 4245 O O . PRO B 1 273 ? 88.314 17.487 22.835 1.00 35.02 314 PRO B O 1
ATOM 4249 N N . LYS B 1 274 ? 87.736 15.331 22.460 1.00 34.59 315 LYS B N 1
ATOM 4250 C CA . LYS B 1 274 ? 88.334 15.275 21.125 1.00 34.48 315 LYS B CA 1
ATOM 4251 C C . LYS B 1 274 ? 87.535 16.068 20.095 1.00 32.73 315 LYS B C 1
ATOM 4252 O O . LYS B 1 274 ? 86.311 15.961 20.036 1.00 33.14 315 LYS B O 1
ATOM 4258 N N . PRO B 1 275 ? 88.227 16.851 19.258 1.00 31.52 316 PRO B N 1
ATOM 4259 C CA . PRO B 1 275 ? 87.550 17.540 18.166 1.00 30.85 316 PRO B CA 1
ATOM 4260 C C . PRO B 1 275 ? 87.005 16.526 17.156 1.00 30.20 316 PRO B C 1
ATOM 4261 O O . PRO B 1 275 ? 87.532 15.408 17.056 1.00 29.84 316 PRO B O 1
ATOM 4265 N N . GLY B 1 276 ? 85.981 16.916 16.406 1.00 29.21 317 GLY B N 1
ATOM 4266 C CA . GLY B 1 276 ? 85.368 16.037 15.432 1.00 29.00 317 GLY B CA 1
ATOM 4267 C C . GLY B 1 276 ? 83.859 15.930 15.620 1.00 29.35 317 GLY B C 1
ATOM 4268 O O . GLY B 1 276 ? 83.289 16.514 16.548 1.00 28.19 317 GLY B O 1
ATOM 4269 N N . LEU B 1 277 ? 83.219 15.194 14.715 1.00 29.51 318 LEU B N 1
ATOM 4270 C CA . LEU B 1 277 ? 81.767 15.041 14.742 1.00 29.13 318 LEU B CA 1
ATOM 4271 C C . LEU B 1 277 ? 81.425 13.897 15.658 1.00 29.68 318 LEU B C 1
ATOM 4272 O O . LEU B 1 277 ? 82.064 12.842 15.614 1.00 29.74 318 LEU B O 1
ATOM 4277 N N . THR B 1 278 ? 80.418 14.110 16.489 1.00 29.63 319 THR B N 1
ATOM 4278 C CA . THR B 1 278 ? 79.833 13.047 17.286 1.00 30.58 319 THR B CA 1
ATOM 4279 C C . THR B 1 278 ? 78.336 12.998 16.926 1.00 29.95 319 THR B C 1
ATOM 4280 O O . THR B 1 278 ? 77.667 14.023 16.833 1.00 29.79 319 THR B O 1
ATOM 4284 N N . ARG B 1 279 ? 77.841 11.806 16.630 1.00 29.84 320 ARG B N 1
ATOM 4285 C CA . ARG B 1 279 ? 76.499 11.667 16.086 1.00 30.00 320 ARG B CA 1
ATOM 4286 C C . ARG B 1 279 ? 75.571 10.938 17.034 1.00 29.83 320 ARG B C 1
ATOM 4287 O O . ARG B 1 279 ? 75.952 9.940 17.656 1.00 30.27 320 ARG B O 1
ATOM 4295 N N . ILE B 1 280 ? 74.348 11.444 17.166 1.00 29.10 321 ILE B N 1
ATOM 4296 C CA . ILE B 1 280 ? 73.347 10.768 17.954 1.00 27.49 321 ILE B CA 1
ATOM 4297 C C . ILE B 1 280 ? 72.194 10.408 17.001 1.00 26.99 321 ILE B C 1
ATOM 4298 O O . ILE B 1 280 ? 71.658 11.284 16.341 1.00 26.29 321 ILE B O 1
ATOM 4303 N N . LYS B 1 281 ? 71.836 9.131 16.926 1.00 24.20 322 LYS B N 1
ATOM 4304 C CA . LYS B 1 281 ? 70.815 8.663 15.989 1.00 23.87 322 LYS B CA 1
ATOM 4305 C C . LYS B 1 281 ? 69.420 9.091 16.430 1.00 22.97 322 LYS B C 1
ATOM 4306 O O . LYS B 1 281 ? 69.204 9.366 17.600 1.00 21.61 322 LYS B O 1
ATOM 4312 N N . ARG B 1 282 ? 68.485 9.070 15.497 1.00 22.25 323 ARG B N 1
ATOM 4313 C CA . ARG B 1 282 ? 67.081 9.375 15.784 1.00 22.09 323 ARG B CA 1
ATOM 4314 C C . ARG B 1 282 ? 66.354 8.113 16.210 1.00 22.55 323 ARG B C 1
ATOM 4315 O O . ARG B 1 282 ? 66.855 7.012 15.975 1.00 23.46 323 ARG B O 1
ATOM 4323 N N . ASN B 1 283 ? 65.187 8.306 16.820 1.00 21.66 324 ASN B N 1
ATOM 4324 C CA . ASN B 1 283 ? 64.267 7.247 17.229 1.00 24.80 324 ASN B CA 1
ATOM 4325 C C . ASN B 1 283 ? 63.274 7.011 16.092 1.00 23.41 324 ASN B C 1
ATOM 4326 O O . ASN B 1 283 ? 62.966 7.949 15.385 1.00 23.84 324 ASN B O 1
ATOM 4331 N N . LEU B 1 284 ? 62.764 5.786 15.929 1.00 24.41 325 LEU B N 1
ATOM 4332 C CA . LEU B 1 284 ? 61.694 5.533 14.938 1.00 25.31 325 LEU B CA 1
ATOM 4333 C C . LEU B 1 284 ? 60.354 5.347 15.654 1.00 25.47 325 LEU B C 1
ATOM 4334 O O . LEU B 1 284 ? 60.303 4.659 16.678 1.00 24.45 325 LEU B O 1
ATOM 4339 N N . TYR B 1 285 ? 59.290 5.968 15.127 1.00 25.82 326 TYR B N 1
ATOM 4340 C CA . TYR B 1 285 ? 57.915 5.775 15.620 1.00 26.65 326 TYR B CA 1
ATOM 4341 C C . TYR B 1 285 ? 56.994 5.264 14.528 1.00 26.87 326 TYR B C 1
ATOM 4342 O O . TYR B 1 285 ? 57.064 5.722 13.382 1.00 26.31 326 TYR B O 1
ATOM 4351 N N . ARG B 1 286 ? 56.104 4.342 14.898 1.00 26.10 327 ARG B N 1
ATOM 4352 C CA . ARG B 1 286 ? 55.054 3.912 13.994 1.00 26.65 327 ARG B CA 1
ATOM 4353 C C . ARG B 1 286 ? 53.798 4.673 14.400 1.00 25.59 327 ARG B C 1
ATOM 4354 O O . ARG B 1 286 ? 53.391 4.634 15.541 1.00 25.48 327 ARG B O 1
ATOM 4362 N N . ARG B 1 287 ? 53.196 5.341 13.432 1.00 24.19 328 ARG B N 1
ATOM 4363 C CA . ARG B 1 287 ? 52.130 6.296 13.658 1.00 24.56 328 ARG B CA 1
ATOM 4364 C C . ARG B 1 287 ? 51.021 5.955 12.664 1.00 23.73 328 ARG B C 1
ATOM 4365 O O . ARG B 1 287 ? 51.056 4.910 12.008 1.00 23.11 328 ARG B O 1
ATOM 4373 N N . GLY B 1 288 ? 50.022 6.821 12.547 1.00 24.70 329 GLY B N 1
ATOM 4374 C CA . GLY B 1 288 ? 48.825 6.499 11.753 1.00 23.81 329 GLY B CA 1
ATOM 4375 C C . GLY B 1 288 ? 48.208 5.196 12.211 1.00 24.12 329 GLY B C 1
ATOM 4376 O O . GLY B 1 288 ? 48.194 4.905 13.404 1.00 23.19 329 GLY B O 1
ATOM 4377 N N . VAL B 1 289 ? 47.702 4.405 11.264 1.00 24.84 330 VAL B N 1
ATOM 4378 C CA . VAL B 1 289 ? 47.086 3.100 11.572 1.00 26.85 330 VAL B CA 1
ATOM 4379 C C . VAL B 1 289 ? 48.081 2.051 12.116 1.00 26.87 330 VAL B C 1
ATOM 4380 O O . VAL B 1 289 ? 47.671 1.034 12.665 1.00 25.71 330 VAL B O 1
ATOM 4384 N N . LEU B 1 290 ? 49.379 2.321 11.986 1.00 27.81 331 LEU B N 1
ATOM 4385 C CA . LEU B 1 290 ? 50.393 1.452 12.563 1.00 30.27 331 LEU B CA 1
ATOM 4386 C C . LEU B 1 290 ? 50.378 1.437 14.096 1.00 32.01 331 LEU B C 1
ATOM 4387 O O . LEU B 1 290 ? 50.900 0.499 14.716 1.00 33.35 331 LEU B O 1
ATOM 4392 N N . SER B 1 291 ? 49.775 2.449 14.715 1.00 32.88 332 SER B N 1
ATOM 4393 C CA . SER B 1 291 ? 49.661 2.469 16.181 1.00 34.81 332 SER B CA 1
ATOM 4394 C C . SER B 1 291 ? 48.642 1.437 16.660 1.00 34.77 332 SER B C 1
ATOM 4395 O O . SER B 1 291 ? 48.554 1.139 17.860 1.00 35.58 332 SER B O 1
ATOM 4398 N N . ARG B 1 292 ? 47.881 0.874 15.727 1.00 35.23 333 ARG B N 1
ATOM 4399 C CA . ARG B 1 292 ? 46.893 -0.142 16.089 1.00 35.41 333 ARG B CA 1
ATOM 4400 C C . ARG B 1 292 ? 47.421 -1.550 15.799 1.00 35.09 333 ARG B C 1
ATOM 4401 O O . ARG B 1 292 ? 46.657 -2.447 15.433 1.00 34.75 333 ARG B O 1
#

Secondary structure (DSSP, 8-state):
----EEEEEES-S-SHHHHHHHHHHHHHHHHTT-EEEEEE-TT-TTT--HHHHHHHTT-SEEEE--SS-TT-HHHHTTTTSSS-EEEEES---TTT-EEEEE-HHHHH--HHHHHTS--SSEEEEEE-TTSHHHHHHHHHHHHHHTT--PPEEEEEESSS-HHHHHHHHHHHTTT----EEEESSHHHHHH--HHHHHHSS--SS-EEEEES--GGGGG-SSEEEEEE--HHHHHHHHHHHHHHHHHSSSPPPPEEEEEPPEEEEEEGGGG-/--SEEEEEES-S-SHHHHHHHHHHHHHHHHTTPEEEEEE-TT-TTT--HHHHHHHTT-SEEEE--SS-TT-TTGGGGTT-SS-EEEESS---TTT-EEEEE-HHHHH--HHHHHTS--SSEEEEEE-TTSHHHHHHHHHHHHHTTT--SPEEEEEESSS-HHHHHHHHHHHHTT----EEEESSHHHHHH--HHHHHHSS--SS-EEEEES--GGGGG-SSEEEEEE--HHHHHHHHHHHHHHHH--PPPEEEEEPPEEEEEEGGG-

InterPro domains:
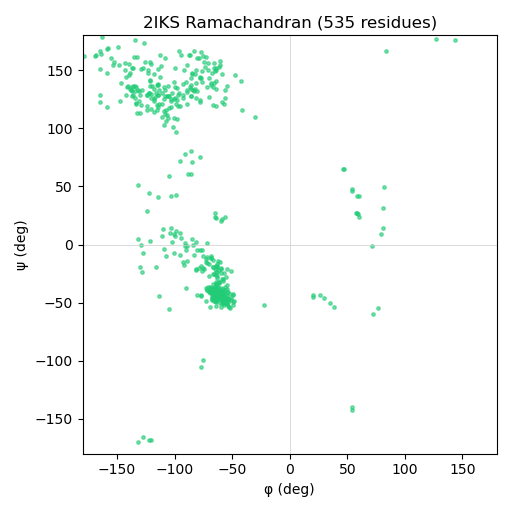  IPR000843 LacI-type HTH domain [PF00356] (3-50)
  IPR000843 LacI-type HTH domain [PS50932] (1-58)
  IPR000843 LacI-type HTH domain [SM00354] (1-73)
  IPR000843 LacI-type HTH domain [cd01392] (5-58)
  IPR001761 Periplasmic binding protein/LacI sugar binding domain [PF00532] (62-312)
  IPR010982 Lambda repressor-like, DNA-binding domain superfamily [G3DSA:1.10.260.40] (1-61)
  IPR010982 Lambda repressor-like, DNA-binding domain superfamily [SSF47413] (2-58)
  IPR012781 D-fructose-responsive transcription factor [TIGR02417] (2-328)
  IPR028082 Periplasmic binding protein-like I [SSF53822] (60-314)